Protein AF-A0A497EM65-F1 (afdb_monomer_lite)

Secondary structure (DSSP, 8-state):
--EEEEE-TTS-S--THHHH---TT---TTTTSEEEEE-TT-EEEEEEEEEGGG-HHHHHHHHHHHHHHHTT-EEEEEEEEEEE-TTSHHHHHHHHHHHHHHHHHHHHHHHHHHHHHHHHHHHHHHHHHHHHHHHHHHTT-HHHHHHHHHHHTGGG-SSSSTTTTSHHHHHHTTSSSSHHHHHHH-SSTTHHHHSHHHHTS-HHHHHHHHHHHHHHHHHHHHHHHHHHHHHHHHHHHHHHHHHHHHHHHHHHHHHHHHHHHS--TTSSHHHHHHGGG-SS-BTTBEEEEEEEEEEEEEE---GGGGSSS-GGG-PPP-SS-HHIIIIIIS-TTTSHHHH-TT--HHHHHHHHHHHHHHTS--S---TTSPSPPSEEEEEEEEEEEEEEE-TTS-EEEEEEEEEEEEEEEHHHHHHHHHHHHHHHHHHHHHHH-

Structure (mmCIF, N/CA/C/O backbone):
data_AF-A0A497EM65-F1
#
_entry.id   AF-A0A497EM65-F1
#
loop_
_atom_site.group_PDB
_atom_site.id
_atom_site.type_symbol
_atom_site.label_atom_id
_atom_site.label_alt_id
_atom_site.label_comp_id
_atom_site.label_asym_id
_atom_site.label_entity_id
_atom_site.label_seq_id
_atom_site.pdbx_PDB_ins_code
_atom_site.Cartn_x
_atom_site.Cartn_y
_atom_site.Cartn_z
_atom_site.occupancy
_atom_site.B_iso_or_equiv
_atom_site.auth_seq_id
_atom_site.auth_comp_id
_atom_site.auth_asym_id
_atom_site.auth_atom_id
_atom_site.pdbx_PDB_model_num
ATOM 1 N N . MET A 1 1 ? -12.803 -20.404 -30.594 1.00 43.88 1 MET A N 1
ATOM 2 C CA . MET A 1 1 ? -11.681 -19.490 -30.897 1.00 43.88 1 MET A CA 1
ATOM 3 C C . MET A 1 1 ? -10.387 -20.270 -30.792 1.00 43.88 1 MET A C 1
ATOM 5 O O . MET A 1 1 ? -10.285 -21.099 -29.896 1.00 43.88 1 MET A O 1
ATOM 9 N N . GLY A 1 2 ? -9.468 -20.080 -31.738 1.00 43.16 2 GLY A N 1
ATOM 10 C CA . GLY A 1 2 ? -8.121 -20.656 -31.701 1.00 43.16 2 GLY A CA 1
ATOM 11 C C . GLY A 1 2 ? -7.078 -19.589 -31.357 1.00 43.16 2 GLY A C 1
ATOM 12 O O . GLY A 1 2 ? -7.401 -18.401 -31.301 1.00 43.16 2 GLY A O 1
ATOM 13 N N . TYR A 1 3 ? -5.832 -20.010 -31.135 1.00 47.91 3 TYR A N 1
ATOM 14 C CA . TYR A 1 3 ? -4.685 -19.110 -30.989 1.00 47.91 3 TYR A CA 1
ATOM 15 C C . TYR A 1 3 ? -3.730 -19.285 -32.170 1.00 47.91 3 TYR A C 1
ATOM 17 O O . TYR A 1 3 ? -3.599 -20.388 -32.706 1.00 47.91 3 TYR A O 1
ATOM 25 N N . ILE A 1 4 ? -3.078 -18.199 -32.585 1.00 54.66 4 ILE A N 1
ATOM 26 C CA . ILE A 1 4 ? -2.029 -18.231 -33.609 1.00 54.66 4 ILE A CA 1
ATOM 27 C C . ILE A 1 4 ? -0.811 -17.500 -33.061 1.00 54.66 4 ILE A C 1
ATOM 29 O O . ILE A 1 4 ? -0.845 -16.294 -32.823 1.00 54.66 4 ILE A O 1
ATOM 33 N N . LEU A 1 5 ? 0.268 -18.262 -32.905 1.00 53.50 5 LEU A N 1
ATOM 34 C CA . LEU A 1 5 ? 1.630 -17.764 -32.770 1.00 53.50 5 LEU A CA 1
ATOM 35 C C . LEU A 1 5 ? 2.294 -17.968 -34.128 1.00 53.50 5 LEU A C 1
ATOM 37 O O . LEU A 1 5 ? 2.424 -19.110 -34.576 1.00 53.50 5 LEU A O 1
ATOM 41 N N . LYS A 1 6 ? 2.656 -16.883 -34.814 1.00 55.91 6 LYS A N 1
ATOM 42 C CA . LYS A 1 6 ? 3.294 -16.977 -36.131 1.00 55.91 6 LYS A CA 1
ATOM 43 C C . LYS A 1 6 ? 4.476 -16.019 -36.235 1.00 55.91 6 LYS A C 1
ATOM 45 O O . LYS A 1 6 ? 4.311 -14.808 -36.096 1.00 55.91 6 LYS A O 1
ATOM 50 N N . ASP A 1 7 ? 5.649 -16.590 -36.504 1.00 52.25 7 ASP A N 1
ATOM 51 C CA . ASP A 1 7 ? 6.841 -15.855 -36.928 1.00 52.25 7 ASP A CA 1
ATOM 52 C C . ASP A 1 7 ? 6.743 -15.588 -38.438 1.00 52.25 7 ASP A C 1
ATOM 54 O O . ASP A 1 7 ? 6.525 -16.506 -39.235 1.00 52.25 7 ASP A O 1
ATOM 58 N N . MET A 1 8 ? 6.840 -14.317 -38.824 1.00 53.81 8 MET A N 1
ATOM 59 C CA . MET A 1 8 ? 6.628 -13.860 -40.197 1.00 53.81 8 MET A CA 1
ATOM 60 C C . MET A 1 8 ? 7.906 -13.861 -41.047 1.00 53.81 8 MET A C 1
ATOM 62 O O . MET A 1 8 ? 7.832 -13.549 -42.237 1.00 53.81 8 MET A O 1
ATOM 66 N N . LYS A 1 9 ? 9.066 -14.252 -40.491 1.00 49.41 9 LYS A N 1
ATOM 67 C CA . LYS A 1 9 ? 10.368 -14.241 -41.196 1.00 49.41 9 LYS A CA 1
ATOM 68 C C . LYS A 1 9 ? 10.377 -14.972 -42.548 1.00 49.41 9 LYS A C 1
ATOM 70 O O . LYS A 1 9 ? 11.145 -14.600 -43.428 1.00 49.41 9 LYS A O 1
ATOM 75 N N . GLY A 1 10 ? 9.526 -15.984 -42.738 1.00 46.56 10 GLY A N 1
ATOM 76 C CA . GLY A 1 10 ? 9.448 -16.773 -43.977 1.00 46.56 10 GLY A CA 1
ATOM 77 C C . GLY A 1 10 ? 8.502 -16.239 -45.062 1.00 46.56 10 GLY A C 1
ATOM 78 O O . GLY A 1 10 ? 8.526 -16.746 -46.181 1.00 46.56 10 GLY A O 1
ATOM 79 N N . ASP A 1 11 ? 7.665 -15.237 -44.768 1.00 49.44 11 ASP A N 1
ATOM 80 C CA . ASP A 1 11 ? 6.589 -14.808 -45.678 1.00 49.44 11 ASP A CA 1
ATOM 81 C C . ASP A 1 11 ? 6.965 -13.636 -46.613 1.00 49.44 11 ASP A C 1
ATOM 83 O O . ASP A 1 11 ? 6.183 -13.286 -47.506 1.00 49.44 11 ASP A O 1
ATOM 87 N N . GLY A 1 12 ? 8.170 -13.069 -46.465 1.00 49.72 12 GLY A N 1
ATOM 88 C CA . GLY A 1 12 ? 8.635 -11.874 -47.185 1.00 49.72 12 GLY A CA 1
ATOM 89 C C . GLY A 1 12 ? 7.849 -10.602 -46.820 1.00 49.72 12 GLY A C 1
ATOM 90 O O . GLY A 1 12 ? 6.994 -10.624 -45.940 1.00 49.72 12 GLY A O 1
ATOM 91 N N . TYR A 1 13 ? 8.080 -9.488 -47.529 1.00 41.25 13 TYR A N 1
ATOM 92 C CA . TYR A 1 13 ? 7.319 -8.223 -47.400 1.00 41.25 13 TYR A CA 1
ATOM 93 C C . TYR A 1 13 ? 5.867 -8.321 -47.923 1.00 41.25 13 TYR A C 1
ATOM 95 O O . TYR A 1 13 ? 5.336 -7.385 -48.523 1.00 41.25 13 TYR A O 1
ATOM 103 N N . LYS A 1 14 ? 5.193 -9.466 -47.769 1.00 46.38 14 LYS A N 1
ATOM 104 C CA . LYS A 1 14 ? 3.770 -9.567 -48.110 1.00 46.38 14 LYS A CA 1
ATOM 105 C C . LYS A 1 14 ? 2.980 -8.712 -47.118 1.00 46.38 14 LYS A C 1
ATOM 107 O O . LYS A 1 14 ? 3.096 -8.886 -45.910 1.00 46.38 14 LYS A O 1
ATOM 112 N N . THR A 1 15 ? 2.187 -7.782 -47.645 1.00 47.91 15 THR A N 1
ATOM 113 C CA . THR A 1 15 ? 1.407 -6.816 -46.869 1.00 47.91 15 THR A CA 1
ATOM 114 C C . THR A 1 15 ? 0.501 -7.504 -45.843 1.00 47.91 15 THR A C 1
ATOM 116 O O . THR A 1 15 ? -0.208 -8.471 -46.138 1.00 47.91 15 THR A O 1
ATOM 119 N N . TRP A 1 16 ? 0.520 -6.970 -44.617 1.00 47.78 16 TRP A N 1
ATOM 120 C CA . TRP A 1 16 ? -0.243 -7.403 -43.435 1.00 47.78 16 TRP A CA 1
ATOM 121 C C . TRP A 1 16 ? -1.747 -7.592 -43.692 1.00 47.78 16 TRP A C 1
ATOM 123 O O . TRP A 1 16 ? -2.418 -8.359 -42.998 1.00 47.78 16 TRP A O 1
ATOM 133 N N . SER A 1 17 ? -2.264 -6.926 -44.728 1.00 48.78 17 SER A N 1
ATOM 134 C CA . SER A 1 17 ? -3.653 -6.946 -45.182 1.00 48.78 17 SER A CA 1
ATOM 135 C C . SER A 1 17 ? -4.195 -8.347 -45.476 1.00 48.78 17 SER A C 1
ATOM 137 O O . SER A 1 17 ? -5.366 -8.598 -45.202 1.00 48.78 17 SER A O 1
ATOM 139 N N . LYS A 1 18 ? -3.367 -9.300 -45.934 1.00 49.41 18 LYS A N 1
ATOM 140 C CA . LYS A 1 18 ? -3.819 -10.683 -46.210 1.00 49.41 18 LYS A CA 1
ATOM 141 C C . LYS A 1 18 ? -4.159 -11.502 -44.962 1.00 49.41 18 LYS A C 1
ATOM 143 O O . LYS A 1 18 ? -4.899 -12.478 -45.063 1.00 49.41 18 LYS A O 1
ATOM 148 N N . TYR A 1 19 ? -3.595 -11.148 -43.809 1.00 49.09 19 TYR A N 1
ATOM 149 C CA . TYR A 1 19 ? -3.823 -11.869 -42.552 1.00 49.09 19 TYR A CA 1
ATOM 150 C C . TYR A 1 19 ? -4.972 -11.279 -41.748 1.00 49.09 19 TYR A C 1
ATOM 152 O O . TYR A 1 19 ? -5.626 -11.999 -41.001 1.00 49.09 19 TYR A O 1
ATOM 160 N N . LEU A 1 20 ? -5.223 -9.985 -41.916 1.00 51.25 20 LEU A N 1
ATOM 161 C CA . LEU A 1 20 ? -6.230 -9.259 -41.153 1.00 51.25 20 LEU A CA 1
ATOM 162 C C . LEU A 1 20 ? -7.540 -9.070 -41.931 1.00 51.25 20 LEU A C 1
ATOM 164 O O . LEU A 1 20 ? -8.525 -8.733 -41.291 1.00 51.25 20 LEU A O 1
ATOM 168 N N . ASP A 1 21 ? -7.540 -9.327 -43.253 1.00 45.91 21 ASP A N 1
ATOM 169 C CA . ASP A 1 21 ? -8.647 -9.183 -44.220 1.00 45.91 21 ASP A CA 1
ATOM 170 C C . ASP A 1 21 ? -9.812 -8.335 -43.695 1.00 45.91 21 ASP A C 1
ATOM 172 O O . ASP A 1 21 ? -10.877 -8.830 -43.332 1.00 45.91 21 ASP A O 1
ATOM 176 N N . CYS A 1 22 ? -9.560 -7.032 -43.596 1.00 45.44 22 CYS A N 1
ATOM 177 C CA . CYS A 1 22 ? -10.527 -6.041 -43.140 1.00 45.44 22 CYS A CA 1
ATOM 178 C C . CYS A 1 22 ? -11.366 -5.515 -44.315 1.00 45.44 22 CYS A C 1
ATOM 180 O O . CYS A 1 22 ? -11.685 -4.327 -44.355 1.00 45.44 22 CYS A O 1
ATOM 182 N N . SER A 1 23 ? -11.651 -6.354 -45.316 1.00 41.84 23 SER A N 1
ATOM 183 C CA . SER A 1 23 ? -12.509 -5.966 -46.434 1.00 41.84 23 SER A CA 1
ATOM 184 C C . SER A 1 23 ? -13.923 -5.613 -45.939 1.00 41.84 23 SER A C 1
ATOM 186 O O . SER A 1 23 ? -14.402 -6.167 -44.946 1.00 41.84 23 SER A O 1
ATOM 188 N N . PRO A 1 24 ? -14.620 -4.678 -46.598 1.00 37.41 24 PRO A N 1
ATOM 189 C CA . PRO A 1 24 ? -15.971 -4.274 -46.214 1.00 37.41 24 PRO A CA 1
ATOM 190 C C . PRO A 1 24 ? -16.960 -5.426 -46.142 1.00 37.41 24 PRO A C 1
ATOM 192 O O . PRO A 1 24 ? -17.230 -6.103 -47.130 1.00 37.41 24 PRO A O 1
ATOM 195 N N . GLY A 1 25 ? -17.522 -5.637 -44.950 1.00 41.47 25 GLY A N 1
ATOM 196 C CA . GLY A 1 25 ? -18.439 -6.749 -44.682 1.00 41.47 25 GLY A CA 1
ATOM 197 C C . GLY A 1 25 ? -17.754 -8.117 -44.576 1.00 41.47 25 GLY A C 1
ATOM 198 O O . GLY A 1 25 ? -18.416 -9.096 -44.228 1.00 41.47 25 GLY A O 1
ATOM 199 N N . GLY A 1 26 ? -16.442 -8.184 -44.815 1.00 41.28 26 GLY A N 1
ATOM 200 C CA . GLY A 1 26 ? -15.609 -9.353 -44.589 1.00 41.28 26 GLY A CA 1
ATOM 201 C C . GLY A 1 26 ? -15.353 -9.545 -43.099 1.00 41.28 26 GLY A C 1
ATOM 202 O O . GLY A 1 26 ? -14.910 -8.643 -42.389 1.00 41.28 26 GLY A O 1
ATOM 203 N N . VAL A 1 27 ? -15.637 -10.744 -42.596 1.00 46.06 27 VAL A N 1
ATOM 204 C CA . VAL A 1 27 ? -15.119 -11.152 -41.292 1.00 46.06 27 VAL A CA 1
ATOM 205 C C . VAL A 1 27 ? -13.648 -11.464 -41.513 1.00 46.06 27 VAL A C 1
ATOM 207 O O . VAL A 1 27 ? -13.333 -12.477 -42.140 1.00 46.06 27 VAL A O 1
ATOM 210 N N . GLY A 1 28 ? -12.759 -10.603 -41.010 1.00 50.94 28 GLY A N 1
ATOM 211 C CA . GLY A 1 28 ? -11.328 -10.889 -41.009 1.00 50.94 28 GLY A CA 1
ATOM 212 C C . GLY A 1 28 ? -11.100 -12.306 -40.500 1.00 50.94 28 GLY A C 1
ATOM 213 O O . GLY A 1 28 ? -11.670 -12.701 -39.478 1.00 50.94 28 GLY A O 1
ATOM 214 N N . LYS A 1 29 ? -10.313 -13.093 -41.241 1.00 52.50 29 LYS A N 1
ATOM 215 C CA . LYS A 1 29 ? -10.164 -14.550 -41.059 1.00 52.50 29 LYS A CA 1
ATOM 216 C C . LYS A 1 29 ? -9.905 -14.970 -39.604 1.00 52.50 29 LYS A C 1
ATOM 218 O O . LYS A 1 29 ? -10.261 -16.076 -39.203 1.00 52.50 29 LYS A O 1
ATOM 223 N N . PHE A 1 30 ? -9.301 -14.080 -38.820 1.00 56.00 30 PHE A N 1
ATOM 224 C CA . PHE A 1 30 ? -8.923 -14.297 -37.427 1.00 56.00 30 PHE A CA 1
ATOM 225 C C . PHE A 1 30 ? -9.615 -13.345 -36.438 1.00 56.00 30 PHE A C 1
ATOM 227 O O . PHE A 1 30 ? -9.117 -13.115 -35.336 1.00 56.00 30 PHE A O 1
ATOM 234 N N . SER A 1 31 ? -10.767 -12.780 -36.799 1.00 53.50 31 SER A N 1
ATOM 235 C CA . SER A 1 31 ? -11.586 -11.996 -35.871 1.00 53.50 31 SER A CA 1
ATOM 236 C C . SER A 1 31 ? -12.014 -12.866 -34.678 1.00 53.50 31 SER A C 1
ATOM 238 O O . SER A 1 31 ? -12.520 -13.976 -34.855 1.00 53.50 31 SER A O 1
ATOM 240 N N . GLY A 1 32 ? -11.746 -12.396 -33.455 1.00 54.16 32 GLY A N 1
ATOM 241 C CA . GLY A 1 32 ? -11.962 -13.148 -32.212 1.00 54.16 32 GLY A CA 1
ATOM 242 C C . GLY A 1 32 ? -10.870 -14.170 -31.860 1.00 54.16 32 GLY A C 1
ATOM 243 O O . GLY A 1 32 ? -10.992 -14.874 -30.865 1.00 54.16 32 GLY A O 1
ATOM 244 N N . TRP A 1 33 ? -9.797 -14.292 -32.641 1.00 64.38 33 TRP A N 1
ATOM 245 C CA . TRP A 1 33 ? -8.675 -15.167 -32.286 1.00 64.38 33 TRP A CA 1
ATOM 246 C C . TRP A 1 33 ? -7.682 -14.443 -31.377 1.00 64.38 33 TRP A C 1
ATOM 248 O O . TRP A 1 33 ? -7.521 -13.227 -31.462 1.00 64.38 33 TRP A O 1
ATOM 258 N N . ALA A 1 34 ? -6.982 -15.202 -30.531 1.00 65.19 34 ALA A N 1
ATOM 259 C CA . ALA A 1 34 ? -5.792 -14.698 -29.853 1.00 65.19 34 ALA A CA 1
ATOM 260 C C . ALA A 1 34 ? -4.625 -14.696 -30.851 1.00 65.19 34 ALA A C 1
ATOM 262 O O . ALA A 1 34 ? -4.151 -15.762 -31.259 1.00 65.19 34 ALA A O 1
ATOM 263 N N . LEU A 1 35 ? -4.204 -13.504 -31.272 1.00 73.19 35 LEU A N 1
ATOM 264 C CA . LEU A 1 35 ? -3.124 -13.297 -32.229 1.00 73.19 35 LEU A CA 1
ATOM 265 C C . LEU A 1 35 ? -1.945 -12.623 -31.543 1.00 73.19 35 LEU A C 1
ATOM 267 O O . LEU A 1 35 ? -2.099 -11.567 -30.929 1.00 73.19 35 LEU A O 1
ATOM 271 N N . LEU A 1 36 ? -0.771 -13.219 -31.721 1.00 73.88 36 LEU A N 1
ATOM 272 C CA . LEU A 1 36 ? 0.509 -12.589 -31.441 1.00 73.88 36 LEU A CA 1
ATOM 273 C C . LEU A 1 36 ? 1.401 -12.786 -32.666 1.00 73.88 36 LEU A C 1
ATOM 275 O O . LEU A 1 36 ? 1.780 -13.913 -33.001 1.00 73.88 36 LEU A O 1
ATOM 279 N N . LEU A 1 37 ? 1.673 -11.688 -33.365 1.00 73.19 37 LEU A N 1
ATOM 280 C CA . LEU A 1 37 ? 2.454 -11.676 -34.595 1.00 73.19 37 LEU A CA 1
ATOM 281 C C . LEU A 1 37 ? 3.783 -10.961 -34.367 1.00 73.19 37 LEU A C 1
ATOM 283 O O . LEU A 1 37 ? 3.830 -9.891 -33.756 1.00 73.19 37 LEU A O 1
ATOM 287 N N . TYR A 1 38 ? 4.834 -11.569 -34.910 1.00 71.94 38 TYR A N 1
ATOM 288 C CA . TYR A 1 38 ? 6.214 -11.109 -34.836 1.00 71.94 38 TYR A CA 1
ATOM 289 C C . TYR A 1 38 ? 6.618 -10.530 -36.196 1.00 71.94 38 TYR A C 1
ATOM 291 O O . TYR A 1 38 ? 6.716 -11.293 -37.162 1.00 71.94 38 TYR A O 1
ATOM 299 N N . PRO A 1 39 ? 6.802 -9.206 -36.314 1.00 67.25 39 PRO A N 1
ATOM 300 C CA . PRO A 1 39 ? 7.294 -8.604 -37.541 1.00 67.25 39 PRO A CA 1
ATOM 301 C C . PRO A 1 39 ? 8.684 -9.086 -37.988 1.00 67.25 39 PRO A C 1
ATOM 303 O O . PRO A 1 39 ? 9.456 -9.603 -37.185 1.00 67.25 39 PRO A O 1
ATOM 306 N N . PRO A 1 40 ? 9.062 -8.890 -39.263 1.00 57.44 40 PRO A N 1
ATOM 307 C CA . PRO A 1 40 ? 10.476 -8.896 -39.629 1.00 57.44 40 PRO A CA 1
ATOM 308 C C . PRO A 1 40 ? 11.214 -7.869 -38.752 1.00 57.44 40 PRO A C 1
ATOM 310 O O . PRO A 1 40 ? 10.688 -6.782 -38.530 1.00 57.44 40 PRO A O 1
ATOM 313 N N . ASP A 1 41 ? 12.387 -8.229 -38.230 1.00 62.50 41 ASP A N 1
ATOM 314 C CA . ASP A 1 41 ? 13.193 -7.397 -37.318 1.00 62.50 41 ASP A CA 1
ATOM 315 C C . ASP A 1 41 ? 12.525 -7.068 -35.970 1.00 62.50 41 ASP A C 1
ATOM 317 O O . ASP A 1 41 ? 12.688 -5.975 -35.427 1.00 62.50 41 ASP A O 1
ATOM 321 N N . THR A 1 42 ? 11.804 -8.041 -35.391 1.00 66.81 42 THR A N 1
ATOM 322 C CA . THR A 1 42 ? 11.113 -7.887 -34.096 1.00 66.81 42 THR A CA 1
ATOM 323 C C . THR A 1 42 ? 11.954 -7.278 -33.003 1.00 66.81 42 THR A C 1
ATOM 325 O O . THR A 1 42 ? 11.402 -6.520 -32.223 1.00 66.81 42 THR A O 1
ATOM 328 N N . ARG A 1 43 ? 13.242 -7.629 -32.946 1.00 76.25 43 ARG A N 1
ATOM 329 C CA . ARG A 1 43 ? 14.192 -7.094 -31.980 1.00 76.25 43 ARG A CA 1
ATOM 330 C C . ARG A 1 43 ? 15.198 -6.226 -32.706 1.00 76.25 43 ARG A C 1
ATOM 332 O O . ARG A 1 43 ? 16.070 -6.742 -33.405 1.00 76.25 43 ARG A O 1
ATOM 339 N N . THR A 1 44 ? 15.089 -4.922 -32.510 1.00 82.44 44 THR A N 1
ATOM 340 C CA . THR A 1 44 ? 16.076 -3.953 -32.987 1.00 82.44 44 THR A CA 1
ATOM 341 C C . THR A 1 44 ? 16.842 -3.405 -31.790 1.00 82.44 44 THR A C 1
ATOM 343 O O . THR A 1 44 ? 16.240 -3.068 -30.775 1.00 82.44 44 THR A O 1
ATOM 346 N N . ALA A 1 45 ? 18.166 -3.324 -31.899 1.00 83.38 45 ALA A N 1
ATOM 347 C CA . ALA A 1 45 ? 19.015 -2.679 -30.904 1.00 83.38 45 ALA A CA 1
ATOM 348 C C . ALA A 1 45 ? 19.583 -1.385 -31.493 1.00 83.38 45 ALA A C 1
ATOM 350 O O . ALA A 1 45 ? 20.201 -1.402 -32.560 1.00 83.38 45 ALA A O 1
ATOM 351 N N . LEU A 1 46 ? 19.354 -0.265 -30.810 1.00 83.25 46 LEU A N 1
ATOM 352 C CA . LEU A 1 46 ? 19.976 1.016 -31.124 1.00 83.25 46 LEU A CA 1
ATOM 353 C C . LEU A 1 46 ? 21.084 1.269 -30.110 1.00 83.25 46 LEU A C 1
ATOM 355 O O . LEU A 1 46 ? 20.798 1.503 -28.936 1.00 83.25 46 LEU A O 1
ATOM 359 N N . ASN A 1 47 ? 22.329 1.248 -30.577 1.00 81.25 47 ASN A N 1
ATOM 360 C CA . ASN A 1 47 ? 23.498 1.430 -29.726 1.00 81.25 47 ASN A CA 1
ATOM 361 C C . ASN A 1 47 ? 24.124 2.788 -30.021 1.00 81.25 47 ASN A C 1
ATOM 363 O O . ASN A 1 47 ? 24.439 3.100 -31.172 1.00 81.25 47 ASN A O 1
ATOM 367 N N . SER A 1 48 ? 24.299 3.593 -28.982 1.00 79.50 48 SER A N 1
ATOM 368 C CA . SER A 1 48 ? 24.937 4.898 -29.070 1.00 79.50 48 SER A CA 1
ATOM 369 C C . SER A 1 48 ? 25.900 5.064 -27.909 1.00 79.50 48 SER A C 1
ATOM 371 O O . SER A 1 48 ? 25.496 5.037 -26.749 1.00 79.50 48 SER A O 1
ATOM 373 N N . THR A 1 49 ? 27.167 5.297 -28.228 1.00 77.31 49 THR A N 1
ATOM 374 C CA . THR A 1 49 ? 28.204 5.582 -27.237 1.00 77.31 49 THR A CA 1
ATOM 375 C C . THR A 1 49 ? 28.538 7.068 -27.278 1.00 77.31 49 THR A C 1
ATOM 377 O O . THR A 1 49 ? 28.764 7.640 -28.347 1.00 77.31 49 THR A O 1
ATOM 380 N N . ALA A 1 50 ? 28.563 7.712 -26.116 1.00 76.62 50 ALA A N 1
ATOM 381 C CA . ALA A 1 50 ? 28.827 9.138 -25.989 1.00 76.62 50 ALA A CA 1
ATOM 382 C C . ALA A 1 50 ? 29.606 9.465 -24.715 1.00 76.62 50 ALA A C 1
ATOM 384 O O . ALA A 1 50 ? 29.712 8.666 -23.790 1.00 76.62 50 ALA A O 1
ATOM 385 N N . LEU A 1 51 ? 30.153 10.675 -24.647 1.00 69.56 51 LEU A N 1
ATOM 386 C CA . LEU A 1 51 ? 30.710 11.200 -23.402 1.00 69.56 51 LEU A CA 1
ATOM 387 C C . LEU A 1 51 ? 29.567 11.541 -22.437 1.00 69.56 51 LEU A C 1
ATOM 389 O O . LEU A 1 51 ? 28.590 12.170 -22.851 1.00 69.56 51 LEU A O 1
ATOM 393 N N . LEU A 1 52 ? 29.719 11.210 -21.149 1.00 62.75 52 LEU A N 1
ATOM 394 C CA . LEU A 1 52 ? 28.697 11.460 -20.116 1.00 62.75 52 LEU A CA 1
ATOM 395 C C . LEU A 1 52 ? 28.254 12.931 -20.074 1.00 62.75 52 LEU A C 1
ATOM 397 O O . LEU A 1 52 ? 27.077 13.228 -19.899 1.00 62.75 52 LEU A O 1
ATOM 401 N N . GLN A 1 53 ? 29.179 13.863 -20.316 1.00 61.16 53 GLN A N 1
ATOM 402 C CA . GLN A 1 53 ? 28.917 15.309 -20.328 1.00 61.16 53 GLN A CA 1
ATOM 403 C C . GLN A 1 53 ? 27.849 15.738 -21.351 1.00 61.16 53 GLN A C 1
ATOM 405 O O . GLN A 1 53 ? 27.283 16.825 -21.235 1.00 61.16 53 GLN A O 1
ATOM 410 N N . MET A 1 54 ? 27.551 14.900 -22.348 1.00 62.34 54 MET A N 1
ATOM 411 C CA . MET A 1 54 ? 26.512 15.165 -23.344 1.00 62.34 54 MET A CA 1
ATOM 412 C C . MET A 1 54 ? 25.098 14.815 -22.843 1.00 62.34 54 MET A C 1
ATOM 414 O O . MET A 1 54 ? 24.125 15.158 -23.524 1.00 62.34 54 MET A O 1
ATOM 418 N N . ASN A 1 55 ? 24.964 14.171 -21.669 1.00 72.44 55 ASN A N 1
ATOM 419 C CA . ASN A 1 55 ? 23.702 13.703 -21.075 1.00 72.44 55 ASN A CA 1
ATOM 420 C C . ASN A 1 55 ? 22.799 13.000 -22.103 1.00 72.44 55 ASN A C 1
ATOM 422 O O . ASN A 1 55 ? 21.587 13.241 -22.177 1.00 72.44 55 ASN A O 1
ATOM 426 N N . MET A 1 56 ? 23.403 12.170 -22.956 1.00 80.56 56 MET A N 1
ATOM 427 C CA . MET A 1 56 ? 22.723 11.601 -24.116 1.00 80.56 56 MET A CA 1
ATOM 428 C C . MET A 1 56 ? 21.629 10.625 -23.687 1.00 80.56 56 MET A C 1
ATOM 430 O O . MET A 1 56 ? 20.562 10.607 -24.297 1.00 80.56 56 MET A O 1
ATOM 434 N N . TRP A 1 57 ? 21.846 9.905 -22.584 1.00 80.81 57 TRP A N 1
ATOM 435 C CA . TRP A 1 57 ? 20.865 8.992 -22.004 1.00 80.81 57 TRP A CA 1
ATOM 436 C C . TRP A 1 57 ? 19.527 9.665 -21.717 1.00 80.81 57 TRP A C 1
ATOM 438 O O . TRP A 1 57 ? 18.493 9.246 -22.231 1.00 80.81 57 TRP A O 1
ATOM 448 N N . GLN A 1 58 ? 19.545 10.741 -20.927 1.00 82.81 58 GLN A N 1
ATOM 449 C CA . GLN A 1 58 ? 18.322 11.449 -20.549 1.00 82.81 58 GLN A CA 1
ATOM 450 C C . GLN A 1 58 ? 17.620 12.001 -21.787 1.00 82.81 58 GLN A C 1
ATOM 452 O O . GLN A 1 58 ? 16.400 11.909 -21.897 1.00 82.81 58 GLN A O 1
ATOM 457 N N . ARG A 1 59 ? 18.391 12.537 -22.740 1.00 83.94 59 ARG A N 1
ATOM 458 C CA . ARG A 1 59 ? 17.846 13.065 -23.991 1.00 83.94 59 ARG A CA 1
ATOM 459 C C . ARG A 1 59 ? 17.159 11.977 -24.802 1.00 83.94 59 ARG A C 1
ATOM 461 O O . ARG A 1 59 ? 16.029 12.206 -25.205 1.00 83.94 59 ARG A O 1
ATOM 468 N N . LEU A 1 60 ? 17.803 10.829 -25.019 1.00 85.25 60 LEU A N 1
ATOM 469 C CA . LEU A 1 60 ? 17.240 9.711 -25.784 1.00 85.25 60 LEU A CA 1
ATOM 470 C C . LEU A 1 60 ? 16.035 9.086 -25.079 1.00 85.25 60 LEU A C 1
ATOM 472 O O . LEU A 1 60 ? 15.016 8.841 -25.718 1.00 85.25 60 LEU A O 1
ATOM 476 N N . TYR A 1 61 ? 16.119 8.877 -23.766 1.00 87.31 61 TYR A N 1
ATOM 477 C CA . TYR A 1 61 ? 15.021 8.319 -22.982 1.00 87.31 61 TYR A CA 1
ATOM 478 C C . TYR A 1 61 ? 13.789 9.232 -23.024 1.00 87.31 61 TYR A C 1
ATOM 480 O O . TYR A 1 61 ? 12.727 8.822 -23.494 1.00 87.31 61 TYR A O 1
ATOM 488 N N . TYR A 1 62 ? 13.927 10.497 -22.612 1.00 88.25 62 TYR A N 1
ATOM 489 C CA . TYR A 1 62 ? 12.794 11.422 -22.588 1.00 88.25 62 TYR A CA 1
ATOM 490 C C . TYR A 1 62 ? 12.289 11.766 -23.989 1.00 88.25 62 TYR A C 1
ATOM 492 O O . TYR A 1 62 ? 11.077 11.840 -24.177 1.00 88.25 62 TYR A O 1
ATOM 500 N N . SER A 1 63 ? 13.167 11.930 -24.986 1.00 87.94 63 SER A N 1
ATOM 501 C CA . SER A 1 63 ? 12.723 12.196 -26.360 1.00 87.94 63 SER A CA 1
ATOM 502 C C . SER A 1 63 ? 11.918 11.032 -26.930 1.00 87.94 63 SER A C 1
ATOM 504 O O . SER A 1 63 ? 10.887 11.276 -27.553 1.00 87.94 63 SER A O 1
ATOM 506 N N . THR A 1 64 ? 12.321 9.787 -26.657 1.00 88.62 64 THR A N 1
ATOM 507 C CA . THR A 1 64 ? 11.581 8.593 -27.082 1.00 88.62 64 THR A CA 1
ATOM 508 C C . THR A 1 64 ? 10.212 8.542 -26.412 1.00 88.62 64 THR A C 1
ATOM 510 O O . THR A 1 64 ? 9.204 8.362 -27.094 1.00 88.62 64 THR A O 1
ATOM 513 N N . LEU A 1 65 ? 10.140 8.775 -25.097 1.00 88.12 65 LEU A N 1
ATOM 514 C CA . LEU A 1 65 ? 8.865 8.799 -24.371 1.00 88.12 65 LEU A CA 1
ATOM 515 C C . LEU A 1 65 ? 7.929 9.913 -24.856 1.00 88.12 65 LEU A C 1
ATOM 517 O O . LEU A 1 65 ? 6.738 9.674 -25.059 1.00 88.12 65 LEU A O 1
ATOM 521 N N . PHE A 1 66 ? 8.453 11.122 -25.064 1.00 89.38 66 PHE A N 1
ATOM 522 C CA . PHE A 1 66 ? 7.667 12.244 -25.578 1.00 89.38 66 PHE A CA 1
ATOM 523 C C . PHE A 1 66 ? 7.205 11.998 -27.008 1.00 89.38 66 PHE A C 1
ATOM 525 O O . PHE A 1 66 ? 6.058 12.293 -27.334 1.00 89.38 66 PHE A O 1
ATOM 532 N N . TRP A 1 67 ? 8.060 11.417 -27.849 1.00 90.44 67 TRP A N 1
ATOM 533 C CA . TRP A 1 67 ? 7.687 11.040 -29.203 1.00 90.44 67 TRP A CA 1
ATOM 534 C C . TRP A 1 67 ? 6.567 9.994 -29.201 1.00 90.44 67 TRP A C 1
ATOM 536 O O . TRP A 1 67 ? 5.557 10.207 -29.865 1.00 90.44 67 TRP A O 1
ATOM 546 N N . LEU A 1 68 ? 6.680 8.929 -28.401 1.00 89.25 68 LEU A N 1
ATOM 547 C CA . LEU A 1 68 ? 5.637 7.903 -28.272 1.00 89.25 68 LEU A CA 1
ATOM 548 C C . LEU A 1 68 ? 4.303 8.501 -27.818 1.00 89.25 68 LEU A C 1
ATOM 550 O O . LEU A 1 68 ? 3.271 8.234 -28.432 1.00 89.25 68 LEU A O 1
ATOM 554 N N . ASN A 1 69 ? 4.327 9.354 -26.795 1.00 85.94 69 ASN A N 1
ATOM 555 C CA . ASN A 1 69 ? 3.119 10.001 -26.290 1.00 85.94 69 ASN A CA 1
ATOM 556 C C . ASN A 1 69 ? 2.498 10.956 -27.330 1.00 85.94 69 ASN A C 1
ATOM 558 O O . ASN A 1 69 ? 1.286 10.951 -27.528 1.00 85.94 69 ASN A O 1
ATOM 562 N N . ASN A 1 70 ? 3.322 11.715 -28.064 1.00 86.12 70 ASN A N 1
ATOM 563 C CA . ASN A 1 70 ? 2.863 12.547 -29.184 1.00 86.12 70 ASN A CA 1
ATOM 564 C C . ASN A 1 70 ? 2.267 11.714 -30.325 1.00 86.12 70 ASN A C 1
ATOM 566 O O . ASN A 1 70 ? 1.380 12.181 -31.033 1.00 86.12 70 ASN A O 1
ATOM 570 N N . GLN A 1 71 ? 2.740 10.480 -30.502 1.00 83.56 71 GLN A N 1
ATOM 571 C CA . GLN A 1 71 ? 2.162 9.509 -31.424 1.00 83.56 71 GLN A CA 1
ATOM 572 C C . GLN A 1 71 ? 0.966 8.758 -30.820 1.00 83.56 71 GLN A C 1
ATOM 574 O O . GLN A 1 71 ? 0.519 7.790 -31.427 1.00 83.56 71 GLN A O 1
ATOM 579 N N . GLU A 1 72 ? 0.416 9.188 -29.679 1.00 84.81 72 GLU A N 1
ATOM 580 C CA . GLU A 1 72 ? -0.742 8.592 -28.988 1.00 84.81 72 GLU A CA 1
ATOM 581 C C . GLU A 1 72 ? -0.514 7.161 -28.471 1.00 84.81 72 GLU A C 1
ATOM 583 O O . GLU A 1 72 ? -1.467 6.403 -28.264 1.00 84.81 72 GLU A O 1
ATOM 588 N N . TYR A 1 73 ? 0.741 6.760 -28.266 1.00 87.19 73 TYR A N 1
ATOM 589 C CA . TYR A 1 73 ? 1.028 5.546 -27.511 1.00 87.19 73 TYR A CA 1
ATOM 590 C C . TYR A 1 73 ? 0.789 5.806 -26.027 1.00 87.19 73 TYR A C 1
ATOM 592 O O . TYR A 1 73 ? 1.279 6.784 -25.459 1.00 87.19 73 TYR A O 1
ATOM 600 N N . LYS A 1 74 ? 0.089 4.884 -25.370 1.00 88.12 74 LYS A N 1
ATOM 601 C CA . LYS A 1 74 ? 0.095 4.802 -23.910 1.00 88.12 74 LYS A CA 1
ATOM 602 C C . LYS A 1 74 ? 1.408 4.153 -23.500 1.00 88.12 74 LYS A C 1
ATOM 604 O O . LYS A 1 74 ? 1.738 3.089 -24.013 1.00 88.12 74 LYS A O 1
ATOM 609 N N . VAL A 1 75 ? 2.152 4.792 -22.600 1.00 88.50 75 VAL A N 1
ATOM 610 C CA . VAL A 1 75 ? 3.449 4.294 -22.125 1.00 88.50 75 VAL A CA 1
ATOM 611 C C . VAL A 1 75 ? 3.408 4.089 -20.616 1.00 88.50 75 VAL A C 1
ATOM 613 O O . VAL A 1 75 ? 2.988 4.982 -19.876 1.00 88.50 75 VAL A O 1
ATOM 616 N N . ARG A 1 76 ? 3.854 2.921 -20.147 1.00 87.25 76 ARG A N 1
ATOM 617 C CA . ARG A 1 76 ? 4.012 2.601 -18.722 1.00 87.25 76 ARG A CA 1
ATOM 618 C C . ARG A 1 76 ? 5.404 2.044 -18.464 1.00 87.25 76 ARG A C 1
ATOM 620 O O . ARG A 1 76 ? 5.882 1.189 -19.202 1.00 87.25 76 ARG A O 1
ATOM 627 N N . LYS A 1 77 ? 6.050 2.528 -17.403 1.00 85.88 77 LYS A N 1
ATOM 628 C CA . LYS A 1 77 ? 7.297 1.948 -16.898 1.00 85.88 77 LYS A CA 1
ATOM 629 C C . LYS A 1 77 ? 6.953 0.702 -16.087 1.00 85.88 77 LYS A C 1
ATOM 631 O O . LYS A 1 77 ? 6.104 0.791 -15.207 1.00 85.88 77 LYS A O 1
ATOM 636 N N . VAL A 1 78 ? 7.602 -0.413 -16.397 1.00 81.88 78 VAL A N 1
ATOM 637 C CA . VAL A 1 78 ? 7.319 -1.726 -15.802 1.00 81.88 78 VAL A CA 1
ATOM 638 C C . VAL A 1 78 ? 8.367 -2.096 -14.765 1.00 81.88 78 VAL A C 1
ATOM 640 O O . VAL A 1 78 ? 8.019 -2.498 -13.664 1.00 81.88 78 VAL A O 1
ATOM 643 N N . ASP A 1 79 ? 9.647 -1.911 -15.089 1.00 76.81 79 ASP A N 1
ATOM 644 C CA . ASP A 1 79 ? 10.744 -2.196 -14.162 1.00 76.81 79 ASP A CA 1
ATOM 645 C C . ASP A 1 79 ? 11.862 -1.163 -14.316 1.00 76.81 79 ASP A C 1
ATOM 647 O O . ASP A 1 79 ? 12.055 -0.571 -15.384 1.00 76.81 79 ASP A O 1
ATOM 651 N N . GLU A 1 80 ? 12.598 -0.948 -13.233 1.00 78.81 80 GLU A N 1
ATOM 652 C CA . GLU A 1 80 ? 13.799 -0.121 -13.204 1.00 78.81 80 GLU A CA 1
ATOM 653 C C . GLU A 1 80 ? 14.828 -0.772 -12.287 1.00 78.81 80 GLU A C 1
ATOM 655 O O . GLU A 1 80 ? 14.554 -1.093 -11.129 1.00 78.81 80 GLU A O 1
ATOM 660 N N . MET A 1 81 ? 16.029 -0.937 -12.823 1.00 73.69 81 MET A N 1
ATOM 661 C CA . MET A 1 81 ? 17.172 -1.509 -12.139 1.00 73.69 81 MET A CA 1
ATOM 662 C C . MET A 1 81 ? 18.343 -0.541 -12.253 1.00 73.69 81 MET A C 1
ATOM 664 O O . MET A 1 81 ? 18.677 -0.080 -13.343 1.00 73.69 81 MET A O 1
ATOM 668 N N . ILE A 1 82 ? 18.989 -0.261 -11.125 1.00 73.88 82 ILE A N 1
ATOM 669 C CA . ILE A 1 82 ? 20.219 0.528 -11.070 1.00 73.88 82 ILE A CA 1
ATOM 670 C C . ILE A 1 82 ? 21.260 -0.290 -10.323 1.00 73.88 82 ILE A C 1
ATOM 672 O O . ILE A 1 82 ? 21.077 -0.579 -9.148 1.00 73.88 82 ILE A O 1
ATOM 676 N N . GLU A 1 83 ? 22.361 -0.612 -10.986 1.00 71.62 83 GLU A N 1
ATOM 677 C CA . GLU A 1 83 ? 23.527 -1.261 -10.403 1.00 71.62 83 GLU A CA 1
ATOM 678 C C . GLU A 1 83 ? 24.726 -0.312 -10.435 1.00 71.62 83 GLU A C 1
ATOM 680 O O . GLU A 1 83 ? 24.932 0.445 -11.381 1.00 71.62 83 GLU A O 1
ATOM 685 N N . ILE A 1 84 ? 25.533 -0.332 -9.377 1.00 69.06 84 ILE A N 1
ATOM 686 C CA . ILE A 1 84 ? 26.722 0.512 -9.268 1.00 69.06 84 ILE A CA 1
ATOM 687 C C . ILE A 1 84 ? 27.866 -0.333 -8.731 1.00 69.06 84 ILE A C 1
ATOM 689 O O . ILE A 1 84 ? 27.731 -0.995 -7.700 1.00 69.06 84 ILE A O 1
ATOM 693 N N . SER A 1 85 ? 29.002 -0.269 -9.418 1.00 68.44 85 SER A N 1
ATOM 694 C CA . SER A 1 85 ? 30.249 -0.882 -8.986 1.00 68.44 85 SER A CA 1
ATOM 695 C C . SER A 1 85 ? 30.782 -0.186 -7.723 1.00 68.44 85 SER A C 1
ATOM 697 O O . SER A 1 85 ? 30.884 1.048 -7.707 1.00 68.44 85 SER A O 1
ATOM 699 N N . PRO A 1 86 ? 31.209 -0.940 -6.690 1.00 61.66 86 PRO A N 1
ATOM 700 C CA . PRO A 1 86 ? 31.860 -0.386 -5.498 1.00 61.66 86 PRO A CA 1
ATOM 701 C C . PRO A 1 86 ? 33.116 0.444 -5.806 1.00 61.66 86 PRO A C 1
ATOM 703 O O . PRO A 1 86 ? 33.511 1.299 -5.014 1.00 61.66 86 PRO A O 1
ATOM 706 N N . THR A 1 87 ? 33.738 0.222 -6.968 1.00 64.81 87 THR A N 1
ATOM 707 C CA . THR A 1 87 ? 34.938 0.935 -7.422 1.00 64.81 87 THR A CA 1
ATOM 708 C C . THR A 1 87 ? 34.650 2.414 -7.713 1.00 64.81 87 THR A C 1
ATOM 710 O O . THR A 1 87 ? 35.536 3.256 -7.551 1.00 64.81 87 THR A O 1
ATOM 713 N N . HIS A 1 88 ? 33.404 2.782 -8.053 1.00 66.81 88 HIS A N 1
ATOM 714 C CA . HIS A 1 88 ? 32.989 4.185 -8.151 1.00 66.81 88 HIS A CA 1
ATOM 715 C C . HIS A 1 88 ? 32.566 4.738 -6.777 1.00 66.81 88 HIS A C 1
ATOM 717 O O . HIS A 1 88 ? 31.398 5.068 -6.553 1.00 66.81 88 HIS A O 1
ATOM 723 N N . ARG A 1 89 ? 33.527 4.906 -5.862 1.00 66.94 89 ARG A N 1
ATOM 724 C CA . ARG A 1 89 ? 33.273 5.231 -4.447 1.00 66.94 89 ARG A CA 1
ATOM 725 C C . ARG A 1 89 ? 32.270 6.371 -4.209 1.00 66.94 89 ARG A C 1
ATOM 727 O O . ARG A 1 89 ? 31.313 6.164 -3.484 1.00 66.94 89 ARG A O 1
ATOM 734 N N . ALA A 1 90 ? 32.420 7.528 -4.862 1.00 69.25 90 ALA A N 1
ATOM 735 C CA . ALA A 1 90 ? 31.550 8.689 -4.614 1.00 69.25 90 ALA A CA 1
ATOM 736 C C . ALA A 1 90 ? 30.070 8.451 -4.994 1.00 69.25 90 ALA A C 1
ATOM 738 O O . ALA A 1 90 ? 29.165 8.760 -4.227 1.00 69.25 90 ALA A O 1
ATOM 739 N N . TYR A 1 91 ? 29.814 7.883 -6.175 1.00 66.44 91 TYR A N 1
ATOM 740 C CA . TYR A 1 91 ? 28.461 7.550 -6.640 1.00 66.44 91 TYR A CA 1
ATOM 741 C C . TYR A 1 91 ? 27.875 6.345 -5.893 1.00 66.44 91 TYR A C 1
ATOM 743 O O . TYR A 1 91 ? 26.694 6.345 -5.557 1.00 66.44 91 TYR A O 1
ATOM 751 N N . TYR A 1 92 ? 28.710 5.353 -5.570 1.00 69.38 92 TYR A N 1
ATOM 752 C CA . TYR A 1 92 ? 28.319 4.207 -4.757 1.00 69.38 92 TYR A CA 1
ATOM 753 C C . TYR A 1 92 ? 27.911 4.637 -3.342 1.00 69.38 92 TYR A C 1
ATOM 755 O O . TYR A 1 92 ? 26.826 4.284 -2.895 1.00 69.38 92 TYR A O 1
ATOM 763 N N . GLU A 1 93 ? 28.720 5.455 -2.662 1.00 75.00 93 GLU A N 1
ATOM 764 C CA . GLU A 1 93 ? 28.403 6.010 -1.338 1.00 75.00 93 GLU A CA 1
ATOM 765 C C . GLU A 1 93 ? 27.144 6.887 -1.376 1.00 75.00 93 GLU A C 1
ATOM 767 O O . GLU A 1 93 ? 26.326 6.804 -0.465 1.00 75.00 93 GLU A O 1
ATOM 772 N N . LEU A 1 94 ? 26.933 7.674 -2.440 1.00 77.06 94 LEU A N 1
ATOM 773 C CA . LEU A 1 94 ? 25.716 8.475 -2.605 1.00 77.06 94 LEU A CA 1
ATOM 774 C C . LEU A 1 94 ? 24.463 7.593 -2.709 1.00 77.06 94 LEU A C 1
ATOM 776 O O . LEU A 1 94 ? 23.491 7.815 -1.990 1.00 77.06 94 LEU A O 1
ATOM 780 N N . VAL A 1 95 ? 24.467 6.600 -3.600 1.00 72.06 95 VAL A N 1
ATOM 781 C CA . VAL A 1 95 ? 23.282 5.767 -3.856 1.00 72.06 95 VAL A CA 1
ATOM 782 C C . VAL A 1 95 ? 23.041 4.764 -2.731 1.00 72.06 95 VAL A C 1
ATOM 784 O O . VAL A 1 95 ? 21.892 4.563 -2.338 1.00 72.06 95 VAL A O 1
ATOM 787 N N . MET A 1 96 ? 24.097 4.194 -2.145 1.00 77.44 96 MET A N 1
ATOM 788 C CA . MET A 1 96 ? 23.965 3.363 -0.945 1.00 77.44 96 MET A CA 1
ATOM 789 C C . MET A 1 96 ? 23.529 4.192 0.257 1.00 77.44 96 MET A C 1
ATOM 791 O O . MET A 1 96 ? 22.610 3.785 0.955 1.00 77.44 96 MET A O 1
ATOM 795 N N . GLY A 1 97 ? 24.067 5.399 0.436 1.00 80.88 97 GLY A N 1
ATOM 796 C CA . GLY A 1 97 ? 23.606 6.322 1.471 1.00 80.88 97 GLY A CA 1
ATOM 797 C C . GLY A 1 97 ? 22.128 6.688 1.312 1.00 80.88 97 GLY A C 1
ATOM 798 O O . GLY A 1 97 ? 21.387 6.695 2.292 1.00 80.88 97 GLY A O 1
ATOM 799 N N . GLN A 1 98 ? 21.657 6.923 0.081 1.00 81.62 98 GLN A N 1
ATOM 800 C CA . GLN A 1 98 ? 20.231 7.130 -0.198 1.00 81.62 98 GLN A CA 1
ATOM 801 C C . GLN A 1 98 ? 19.392 5.891 0.126 1.00 81.62 98 GLN A C 1
ATOM 803 O O . GLN A 1 98 ? 18.321 6.015 0.721 1.00 81.62 98 GLN A O 1
ATOM 808 N N . LYS A 1 99 ? 19.868 4.699 -0.244 1.00 81.94 99 LYS A N 1
ATOM 809 C CA . LYS A 1 99 ? 19.187 3.433 0.035 1.00 81.94 99 LYS A CA 1
ATOM 810 C C . LYS A 1 99 ? 19.104 3.145 1.535 1.00 81.94 99 LYS A C 1
ATOM 812 O O . LYS A 1 99 ? 18.030 2.796 2.017 1.00 81.94 99 LYS A O 1
ATOM 817 N N . ASP A 1 100 ? 20.192 3.341 2.269 1.00 84.56 100 ASP A N 1
ATOM 818 C CA . ASP A 1 100 ? 20.254 3.151 3.718 1.00 84.56 100 ASP A CA 1
ATOM 819 C C . ASP A 1 100 ? 19.395 4.189 4.449 1.00 84.56 100 ASP A C 1
ATOM 821 O O . ASP A 1 100 ? 18.662 3.842 5.376 1.00 84.56 100 ASP A O 1
ATOM 825 N N . ALA A 1 101 ? 19.395 5.445 3.990 1.00 86.81 101 ALA A N 1
ATOM 826 C CA . ALA A 1 101 ? 18.503 6.480 4.509 1.00 86.81 101 ALA A CA 1
ATOM 827 C C . ALA A 1 101 ? 17.025 6.135 4.266 1.00 86.81 101 ALA A C 1
ATOM 829 O O . ALA A 1 101 ? 16.204 6.289 5.171 1.00 86.81 101 ALA A O 1
ATOM 830 N N . LEU A 1 102 ? 16.680 5.626 3.077 1.00 85.38 102 LEU A N 1
ATOM 831 C CA . LEU A 1 102 ? 15.332 5.133 2.780 1.00 85.38 102 LEU A CA 1
ATOM 832 C C . LEU A 1 102 ? 14.966 3.944 3.673 1.00 85.38 102 LEU A C 1
ATOM 834 O O . LEU A 1 102 ? 13.873 3.935 4.232 1.00 85.38 102 LEU A O 1
ATOM 838 N N . ALA A 1 103 ? 15.871 2.981 3.865 1.00 84.44 103 ALA A N 1
ATOM 839 C CA . ALA A 1 103 ? 15.648 1.839 4.750 1.00 84.44 103 ALA A CA 1
ATOM 840 C C . ALA A 1 103 ? 15.408 2.277 6.200 1.00 84.44 103 ALA A C 1
ATOM 842 O O . ALA A 1 103 ? 14.488 1.782 6.848 1.00 84.44 103 ALA A O 1
ATOM 843 N N . ALA A 1 104 ? 16.204 3.224 6.704 1.00 88.50 104 ALA A N 1
ATOM 844 C CA . ALA A 1 104 ? 16.038 3.777 8.042 1.00 88.50 104 ALA A CA 1
ATOM 845 C C . ALA A 1 104 ? 14.693 4.502 8.186 1.00 88.50 104 ALA A C 1
ATOM 847 O O . ALA A 1 104 ? 13.969 4.257 9.145 1.00 88.50 104 ALA A O 1
ATOM 848 N N . GLN A 1 105 ? 14.316 5.334 7.209 1.00 88.25 105 GLN A N 1
ATOM 849 C CA . GLN A 1 105 ? 13.012 6.003 7.204 1.00 88.25 105 GLN A CA 1
ATOM 850 C C . GLN A 1 105 ? 11.850 5.008 7.168 1.00 88.25 105 GLN A C 1
ATOM 852 O O . GLN A 1 105 ? 10.888 5.187 7.908 1.00 88.25 105 GLN A O 1
ATOM 857 N N . ILE A 1 106 ? 11.940 3.969 6.330 1.00 87.19 106 ILE A N 1
ATOM 858 C CA . ILE A 1 106 ? 10.930 2.907 6.240 1.00 87.19 106 ILE A CA 1
ATOM 859 C C . ILE A 1 106 ? 10.781 2.221 7.599 1.00 87.19 106 ILE A C 1
ATOM 861 O O . ILE A 1 106 ? 9.665 2.137 8.098 1.00 87.19 106 ILE A O 1
ATOM 865 N N . ARG A 1 107 ? 11.887 1.805 8.231 1.00 88.00 107 ARG A N 1
ATOM 866 C CA . ARG A 1 107 ? 11.860 1.171 9.562 1.00 88.00 107 ARG A CA 1
ATOM 867 C C . ARG A 1 107 ? 11.197 2.065 10.605 1.00 88.00 107 ARG A C 1
ATOM 869 O O . ARG A 1 107 ? 10.273 1.617 11.268 1.00 88.00 107 ARG A O 1
ATOM 876 N N . THR A 1 108 ? 11.596 3.334 10.691 1.00 91.25 108 THR A N 1
ATOM 877 C CA . THR A 1 108 ? 11.007 4.280 11.651 1.00 91.25 108 THR A CA 1
ATOM 878 C C . THR A 1 108 ? 9.504 4.455 11.434 1.00 91.25 108 THR A C 1
ATOM 880 O O . THR A 1 108 ? 8.744 4.445 12.398 1.00 91.25 108 THR A O 1
ATOM 883 N N . THR A 1 109 ? 9.055 4.591 10.181 1.00 88.31 109 THR A N 1
ATOM 884 C CA . THR A 1 109 ? 7.622 4.714 9.871 1.00 88.31 109 THR A CA 1
ATOM 885 C C . THR A 1 109 ? 6.860 3.425 10.193 1.00 88.31 109 THR A C 1
ATOM 887 O O . THR A 1 109 ? 5.755 3.501 10.722 1.00 88.31 109 THR A O 1
ATOM 890 N N . VAL A 1 110 ? 7.436 2.249 9.926 1.00 88.75 110 VAL A N 1
ATOM 891 C CA . VAL A 1 110 ? 6.826 0.956 10.283 1.00 88.75 110 VAL A CA 1
ATOM 892 C C . VAL A 1 110 ? 6.696 0.813 11.800 1.00 88.75 110 VAL A C 1
ATOM 894 O O . VAL A 1 110 ? 5.613 0.491 12.284 1.00 88.75 110 VAL A O 1
ATOM 897 N N . ASP A 1 111 ? 7.749 1.122 12.558 1.00 89.12 111 ASP A N 1
ATOM 898 C CA . ASP A 1 111 ? 7.715 1.084 14.025 1.00 89.12 111 ASP A CA 1
ATOM 899 C C . ASP A 1 111 ? 6.649 2.035 14.590 1.00 89.12 111 ASP A C 1
ATOM 901 O O . ASP A 1 111 ? 5.959 1.716 15.561 1.00 89.12 111 ASP A O 1
ATOM 905 N N . GLU A 1 112 ? 6.482 3.204 13.972 1.00 91.62 112 GLU A N 1
ATOM 906 C CA . GLU A 1 112 ? 5.436 4.153 14.337 1.00 91.62 112 GLU A CA 1
ATOM 907 C C . GLU A 1 112 ? 4.034 3.608 14.019 1.00 91.62 112 GLU A C 1
ATOM 909 O O . GLU A 1 112 ? 3.161 3.679 14.884 1.00 91.62 112 GLU A O 1
ATOM 914 N N . ILE A 1 113 ? 3.824 2.982 12.853 1.00 89.38 113 ILE A N 1
ATOM 915 C CA . ILE A 1 113 ? 2.556 2.310 12.508 1.00 89.38 113 ILE A CA 1
ATOM 916 C C . ILE A 1 113 ? 2.219 1.231 13.544 1.00 89.38 113 ILE A C 1
ATOM 918 O O . ILE A 1 113 ? 1.083 1.179 14.015 1.00 89.38 113 ILE A O 1
ATOM 922 N N . VAL A 1 114 ? 3.189 0.399 13.938 1.00 89.88 114 VAL A N 1
ATOM 923 C CA . VAL A 1 114 ? 2.983 -0.658 14.946 1.00 89.88 114 VAL A CA 1
ATOM 924 C C . VAL A 1 114 ? 2.519 -0.063 16.278 1.00 89.88 114 VAL A C 1
ATOM 926 O O . VAL A 1 114 ? 1.566 -0.565 16.877 1.00 89.88 114 VAL A O 1
ATOM 929 N N . ARG A 1 115 ? 3.128 1.043 16.722 1.00 91.81 115 ARG A N 1
ATOM 930 C CA . ARG A 1 115 ? 2.692 1.755 17.937 1.00 91.81 115 ARG A CA 1
ATOM 931 C C . ARG A 1 115 ? 1.276 2.315 17.796 1.00 91.81 115 ARG A C 1
ATOM 933 O O . ARG A 1 115 ? 0.469 2.137 18.702 1.00 91.81 115 ARG A O 1
ATOM 940 N N . GLN A 1 116 ? 0.947 2.933 16.659 1.00 92.56 116 GLN A N 1
ATOM 941 C CA . GLN A 1 116 ? -0.403 3.458 16.414 1.00 92.56 116 GLN A CA 1
ATOM 942 C C . GLN A 1 116 ? -1.467 2.350 16.384 1.00 92.56 116 GLN A C 1
ATOM 944 O O . GLN A 1 116 ? -2.587 2.572 16.841 1.00 92.56 116 GLN A O 1
ATOM 949 N N . ILE A 1 117 ? -1.133 1.158 15.875 1.00 91.44 117 ILE A N 1
ATOM 950 C CA . ILE A 1 117 ? -2.030 -0.007 15.895 1.00 91.44 117 ILE A CA 1
ATOM 951 C C . ILE A 1 117 ? -2.277 -0.471 17.334 1.00 91.44 117 ILE A C 1
ATOM 953 O O . ILE A 1 117 ? -3.431 -0.683 17.701 1.00 91.44 117 ILE A O 1
ATOM 957 N N . ALA A 1 118 ? -1.233 -0.569 18.161 1.00 92.56 118 ALA A N 1
ATOM 958 C CA . ALA A 1 118 ? -1.388 -0.923 19.572 1.00 92.56 118 ALA A CA 1
ATOM 959 C C . ALA A 1 118 ? -2.280 0.090 20.321 1.00 92.56 118 ALA A C 1
ATOM 961 O O . ALA A 1 118 ? -3.203 -0.303 21.037 1.00 92.56 118 ALA A O 1
ATOM 962 N N . ASP A 1 119 ? -2.079 1.392 20.092 1.00 93.00 119 ASP A N 1
ATOM 963 C CA . ASP A 1 119 ? -2.941 2.446 20.647 1.00 93.00 119 ASP A CA 1
ATOM 964 C C . ASP A 1 119 ? -4.399 2.305 20.175 1.00 93.00 119 ASP A C 1
ATOM 966 O O . ASP A 1 119 ? -5.340 2.490 20.952 1.00 93.00 119 ASP A O 1
ATOM 970 N N . LEU A 1 120 ? -4.609 1.970 18.898 1.00 94.25 120 LEU A N 1
ATOM 971 C CA . LEU A 1 120 ? -5.941 1.750 18.335 1.00 94.25 120 LEU A CA 1
ATOM 972 C C . LEU A 1 120 ? -6.642 0.556 18.996 1.00 94.25 120 LEU A C 1
ATOM 974 O O . LEU A 1 120 ? -7.843 0.626 19.263 1.00 94.25 120 LEU A O 1
ATOM 978 N N . GLU A 1 121 ? -5.921 -0.532 19.264 1.00 93.19 121 GLU A N 1
ATOM 979 C CA . GLU A 1 121 ? -6.466 -1.702 19.958 1.00 93.19 121 GLU A CA 1
ATOM 980 C C . GLU A 1 121 ? -6.900 -1.370 21.389 1.00 93.19 121 GLU A C 1
ATOM 982 O O . GLU A 1 121 ? -7.989 -1.785 21.800 1.00 93.19 121 GLU A O 1
ATOM 987 N N . LEU A 1 122 ? -6.114 -0.564 22.110 1.00 94.81 122 LEU A N 1
ATOM 988 C CA . LEU A 1 122 ? -6.483 -0.058 23.436 1.00 94.81 122 LEU A CA 1
ATOM 989 C C . LEU A 1 122 ? -7.760 0.791 23.372 1.00 94.81 122 LEU A C 1
ATOM 991 O O . LEU A 1 122 ? -8.708 0.538 24.116 1.00 94.81 122 LEU A O 1
ATOM 995 N N . LEU A 1 123 ? -7.853 1.723 22.418 1.00 94.38 123 LEU A N 1
ATOM 996 C CA . LEU A 1 123 ? -9.065 2.530 22.227 1.00 94.38 123 LEU A CA 1
ATOM 997 C C . LEU A 1 123 ? -10.288 1.672 21.875 1.00 94.38 123 LEU A C 1
ATOM 999 O O . LEU A 1 123 ? -11.386 1.925 22.372 1.00 94.38 123 LEU A O 1
ATOM 1003 N N . LYS A 1 124 ? -10.118 0.637 21.043 1.00 93.38 124 LYS A N 1
ATOM 1004 C CA . LYS A 1 124 ? -11.191 -0.312 20.697 1.00 93.38 124 LYS A CA 1
ATOM 1005 C C . LYS A 1 124 ? -11.610 -1.164 21.892 1.00 93.38 124 LYS A C 1
ATOM 1007 O O . LYS A 1 124 ? -12.790 -1.496 22.021 1.00 93.38 124 LYS A O 1
ATOM 1012 N N . HIS A 1 125 ? -10.674 -1.545 22.756 1.00 94.56 125 HIS A N 1
ATOM 1013 C CA . HIS A 1 125 ? -10.979 -2.222 24.012 1.00 94.56 125 HIS A CA 1
ATOM 1014 C C . HIS A 1 125 ? -11.818 -1.328 24.931 1.00 94.56 125 HIS A C 1
ATOM 1016 O O . HIS A 1 125 ? -12.902 -1.739 25.350 1.00 94.56 125 HIS A O 1
ATOM 1022 N N . ASP A 1 126 ? -11.382 -0.091 25.159 1.00 94.06 126 ASP A N 1
ATOM 1023 C CA . ASP A 1 126 ? -12.110 0.861 25.999 1.00 94.06 126 ASP A CA 1
ATOM 1024 C C . ASP A 1 126 ? -13.494 1.163 25.424 1.00 94.06 126 ASP A C 1
ATOM 1026 O O . ASP A 1 126 ? -14.490 1.130 26.145 1.00 94.06 126 ASP A O 1
ATOM 1030 N N . TYR A 1 127 ? -13.590 1.361 24.107 1.00 94.75 127 TYR A N 1
ATOM 1031 C CA . TYR A 1 127 ? -14.865 1.559 23.424 1.00 94.75 127 TYR A CA 1
ATOM 1032 C C . TYR A 1 127 ? -15.834 0.397 23.664 1.00 94.75 127 TYR A C 1
ATOM 1034 O O . TYR A 1 127 ? -16.996 0.637 23.992 1.00 94.75 127 TYR A O 1
ATOM 1042 N N . ARG A 1 128 ? -15.371 -0.859 23.560 1.00 95.06 128 ARG A N 1
ATOM 1043 C CA . ARG A 1 128 ? -16.202 -2.033 23.880 1.00 95.06 128 ARG A CA 1
ATOM 1044 C C . ARG A 1 128 ? -16.693 -1.982 25.322 1.00 95.06 128 ARG A C 1
ATOM 1046 O O . ARG A 1 128 ? -17.883 -2.172 25.552 1.00 95.06 128 ARG A O 1
ATOM 1053 N N . ARG A 1 129 ? -15.812 -1.650 26.267 1.00 93.50 129 ARG A N 1
ATOM 1054 C CA . ARG A 1 129 ? -16.167 -1.577 27.686 1.00 93.50 129 ARG A CA 1
ATOM 1055 C C . ARG A 1 129 ? -17.209 -0.496 27.977 1.00 93.50 129 ARG A C 1
ATOM 1057 O O . ARG A 1 129 ? -18.193 -0.767 28.657 1.00 93.50 129 ARG A O 1
ATOM 1064 N N . TYR A 1 130 ? -17.031 0.714 27.451 1.00 93.50 130 TYR A N 1
ATOM 1065 C CA . TYR A 1 130 ? -18.010 1.791 27.635 1.00 93.50 130 TYR A CA 1
ATOM 1066 C C . TYR A 1 130 ? -19.330 1.507 26.913 1.00 93.50 130 TYR A C 1
ATOM 1068 O O . TYR A 1 130 ? -20.390 1.875 27.416 1.00 93.50 130 TYR A O 1
ATOM 1076 N N . LYS A 1 131 ? -19.288 0.805 25.778 1.00 92.94 131 LYS A N 1
ATOM 1077 C CA . LYS A 1 131 ? -20.492 0.364 25.070 1.00 92.94 131 LYS A CA 1
ATOM 1078 C C . LYS A 1 131 ? -21.273 -0.691 25.855 1.00 92.94 131 LYS A C 1
ATOM 1080 O O . LYS A 1 131 ? -22.486 -0.577 25.944 1.00 92.94 131 LYS A O 1
ATOM 1085 N N . GLU A 1 132 ? -20.602 -1.654 26.490 1.00 91.88 132 GLU A N 1
ATOM 1086 C CA . GLU A 1 132 ? -21.247 -2.597 27.423 1.00 91.88 132 GLU A CA 1
ATOM 1087 C C . GLU A 1 132 ? -21.953 -1.867 28.575 1.00 91.88 132 GLU A C 1
ATOM 1089 O O . GLU A 1 132 ? -23.068 -2.220 28.954 1.00 91.88 132 GLU A O 1
ATOM 1094 N N . ILE A 1 133 ? -21.315 -0.830 29.123 1.00 91.69 133 ILE A N 1
ATOM 1095 C CA . ILE A 1 133 ? -21.902 -0.016 30.192 1.00 91.69 133 ILE A CA 1
ATOM 1096 C C . ILE A 1 133 ? -23.128 0.747 29.679 1.00 91.69 133 ILE A C 1
ATOM 1098 O O . ILE A 1 133 ? -24.151 0.790 30.361 1.00 91.69 133 ILE A O 1
ATOM 1102 N N . LEU A 1 134 ? -23.051 1.320 28.476 1.00 92.12 134 LEU A N 1
ATOM 1103 C CA . LEU A 1 134 ? -24.181 1.999 27.845 1.00 92.12 134 LEU A CA 1
ATOM 1104 C C . LEU A 1 134 ? -25.359 1.041 27.603 1.00 92.12 134 LEU A C 1
ATOM 1106 O O . LEU A 1 134 ? -26.500 1.377 27.917 1.00 92.12 134 LEU A O 1
ATOM 1110 N N . ASP A 1 135 ? -25.079 -0.185 27.162 1.00 91.44 135 ASP A N 1
ATOM 1111 C CA . ASP A 1 135 ? -26.063 -1.260 27.015 1.00 91.44 135 ASP A CA 1
ATOM 1112 C C . ASP A 1 135 ? -26.792 -1.567 28.339 1.00 91.44 135 ASP A C 1
ATOM 1114 O O . ASP A 1 135 ? -27.993 -1.857 28.324 1.00 91.44 135 ASP A O 1
ATOM 1118 N N . TYR A 1 136 ? -26.113 -1.481 29.495 1.00 91.94 136 TYR A N 1
ATOM 1119 C CA . TYR A 1 136 ? -26.763 -1.643 30.805 1.00 91.94 136 TYR A CA 1
ATOM 1120 C C . TYR A 1 136 ? -27.792 -0.545 31.084 1.00 91.94 136 TYR A C 1
ATOM 1122 O O . TYR A 1 136 ? -28.836 -0.828 31.679 1.00 91.94 136 TYR A O 1
ATOM 1130 N N . PHE A 1 137 ? -27.527 0.685 30.636 1.00 90.19 137 PHE A N 1
ATOM 1131 C CA . PHE A 1 137 ? -28.479 1.791 30.733 1.00 90.19 137 PHE A CA 1
ATOM 1132 C C . PHE A 1 137 ? -29.660 1.617 29.777 1.00 90.19 137 PHE A C 1
ATOM 1134 O O . PHE A 1 137 ? -30.803 1.786 30.198 1.00 90.19 137 PHE A O 1
ATOM 1141 N N . GLU A 1 138 ? -29.416 1.243 28.520 1.00 88.94 138 GLU A N 1
ATOM 1142 C CA . GLU A 1 138 ? -30.477 1.073 27.515 1.00 88.94 138 GLU A CA 1
ATOM 1143 C C . GLU A 1 138 ? -31.417 -0.093 27.846 1.00 88.94 138 GLU A C 1
ATOM 1145 O O . GLU A 1 138 ? -32.636 0.023 27.712 1.00 88.94 138 GLU A O 1
ATOM 1150 N N . LYS A 1 139 ? -30.861 -1.208 28.334 1.00 91.56 139 LYS A N 1
ATOM 1151 C CA . LYS A 1 139 ? -31.623 -2.411 28.713 1.00 91.56 139 LYS A CA 1
ATOM 1152 C C . LYS A 1 139 ? -32.179 -2.348 30.139 1.00 91.56 139 LYS A C 1
ATOM 1154 O O . LYS A 1 139 ? -32.764 -3.329 30.595 1.00 91.56 139 LYS A O 1
ATOM 1159 N N . ASN A 1 140 ? -32.001 -1.228 30.848 1.00 86.00 140 ASN A N 1
ATOM 1160 C CA . ASN A 1 140 ? -32.398 -1.047 32.250 1.00 86.00 140 ASN A CA 1
ATOM 1161 C C . ASN A 1 140 ? -31.923 -2.190 33.172 1.00 86.00 140 ASN A C 1
ATOM 1163 O O . ASN A 1 140 ? -32.663 -2.663 34.039 1.00 86.00 140 ASN A O 1
ATOM 1167 N N . MET A 1 141 ? -30.675 -2.637 33.007 1.00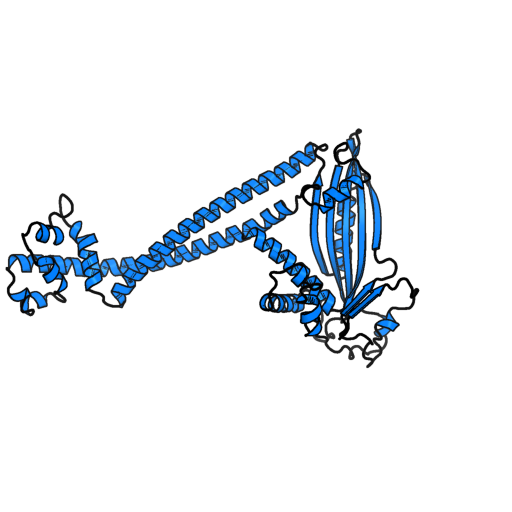 88.00 141 MET A N 1
ATOM 1168 C CA . MET A 1 141 ? -30.060 -3.666 33.854 1.00 88.00 141 MET A CA 1
ATOM 1169 C C . MET A 1 141 ? -29.626 -3.074 35.206 1.00 88.00 141 MET A C 1
ATOM 1171 O O . MET A 1 141 ? -28.439 -2.949 35.506 1.00 88.00 141 MET A O 1
ATOM 1175 N N . GLU A 1 142 ? -30.613 -2.721 36.034 1.00 87.50 142 GLU A N 1
ATOM 1176 C CA . GLU A 1 142 ? -30.455 -2.126 37.374 1.00 87.50 142 GLU A CA 1
ATOM 1177 C C . GLU A 1 142 ? -29.466 -2.894 38.258 1.00 87.50 142 GLU A C 1
ATOM 1179 O O . GLU A 1 142 ? -28.630 -2.287 38.920 1.00 87.50 142 GLU A O 1
ATOM 1184 N N . HIS A 1 143 ? -29.510 -4.229 38.229 1.00 88.44 143 HIS A N 1
ATOM 1185 C CA . HIS A 1 143 ? -28.618 -5.068 39.027 1.00 88.44 143 HIS A CA 1
ATOM 1186 C C . HIS A 1 143 ? -27.135 -4.811 38.704 1.00 88.44 143 HIS A C 1
ATOM 1188 O O . HIS A 1 143 ? -26.331 -4.600 39.607 1.00 88.44 143 HIS A O 1
ATOM 1194 N N . ASN A 1 144 ? -26.771 -4.725 37.422 1.00 89.62 144 ASN A N 1
ATOM 1195 C CA . ASN A 1 144 ? -25.383 -4.498 37.013 1.00 89.62 144 ASN A CA 1
ATOM 1196 C C . ASN A 1 144 ? -24.919 -3.077 37.364 1.00 89.62 144 ASN A C 1
ATOM 1198 O O . ASN A 1 144 ? -23.797 -2.887 37.829 1.00 89.62 144 ASN A O 1
ATOM 1202 N N . LEU A 1 145 ? -25.794 -2.080 37.188 1.00 90.31 145 LEU A N 1
ATOM 1203 C CA . LEU A 1 145 ? -25.496 -0.686 37.529 1.00 90.31 145 LEU A CA 1
ATOM 1204 C C . LEU A 1 145 ? -25.302 -0.500 39.038 1.00 90.31 145 LEU A C 1
ATOM 1206 O O . LEU A 1 145 ? -24.387 0.206 39.456 1.00 90.31 145 LEU A O 1
ATOM 1210 N N . LYS A 1 146 ? -26.137 -1.149 39.856 1.00 89.81 146 LYS A N 1
ATOM 1211 C CA . LYS A 1 146 ? -25.994 -1.144 41.316 1.00 89.81 146 LYS A CA 1
ATOM 1212 C C . LYS A 1 146 ? -24.718 -1.841 41.765 1.00 89.81 146 LYS A C 1
ATOM 1214 O O . LYS A 1 146 ? -24.014 -1.287 42.598 1.00 89.81 146 LYS A O 1
ATOM 1219 N N . ALA A 1 147 ? -24.389 -3.001 41.196 1.00 88.81 147 ALA A N 1
ATOM 1220 C CA . ALA A 1 147 ? -23.132 -3.687 41.498 1.00 88.81 147 ALA A CA 1
ATOM 1221 C C . ALA A 1 147 ? -21.925 -2.781 41.204 1.00 88.81 147 ALA A C 1
ATOM 1223 O O . ALA A 1 147 ? -21.049 -2.607 42.047 1.00 88.81 147 ALA A O 1
ATOM 1224 N N . MET A 1 148 ? -21.936 -2.105 40.052 1.00 88.12 148 MET A N 1
ATOM 1225 C CA . MET A 1 148 ? -20.865 -1.186 39.678 1.00 88.12 148 MET A CA 1
ATOM 1226 C C . MET A 1 148 ? -20.784 0.043 40.598 1.00 88.12 148 MET A C 1
ATOM 1228 O O . MET A 1 148 ? -19.683 0.476 40.928 1.00 88.12 148 MET A O 1
ATOM 1232 N N . PHE A 1 149 ? -21.920 0.580 41.054 1.00 89.75 149 PHE A N 1
ATOM 1233 C CA . PHE A 1 149 ? -21.951 1.658 42.048 1.00 89.75 149 PHE A CA 1
ATOM 1234 C C . PHE A 1 149 ? -21.329 1.229 43.381 1.00 89.75 149 PHE A C 1
ATOM 1236 O O . PHE A 1 149 ? -20.523 1.969 43.943 1.00 89.75 149 PHE A O 1
ATOM 1243 N N . ILE A 1 150 ? -21.665 0.031 43.869 1.00 85.81 150 ILE A N 1
ATOM 1244 C CA . ILE A 1 150 ? -21.122 -0.505 45.125 1.00 85.81 150 ILE A CA 1
ATOM 1245 C C . ILE A 1 150 ? -19.598 -0.626 45.042 1.00 85.81 150 ILE A C 1
ATOM 1247 O O . ILE A 1 150 ? -18.881 -0.148 45.924 1.00 85.81 150 ILE A O 1
ATOM 1251 N N . ASP A 1 151 ? -19.110 -1.225 43.959 1.00 84.81 151 ASP A N 1
ATOM 1252 C CA . ASP A 1 151 ? -17.688 -1.522 43.803 1.00 84.81 151 ASP A CA 1
ATOM 1253 C C . ASP A 1 151 ? -16.847 -0.270 43.519 1.00 84.81 151 ASP A C 1
ATOM 1255 O O . ASP A 1 151 ? -15.741 -0.142 44.040 1.00 84.81 151 ASP A O 1
ATOM 1259 N N . GLN A 1 152 ? -17.347 0.657 42.694 1.00 83.38 152 GLN A N 1
ATOM 1260 C CA . GLN A 1 152 ? -16.541 1.765 42.157 1.00 83.38 152 GLN A CA 1
ATOM 1261 C C . GLN A 1 152 ? -16.793 3.114 42.831 1.00 83.38 152 GLN A C 1
ATOM 1263 O O . GLN A 1 152 ? -15.935 3.991 42.764 1.00 83.38 152 GLN A O 1
ATOM 1268 N N . VAL A 1 153 ? -17.952 3.317 43.459 1.00 83.44 153 VAL A N 1
ATOM 1269 C CA . VAL A 1 153 ? -18.339 4.625 44.015 1.00 83.44 153 VAL A CA 1
ATOM 1270 C C . VAL A 1 153 ? -18.485 4.531 45.521 1.00 83.44 153 VAL A C 1
ATOM 1272 O O . VAL A 1 153 ? -17.819 5.255 46.259 1.00 83.44 153 VAL A O 1
ATOM 1275 N N . ASP A 1 154 ? -19.308 3.597 45.989 1.00 82.38 154 ASP A N 1
ATOM 1276 C CA . ASP A 1 154 ? -19.619 3.455 47.405 1.00 82.38 154 ASP A CA 1
ATOM 1277 C C . ASP A 1 154 ? -18.376 3.087 48.227 1.00 82.38 154 ASP A C 1
ATOM 1279 O O . ASP A 1 154 ? -18.136 3.677 49.284 1.00 82.38 154 ASP A O 1
ATOM 1283 N N . PHE A 1 155 ? -17.529 2.196 47.698 1.00 77.75 155 PHE A N 1
ATOM 1284 C CA . PHE A 1 155 ? -16.245 1.833 48.304 1.00 77.75 155 PHE A CA 1
ATOM 1285 C C . PHE A 1 155 ? -15.321 3.038 48.551 1.00 77.75 155 PHE A C 1
ATOM 1287 O O . PHE A 1 155 ? -14.596 3.071 49.546 1.00 77.75 155 PHE A O 1
ATOM 1294 N N . TYR A 1 156 ? -15.373 4.053 47.689 1.00 76.69 156 TYR A N 1
ATOM 1295 C CA . TYR A 1 156 ? -14.521 5.243 47.782 1.00 76.69 156 TYR A CA 1
ATOM 1296 C C . TYR A 1 156 ? -15.224 6.451 48.423 1.00 76.69 156 TYR A C 1
ATOM 1298 O O . TYR A 1 156 ? -14.600 7.494 48.614 1.00 76.69 156 TYR A O 1
ATOM 1306 N N . SER A 1 157 ? -16.498 6.319 48.806 1.00 65.88 157 SER A N 1
ATOM 1307 C CA . SER A 1 157 ? -17.279 7.390 49.430 1.00 65.88 157 SER A CA 1
ATOM 1308 C C . SER A 1 157 ? -17.094 7.421 50.961 1.00 65.88 157 SER A C 1
ATOM 1310 O O . SER A 1 157 ? -17.733 6.678 51.706 1.00 65.88 157 SER A O 1
ATOM 1312 N N . GLY A 1 158 ? -16.193 8.278 51.461 1.00 56.91 158 GLY A N 1
ATOM 1313 C CA . GLY A 1 158 ? -16.046 8.556 52.899 1.00 56.91 158 GLY A CA 1
ATOM 1314 C C . GLY A 1 158 ? -14.799 9.372 53.267 1.00 56.91 158 GLY A C 1
ATOM 1315 O O . GLY A 1 158 ? -13.741 9.188 52.675 1.00 56.91 158 GLY A O 1
ATOM 1316 N N . GLU A 1 159 ? -14.903 10.258 54.266 1.00 46.81 159 GLU A N 1
ATOM 1317 C CA . GLU A 1 159 ? -13.737 10.946 54.844 1.00 46.81 159 GLU A CA 1
ATOM 1318 C C . GLU A 1 159 ? -12.892 9.956 55.671 1.00 46.81 159 GLU A C 1
ATOM 1320 O O . GLU A 1 159 ? -13.324 9.456 56.712 1.00 46.81 159 GLU A O 1
ATOM 1325 N N . GLY A 1 160 ? -11.682 9.644 55.192 1.00 59.81 160 GLY A N 1
ATOM 1326 C CA . GLY A 1 160 ? -10.739 8.721 55.834 1.00 59.81 160 GLY A CA 1
ATOM 1327 C C . GLY A 1 160 ? -10.217 7.628 54.894 1.00 59.81 160 GLY A C 1
ATOM 1328 O O . GLY A 1 160 ? -10.160 7.806 53.682 1.00 59.81 160 GLY A O 1
ATOM 1329 N N . ALA A 1 161 ? -9.787 6.491 55.457 1.00 55.19 161 ALA A N 1
ATOM 1330 C CA . ALA A 1 161 ? -9.319 5.348 54.667 1.00 55.19 161 ALA A CA 1
ATOM 1331 C C . ALA A 1 161 ? -10.457 4.776 53.785 1.00 55.19 161 ALA A C 1
ATOM 1333 O O . ALA A 1 161 ? -11.574 4.629 54.300 1.00 55.19 161 ALA A O 1
ATOM 1334 N N . PRO A 1 162 ? -10.180 4.405 52.515 1.00 58.00 162 PRO A N 1
ATOM 1335 C CA . PRO A 1 162 ? -11.176 3.850 51.596 1.00 58.00 162 PRO A CA 1
ATOM 1336 C C . PRO A 1 162 ? -11.957 2.689 52.226 1.00 58.00 162 PRO A C 1
ATOM 1338 O O . PRO A 1 162 ? -11.386 1.860 52.940 1.00 58.00 162 PRO A O 1
ATOM 1341 N N . GLY A 1 163 ? -13.263 2.634 51.975 1.00 61.75 163 GLY A N 1
ATOM 1342 C CA . GLY A 1 163 ? -14.142 1.540 52.382 1.00 61.75 163 GLY A CA 1
ATOM 1343 C C . GLY A 1 163 ? -14.804 1.679 53.753 1.00 61.75 163 GLY A C 1
ATOM 1344 O O . GLY A 1 163 ? -15.771 0.983 54.002 1.00 61.75 163 GLY A O 1
ATOM 1345 N N . ARG A 1 164 ? -14.394 2.572 54.664 1.00 64.44 164 ARG A N 1
ATOM 1346 C CA . ARG A 1 164 ? -14.951 2.576 56.045 1.00 64.44 164 ARG A CA 1
ATOM 1347 C C . ARG A 1 164 ? -16.457 2.859 56.164 1.00 64.44 164 ARG A C 1
ATOM 1349 O O . ARG A 1 164 ? -17.057 2.478 57.166 1.00 64.44 164 ARG A O 1
ATOM 1356 N N . LEU A 1 165 ? -17.049 3.534 55.182 1.00 69.94 165 LEU A N 1
ATOM 1357 C CA . LEU A 1 165 ? -18.475 3.889 55.143 1.00 69.94 165 LEU A CA 1
ATOM 1358 C C . LEU A 1 165 ? -19.218 3.220 53.973 1.00 69.94 165 LEU A C 1
ATOM 1360 O O . LEU A 1 165 ? -20.351 3.603 53.662 1.00 69.94 165 LEU A O 1
ATOM 1364 N N . SER A 1 166 ? -18.592 2.232 53.327 1.00 80.81 166 SER A N 1
ATOM 1365 C CA . SER A 1 166 ? -19.211 1.482 52.238 1.00 80.81 166 SER A CA 1
ATOM 1366 C C . SER A 1 166 ? -20.125 0.381 52.772 1.00 80.81 166 SER A C 1
ATOM 1368 O O . SER A 1 166 ? -19.900 -0.199 53.839 1.00 80.81 166 SER A O 1
ATOM 1370 N N . MET A 1 167 ? -21.146 0.042 51.995 1.00 82.31 167 MET A N 1
ATOM 1371 C CA . MET A 1 167 ? -22.052 -1.074 52.250 1.00 82.31 167 MET A CA 1
ATOM 1372 C C . MET A 1 167 ? -21.291 -2.408 52.289 1.00 82.31 167 MET A C 1
ATOM 1374 O O . MET A 1 167 ? -21.605 -3.268 53.109 1.00 82.31 167 MET A O 1
ATOM 1378 N N . SER A 1 168 ? -20.226 -2.550 51.489 1.00 82.12 168 SER A N 1
ATOM 1379 C CA . SER A 1 168 ? -19.324 -3.712 51.527 1.00 82.12 168 SER A CA 1
ATOM 1380 C C . SER A 1 168 ? -18.594 -3.861 52.863 1.00 82.12 168 SER A C 1
ATOM 1382 O O . SER A 1 168 ? -18.525 -4.962 53.409 1.00 82.12 168 SER A O 1
ATOM 1384 N N . PHE A 1 169 ? -18.116 -2.768 53.453 1.00 82.88 169 PHE A N 1
ATOM 1385 C CA . PHE A 1 169 ? -17.489 -2.799 54.772 1.00 82.88 169 PHE A CA 1
ATOM 1386 C C . PHE A 1 169 ? -18.502 -3.022 55.896 1.00 82.88 169 PHE A C 1
ATOM 1388 O O . PHE A 1 169 ? -18.231 -3.803 56.811 1.00 82.88 169 PHE A O 1
ATOM 1395 N N . MET A 1 170 ? -19.675 -2.382 55.824 1.00 82.81 170 MET A N 1
ATOM 1396 C CA . MET A 1 170 ? -20.760 -2.570 56.798 1.00 82.81 170 MET A CA 1
ATOM 1397 C C . MET A 1 170 ? -21.230 -4.028 56.854 1.00 82.81 170 MET A C 1
ATOM 1399 O O . MET A 1 170 ? -21.470 -4.550 57.947 1.00 82.81 170 MET A O 1
ATOM 1403 N N . GLN A 1 171 ? -21.281 -4.697 55.699 1.00 83.50 171 GLN A N 1
ATOM 1404 C CA . GLN A 1 171 ? -21.577 -6.122 55.604 1.00 83.50 171 GLN A CA 1
ATOM 1405 C C . GLN A 1 171 ? -20.442 -6.987 56.176 1.00 83.50 171 GLN A C 1
ATOM 1407 O O . GLN A 1 171 ? -20.693 -7.843 57.020 1.00 83.50 171 GLN A O 1
ATOM 1412 N N . GLN A 1 172 ? -19.185 -6.748 55.778 1.00 84.81 172 GLN A N 1
ATOM 1413 C CA . GLN A 1 172 ? -18.025 -7.531 56.247 1.00 84.81 172 GLN A CA 1
ATOM 1414 C C . GLN A 1 172 ? -17.791 -7.427 57.758 1.00 84.81 172 GLN A C 1
ATOM 1416 O O . GLN A 1 172 ? -17.361 -8.387 58.396 1.00 84.81 172 GLN A O 1
ATOM 1421 N N . ARG A 1 173 ? -18.064 -6.258 58.344 1.00 83.50 173 ARG A N 1
ATOM 1422 C CA . ARG A 1 173 ? -17.974 -6.023 59.793 1.00 83.50 173 ARG A CA 1
ATOM 1423 C C . ARG A 1 173 ? -19.219 -6.470 60.554 1.00 83.50 173 ARG A C 1
ATOM 1425 O O . ARG A 1 173 ? -19.268 -6.276 61.765 1.00 83.50 173 ARG A O 1
ATOM 1432 N N . ASN A 1 174 ? -20.188 -7.073 59.863 1.00 81.12 174 ASN A N 1
ATOM 1433 C CA . ASN A 1 174 ? -21.440 -7.567 60.425 1.00 81.12 174 ASN A CA 1
ATOM 1434 C C . ASN A 1 174 ? -22.244 -6.478 61.169 1.00 81.12 174 ASN A C 1
ATOM 1436 O O . ASN A 1 174 ? -22.947 -6.775 62.131 1.00 81.12 174 ASN A O 1
ATOM 1440 N N . ILE A 1 175 ? -22.107 -5.215 60.740 1.00 81.00 175 ILE A N 1
ATOM 1441 C CA . ILE A 1 175 ? -22.860 -4.069 61.277 1.00 81.00 175 ILE A CA 1
ATOM 1442 C C . ILE A 1 175 ? -24.272 -4.092 60.685 1.00 81.00 175 ILE A C 1
ATOM 1444 O O . ILE A 1 175 ? -25.250 -4.026 61.423 1.00 81.00 175 ILE A O 1
ATOM 1448 N N . PHE A 1 176 ? -24.354 -4.253 59.360 1.00 83.19 176 PHE A N 1
ATOM 1449 C CA . PHE A 1 176 ? -25.593 -4.464 58.609 1.00 83.19 176 PHE A CA 1
ATOM 1450 C C . PHE A 1 176 ? -25.398 -5.653 57.652 1.00 83.19 176 PHE A C 1
ATOM 1452 O O . PHE A 1 176 ? -24.816 -5.486 56.578 1.00 83.19 176 PHE A O 1
ATOM 1459 N N . PRO A 1 177 ? -25.809 -6.876 58.035 1.00 80.50 177 PRO A N 1
ATOM 1460 C CA . PRO A 1 177 ? -25.473 -8.092 57.286 1.00 80.50 177 PRO A CA 1
ATOM 1461 C C . PRO A 1 177 ? -26.147 -8.187 55.906 1.00 80.50 177 PRO A C 1
ATOM 1463 O O . PRO A 1 177 ? -25.585 -8.775 54.976 1.00 80.50 177 PRO A O 1
ATOM 1466 N N . THR A 1 178 ? -27.343 -7.612 55.759 1.00 85.00 178 THR A N 1
ATOM 1467 C CA . THR A 1 178 ? -28.176 -7.732 54.551 1.00 85.00 178 THR A CA 1
ATOM 1468 C C . THR A 1 178 ? -28.206 -6.473 53.687 1.00 85.00 178 THR A C 1
ATOM 1470 O O . THR A 1 178 ? -28.758 -6.530 52.592 1.00 85.00 178 THR A O 1
ATOM 1473 N N . ILE A 1 179 ? -27.515 -5.396 54.084 1.00 84.00 179 ILE A N 1
ATOM 1474 C CA . ILE A 1 179 ? -27.575 -4.070 53.441 1.00 84.00 179 ILE A CA 1
ATOM 1475 C C . ILE A 1 179 ? -27.393 -4.088 51.917 1.00 84.00 179 ILE A C 1
ATOM 1477 O O . ILE A 1 179 ? -28.096 -3.379 51.204 1.00 84.00 179 ILE A O 1
ATOM 1481 N N . ILE A 1 180 ? -26.492 -4.927 51.391 1.00 83.38 180 ILE A N 1
ATOM 1482 C CA . ILE A 1 180 ? -26.272 -5.054 49.943 1.00 83.38 180 ILE A CA 1
ATOM 1483 C C . ILE A 1 180 ? -27.463 -5.730 49.254 1.00 83.38 180 ILE A C 1
ATOM 1485 O O . ILE A 1 180 ? -27.914 -5.257 48.214 1.00 83.38 180 ILE A O 1
ATOM 1489 N N . GLN A 1 181 ? -27.983 -6.824 49.822 1.00 85.31 181 GLN A N 1
ATOM 1490 C CA . GLN A 1 181 ? -29.163 -7.508 49.276 1.00 85.31 181 GLN A CA 1
ATOM 1491 C C . GLN A 1 181 ? -30.384 -6.589 49.321 1.00 85.31 181 GLN A C 1
ATOM 1493 O O . GLN A 1 181 ? -31.093 -6.456 48.327 1.00 85.31 181 GLN A O 1
ATOM 1498 N N . ASP A 1 182 ? -30.561 -5.891 50.439 1.00 85.12 182 ASP A N 1
ATOM 1499 C CA . ASP A 1 182 ? -31.675 -4.975 50.645 1.00 85.12 182 ASP A CA 1
ATOM 1500 C C . ASP A 1 182 ? -31.590 -3.784 49.667 1.00 85.12 182 ASP A C 1
ATOM 1502 O O . ASP A 1 182 ? -32.595 -3.387 49.079 1.00 85.12 182 ASP A O 1
ATOM 1506 N N . PHE A 1 183 ? -30.383 -3.286 49.373 1.00 87.38 183 PHE A N 1
ATOM 1507 C CA . PHE A 1 183 ? -30.152 -2.276 48.335 1.00 87.38 183 PHE A CA 1
ATOM 1508 C C . PHE A 1 183 ? -30.447 -2.784 46.911 1.00 87.38 183 PHE A C 1
ATOM 1510 O O . PHE A 1 183 ? -31.002 -2.051 46.083 1.00 87.38 183 PHE A O 1
ATOM 1517 N N . PHE A 1 184 ? -30.112 -4.039 46.595 1.00 87.19 184 PHE A N 1
ATOM 1518 C CA . PHE A 1 184 ? -30.468 -4.643 45.307 1.00 87.19 184 PHE A CA 1
ATOM 1519 C C . PHE A 1 184 ? -31.985 -4.754 45.119 1.00 87.19 184 PHE A C 1
ATOM 1521 O O . PHE A 1 184 ? -32.462 -4.460 44.018 1.00 87.19 184 PHE A O 1
ATOM 1528 N N . ASP A 1 185 ? -32.723 -5.076 46.182 1.00 84.88 185 ASP A N 1
ATOM 1529 C CA . ASP A 1 185 ? -34.181 -5.246 46.167 1.00 84.88 185 ASP A CA 1
ATOM 1530 C C . ASP A 1 185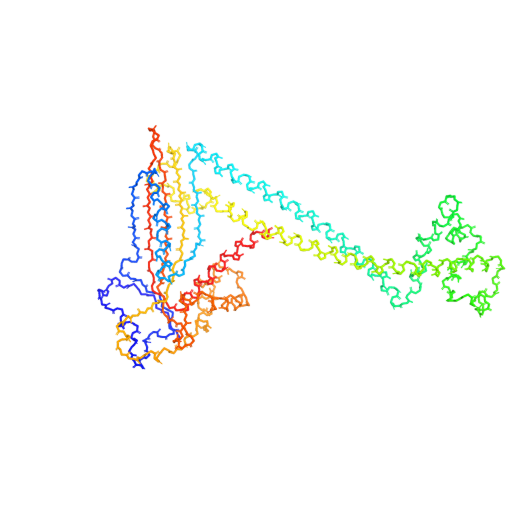 ? -34.962 -3.919 46.041 1.00 84.88 185 ASP A C 1
ATOM 1532 O O . ASP A 1 185 ? -36.113 -3.920 45.598 1.00 84.88 185 ASP A O 1
ATOM 1536 N N . MET A 1 186 ? -34.353 -2.775 46.379 1.00 82.81 186 MET A N 1
ATOM 1537 C CA . MET A 1 186 ? -34.981 -1.446 46.270 1.00 82.81 186 MET A CA 1
ATOM 1538 C C . MET A 1 186 ? -35.103 -0.959 44.819 1.00 82.81 186 MET A C 1
ATOM 1540 O O . MET A 1 186 ? -34.094 -0.691 44.177 1.00 82.81 186 MET A O 1
ATOM 1544 N N . LYS A 1 187 ? -36.303 -0.732 44.285 1.00 81.81 187 LYS A N 1
ATOM 1545 C CA . LYS A 1 187 ? -36.504 -0.071 42.973 1.00 81.81 187 LYS A CA 1
ATOM 1546 C C . LYS A 1 187 ? -36.863 1.406 43.115 1.00 81.81 187 LYS A C 1
ATOM 1548 O O . LYS A 1 187 ? -36.610 2.194 42.208 1.00 81.81 187 LYS A O 1
ATOM 1553 N N . SER A 1 188 ? -37.447 1.779 44.246 1.00 83.12 188 SER A N 1
ATOM 1554 C CA . SER A 1 188 ? -37.851 3.139 44.590 1.00 83.12 188 SER A CA 1
ATOM 1555 C C . SER A 1 188 ? -37.720 3.379 46.095 1.00 83.12 188 SER A C 1
ATOM 1557 O O . SER A 1 188 ? -37.660 2.438 46.887 1.00 83.12 188 SER A O 1
ATOM 1559 N N . LEU A 1 189 ? -37.729 4.646 46.516 1.00 80.69 189 LEU A N 1
ATOM 1560 C CA . LEU A 1 189 ? -37.737 5.001 47.941 1.00 80.69 189 LEU A CA 1
ATOM 1561 C C . LEU A 1 189 ? -38.987 4.489 48.677 1.00 80.69 189 LEU A C 1
ATOM 1563 O O . LEU A 1 189 ? -38.937 4.270 49.885 1.00 80.69 189 LEU A O 1
ATOM 1567 N N . GLU A 1 190 ? -40.089 4.262 47.958 1.00 76.62 190 GLU A N 1
ATOM 1568 C CA . GLU A 1 190 ? -41.342 3.746 48.518 1.00 76.62 190 GLU A CA 1
ATOM 1569 C C . GLU A 1 190 ? -41.246 2.262 48.911 1.00 76.62 190 GLU A C 1
ATOM 1571 O O . GLU A 1 190 ? -42.018 1.783 49.747 1.00 76.62 190 GLU A O 1
ATOM 1576 N N . ASP A 1 191 ? -40.271 1.529 48.364 1.00 77.31 191 ASP A N 1
ATOM 1577 C CA . ASP A 1 191 ? -40.078 0.110 48.673 1.00 77.31 191 ASP A CA 1
ATOM 1578 C C . ASP A 1 191 ? -39.625 -0.113 50.122 1.00 77.31 191 ASP A C 1
ATOM 1580 O O . ASP A 1 191 ? -39.882 -1.179 50.676 1.00 77.31 191 ASP A O 1
ATOM 1584 N N . LEU A 1 192 ? -39.057 0.904 50.783 1.00 75.88 192 LEU A N 1
ATOM 1585 C CA . LEU A 1 192 ? -38.714 0.872 52.215 1.00 75.88 192 LEU A CA 1
ATOM 1586 C C . LEU A 1 192 ? -39.944 0.751 53.137 1.00 75.88 192 LEU A C 1
ATOM 1588 O O . LEU A 1 192 ? -39.816 0.384 54.311 1.00 75.88 192 LEU A O 1
ATOM 1592 N N . GLU A 1 193 ? -41.133 1.071 52.621 1.00 74.50 193 GLU A N 1
ATOM 1593 C CA . GLU A 1 193 ? -42.404 1.007 53.352 1.00 74.50 193 GLU A CA 1
ATOM 1594 C C . GLU A 1 193 ? -43.357 -0.056 52.791 1.00 74.50 193 GLU A C 1
ATOM 1596 O O . GLU A 1 193 ? -44.161 -0.618 53.544 1.00 74.50 193 GLU A O 1
ATOM 1601 N N . LYS A 1 194 ? -43.257 -0.354 51.488 1.00 74.88 194 LYS A N 1
ATOM 1602 C CA . LYS A 1 194 ? -44.158 -1.268 50.768 1.00 74.88 194 LYS A CA 1
ATOM 1603 C C . LYS A 1 194 ? -43.636 -2.702 50.649 1.00 74.88 194 LYS A C 1
ATOM 1605 O O . LYS A 1 194 ? -44.450 -3.622 50.595 1.00 74.88 194 LYS A O 1
ATOM 1610 N N . ASN A 1 195 ? -42.320 -2.920 50.610 1.00 76.81 195 ASN A N 1
ATOM 1611 C CA . ASN A 1 195 ? -41.758 -4.264 50.473 1.00 76.81 195 ASN A CA 1
ATOM 1612 C C . ASN A 1 195 ? -41.812 -4.998 51.833 1.00 76.81 195 ASN A C 1
ATOM 1614 O O . ASN A 1 195 ? -41.292 -4.460 52.814 1.00 76.81 195 ASN A O 1
ATOM 1618 N N . PRO A 1 196 ? -42.398 -6.212 51.918 1.00 74.12 196 PRO A N 1
ATOM 1619 C CA . PRO A 1 196 ? -42.513 -6.968 53.169 1.00 74.12 196 PRO A CA 1
ATOM 1620 C C . PRO A 1 196 ? -41.182 -7.136 53.908 1.00 74.12 196 PRO A C 1
ATOM 1622 O O . PRO A 1 196 ? -41.143 -6.991 55.124 1.00 74.12 196 PRO A O 1
ATOM 1625 N N . ARG A 1 197 ? -40.086 -7.366 53.169 1.00 76.06 197 ARG A N 1
ATOM 1626 C CA . ARG A 1 197 ? -38.745 -7.572 53.735 1.00 76.06 197 ARG A CA 1
ATOM 1627 C C . ARG A 1 197 ? -38.111 -6.265 54.217 1.00 76.06 197 ARG A C 1
ATOM 1629 O O . ARG A 1 197 ? -37.570 -6.205 55.313 1.00 76.06 197 ARG A O 1
ATOM 1636 N N . LEU A 1 198 ? -38.212 -5.201 53.421 1.00 75.31 198 LEU A N 1
ATOM 1637 C CA . LEU A 1 198 ? -37.586 -3.911 53.740 1.00 75.31 198 LEU A CA 1
ATOM 1638 C C . LEU A 1 198 ? -38.352 -3.145 54.826 1.00 75.31 198 LEU A C 1
ATOM 1640 O O . LEU A 1 198 ? -37.768 -2.341 55.552 1.00 75.31 198 LEU A O 1
ATOM 1644 N N . LYS A 1 199 ? -39.656 -3.402 54.978 1.00 77.44 199 LYS A N 1
ATOM 1645 C CA . LYS A 1 199 ? -40.501 -2.763 55.992 1.00 77.44 199 LYS A CA 1
ATOM 1646 C C . LYS A 1 199 ? -40.086 -3.125 57.420 1.00 77.44 199 LYS A C 1
ATOM 1648 O O . LYS A 1 199 ? -40.232 -2.280 58.305 1.00 77.44 199 LYS A O 1
ATOM 1653 N N . GLU A 1 200 ? -39.555 -4.321 57.638 1.00 79.00 200 GLU A N 1
ATOM 1654 C CA . GLU A 1 200 ? -39.156 -4.821 58.961 1.00 79.00 200 GLU A CA 1
ATOM 1655 C C . GLU A 1 200 ? -37.753 -4.359 59.395 1.00 79.00 200 GLU A C 1
ATOM 1657 O O . GLU A 1 200 ? -37.380 -4.544 60.553 1.00 79.00 200 GLU A O 1
ATOM 1662 N N . LEU A 1 201 ? -36.993 -3.703 58.507 1.00 81.31 201 LEU A N 1
ATOM 1663 C CA . LEU A 1 201 ? -35.634 -3.250 58.805 1.00 81.31 201 LEU A CA 1
ATOM 1664 C C . LEU A 1 201 ? -35.585 -2.177 59.916 1.00 81.31 201 LEU A C 1
ATOM 1666 O O . LEU A 1 201 ? -36.477 -1.319 60.002 1.00 81.31 201 LEU A O 1
ATOM 1670 N N . PRO A 1 202 ? -34.516 -2.153 60.738 1.00 85.25 202 PRO A N 1
ATOM 1671 C CA . PRO A 1 202 ? -34.273 -1.106 61.725 1.00 85.25 202 PRO A CA 1
ATOM 1672 C C . PRO A 1 202 ? -34.278 0.302 61.117 1.00 85.25 202 PRO A C 1
ATOM 1674 O O . PRO A 1 202 ? -33.798 0.529 60.007 1.00 85.25 202 PRO A O 1
ATOM 1677 N N . ARG A 1 203 ? -34.753 1.293 61.883 1.00 82.75 203 ARG A N 1
ATOM 1678 C CA . ARG A 1 203 ? -34.864 2.692 61.423 1.00 82.75 203 ARG A CA 1
ATOM 1679 C C . ARG A 1 203 ? -33.532 3.265 60.917 1.00 82.75 203 ARG A C 1
ATOM 1681 O O . ARG A 1 203 ? -33.514 3.934 59.894 1.00 82.75 203 ARG A O 1
ATOM 1688 N N . VAL A 1 204 ? -32.433 2.948 61.603 1.00 82.94 204 VAL A N 1
ATOM 1689 C CA . VAL A 1 204 ? -31.081 3.403 61.234 1.00 82.94 204 VAL A CA 1
ATOM 1690 C C . VAL A 1 204 ? -30.637 2.807 59.895 1.00 82.94 204 VAL A C 1
ATOM 1692 O O . VAL A 1 204 ? -30.091 3.519 59.062 1.00 82.94 204 VAL A O 1
ATOM 1695 N N . GLU A 1 205 ? -30.919 1.524 59.656 1.00 81.94 205 GLU A N 1
ATOM 1696 C CA . GLU A 1 205 ? -30.584 0.846 58.399 1.00 81.94 205 GLU A CA 1
ATOM 1697 C C . GLU A 1 205 ? -31.390 1.418 57.224 1.00 81.94 205 GLU A C 1
ATOM 1699 O O . GLU A 1 205 ? -30.832 1.691 56.162 1.00 81.94 205 GLU A O 1
ATOM 1704 N N . LYS A 1 206 ? -32.676 1.728 57.443 1.00 83.31 206 LYS A N 1
ATOM 1705 C CA . LYS A 1 206 ? -33.518 2.413 56.448 1.00 83.31 206 LYS A CA 1
ATOM 1706 C C . LYS A 1 206 ? -33.000 3.800 56.080 1.00 83.31 206 LYS A C 1
ATOM 1708 O O . LYS A 1 206 ? -33.036 4.168 54.907 1.00 83.31 206 LYS A O 1
ATOM 1713 N N . ASP A 1 207 ? -32.535 4.574 57.058 1.00 83.81 207 ASP A N 1
ATOM 1714 C CA . ASP A 1 207 ? -31.999 5.913 56.804 1.00 83.81 207 ASP A CA 1
ATOM 1715 C C . ASP A 1 207 ? -30.679 5.845 56.012 1.00 83.81 207 ASP A C 1
ATOM 1717 O O . ASP A 1 207 ? -30.492 6.625 55.076 1.00 83.81 207 ASP A O 1
ATOM 1721 N N . VAL A 1 208 ? -29.812 4.863 56.294 1.00 84.81 208 VAL A N 1
ATOM 1722 C CA . VAL A 1 208 ? -28.594 4.610 55.499 1.00 84.81 208 VAL A CA 1
ATOM 1723 C C . VAL A 1 208 ? -28.947 4.194 54.068 1.00 84.81 208 VAL A C 1
ATOM 1725 O O . VAL A 1 208 ? -28.420 4.778 53.120 1.00 84.81 208 VAL A O 1
ATOM 1728 N N . LEU A 1 209 ? -29.871 3.245 53.892 1.00 86.31 209 LEU A N 1
ATOM 1729 C CA . LEU A 1 209 ? -30.333 2.809 52.570 1.00 86.31 209 LEU A CA 1
ATOM 1730 C C . LEU A 1 209 ? -30.944 3.962 51.764 1.00 86.31 209 LEU A C 1
ATOM 1732 O O . LEU A 1 209 ? -30.671 4.079 50.571 1.00 86.31 209 LEU A O 1
ATOM 1736 N N . ARG A 1 210 ? -31.704 4.860 52.405 1.00 86.94 210 ARG A N 1
ATOM 1737 C CA . ARG A 1 210 ? -32.250 6.065 51.759 1.00 86.94 210 ARG A CA 1
ATOM 1738 C C . ARG A 1 210 ? -31.139 6.974 51.230 1.00 86.94 210 ARG A C 1
ATOM 1740 O O . ARG A 1 210 ? -31.203 7.399 50.079 1.00 86.94 210 ARG A O 1
ATOM 1747 N N . VAL A 1 211 ? -30.116 7.252 52.042 1.00 87.19 211 VAL A N 1
ATOM 1748 C CA . VAL A 1 211 ? -28.972 8.087 51.632 1.00 87.19 211 VAL A CA 1
ATOM 1749 C C . VAL A 1 211 ? -28.208 7.438 50.475 1.00 87.19 211 VAL A C 1
ATOM 1751 O O . VAL A 1 211 ? -27.923 8.104 49.481 1.00 87.19 211 VAL A O 1
ATOM 1754 N N . LYS A 1 212 ? -27.921 6.134 50.563 1.00 87.38 212 LYS A N 1
ATOM 1755 C CA . LYS A 1 212 ? -27.197 5.396 49.515 1.00 87.38 212 LYS A CA 1
ATOM 1756 C C . LYS A 1 212 ? -27.999 5.293 48.217 1.00 87.38 212 LYS A C 1
ATOM 1758 O O . LYS A 1 212 ? -27.424 5.420 47.141 1.00 87.38 212 LYS A O 1
ATOM 1763 N N . PHE A 1 213 ? -29.318 5.124 48.298 1.00 88.75 213 PHE A N 1
ATOM 1764 C CA . PHE A 1 213 ? -30.185 5.088 47.121 1.00 88.75 213 PHE A CA 1
ATOM 1765 C C . PHE A 1 213 ? -30.271 6.447 46.420 1.00 88.75 213 PHE A C 1
ATOM 1767 O O . PHE A 1 213 ? -30.189 6.494 45.196 1.00 88.75 213 PHE A O 1
ATOM 1774 N N . ASN A 1 214 ? -30.351 7.552 47.167 1.00 89.12 214 ASN A N 1
ATOM 1775 C CA . ASN A 1 214 ? -30.286 8.892 46.577 1.00 89.12 214 ASN A CA 1
ATOM 1776 C C . ASN A 1 214 ? -28.939 9.135 45.880 1.00 89.12 214 ASN A C 1
ATOM 1778 O O . ASN A 1 214 ? -28.919 9.544 44.722 1.00 89.12 214 ASN A O 1
ATOM 1782 N N . ALA A 1 215 ? -27.829 8.785 46.540 1.00 88.19 215 ALA A N 1
ATOM 1783 C CA . ALA A 1 215 ? -26.494 8.888 45.951 1.00 88.19 215 ALA A CA 1
ATOM 1784 C C . ALA A 1 215 ? -26.352 8.034 44.676 1.00 88.19 215 ALA A C 1
ATOM 1786 O O . ALA A 1 215 ? -25.733 8.468 43.706 1.00 88.19 215 ALA A O 1
ATOM 1787 N N . TYR A 1 216 ? -26.962 6.844 44.645 1.00 91.69 216 TYR A N 1
ATOM 1788 C CA . TYR A 1 216 ? -27.016 6.003 43.450 1.00 91.69 216 TYR A CA 1
ATOM 1789 C C . TYR A 1 216 ? -27.790 6.660 42.307 1.00 91.69 216 TYR A C 1
ATOM 1791 O O . TYR A 1 216 ? -27.308 6.633 41.178 1.00 91.69 216 TYR A O 1
ATOM 1799 N N . GLN A 1 217 ? -28.956 7.260 42.567 1.00 90.44 217 GLN A N 1
ATOM 1800 C CA . GLN A 1 217 ? -29.742 7.921 41.517 1.00 90.44 217 GLN A CA 1
ATOM 1801 C C . GLN A 1 217 ? -29.006 9.135 40.936 1.00 90.44 217 GLN A C 1
ATOM 1803 O O . GLN A 1 217 ? -28.911 9.264 39.715 1.00 90.44 217 GLN A O 1
ATOM 1808 N N . GLU A 1 218 ? -28.409 9.972 41.789 1.00 89.88 218 GLU A N 1
ATOM 1809 C CA . GLU A 1 218 ? -27.594 11.113 41.351 1.00 89.88 218 GLU A CA 1
ATOM 1810 C C . GLU A 1 218 ? -26.387 10.656 40.520 1.00 89.88 218 GLU A C 1
ATOM 1812 O O . GLU A 1 218 ? -26.140 11.165 39.421 1.00 89.88 218 GLU A O 1
ATOM 1817 N N . TRP A 1 219 ? -25.659 9.644 41.004 1.00 92.62 219 TRP A N 1
ATOM 1818 C CA . TRP A 1 219 ? -24.549 9.048 40.266 1.00 92.62 219 TRP A CA 1
ATOM 1819 C C . TRP A 1 219 ? -25.006 8.472 38.925 1.00 92.62 219 TRP A C 1
ATOM 1821 O O . TRP A 1 219 ? -24.352 8.704 37.912 1.00 92.62 219 TRP A O 1
ATOM 1831 N N . LYS A 1 220 ? -26.134 7.759 38.891 1.00 91.38 220 LYS A N 1
ATOM 1832 C CA . LYS A 1 220 ? -26.666 7.103 37.691 1.00 91.38 220 LYS A CA 1
ATOM 1833 C C . LYS A 1 220 ? -26.943 8.113 36.577 1.00 91.38 220 LYS A C 1
ATOM 1835 O O . LYS A 1 220 ? -26.604 7.845 35.424 1.00 91.38 220 LYS A O 1
ATOM 1840 N N . GLU A 1 221 ? -27.522 9.268 36.901 1.00 89.75 221 GLU A N 1
ATOM 1841 C CA . GLU A 1 221 ? -27.787 10.324 35.918 1.00 89.75 221 GLU A CA 1
ATOM 1842 C C . GLU A 1 221 ? -26.506 10.979 35.393 1.00 89.75 221 GLU A C 1
ATOM 1844 O O . GLU A 1 221 ? -26.346 11.130 34.176 1.00 89.75 221 GLU A O 1
ATOM 1849 N N . MET A 1 222 ? -25.584 11.347 36.289 1.00 91.00 222 MET A N 1
ATOM 1850 C CA . MET A 1 222 ? -24.312 11.968 35.903 1.00 91.00 222 MET A CA 1
ATOM 1851 C C . MET A 1 222 ? -23.450 11.006 35.085 1.00 91.00 222 MET A C 1
ATOM 1853 O O . MET A 1 222 ? -22.961 11.353 34.009 1.00 91.00 222 MET A O 1
ATOM 1857 N N . PHE A 1 223 ? -23.313 9.774 35.567 1.00 92.25 223 PHE A N 1
ATOM 1858 C CA . PHE A 1 223 ? -22.478 8.756 34.951 1.00 92.25 223 PHE A CA 1
ATOM 1859 C C . PHE A 1 223 ? -23.004 8.344 33.575 1.00 92.25 223 PHE A C 1
ATOM 1861 O O . PHE A 1 223 ? -22.212 8.184 32.651 1.00 92.25 223 PHE A O 1
ATOM 1868 N N . ARG A 1 224 ? -24.329 8.260 33.384 1.00 91.88 224 ARG A N 1
ATOM 1869 C CA . ARG A 1 224 ? -24.911 7.998 32.060 1.00 91.88 224 ARG A CA 1
ATOM 1870 C C . ARG A 1 224 ? -24.477 9.037 31.022 1.00 91.88 224 ARG A C 1
ATOM 1872 O O . ARG A 1 224 ? -24.052 8.662 29.932 1.00 91.88 224 ARG A O 1
ATOM 1879 N N . ARG A 1 225 ? -24.571 10.330 31.355 1.00 92.88 225 ARG A N 1
ATOM 1880 C CA . ARG A 1 225 ? -24.181 11.423 30.442 1.00 92.88 225 ARG A CA 1
ATOM 1881 C C . ARG A 1 225 ? -22.696 11.362 30.092 1.00 92.88 225 ARG A C 1
ATOM 1883 O O . ARG A 1 225 ? -22.324 11.584 28.939 1.00 92.88 225 ARG A O 1
ATOM 1890 N N . GLU A 1 226 ? -21.867 11.033 31.076 1.00 92.19 226 GLU A N 1
ATOM 1891 C CA . GLU A 1 226 ? -20.426 10.893 30.884 1.00 92.19 226 GLU A CA 1
ATOM 1892 C C . GLU A 1 226 ? -20.097 9.705 29.973 1.00 92.19 226 GLU A C 1
ATOM 1894 O O . GLU A 1 226 ? -19.353 9.857 29.008 1.00 92.19 226 GLU A O 1
ATOM 1899 N N . VAL A 1 227 ? -20.718 8.541 30.199 1.00 93.12 227 VAL A N 1
ATOM 1900 C CA . VAL A 1 227 ? -20.537 7.351 29.350 1.00 93.12 227 VAL A CA 1
ATOM 1901 C C . VAL A 1 227 ? -20.971 7.630 27.910 1.00 93.12 227 VAL A C 1
ATOM 1903 O O . VAL A 1 227 ? -20.228 7.316 26.981 1.00 93.12 227 VAL A O 1
ATOM 1906 N N . GLU A 1 228 ? -22.128 8.263 27.697 1.00 93.00 228 GLU A N 1
ATOM 1907 C CA . GLU A 1 228 ? -22.603 8.633 26.355 1.00 93.00 228 GLU A CA 1
ATOM 1908 C C . GLU A 1 228 ? -21.629 9.580 25.635 1.00 93.00 228 GLU A C 1
ATOM 1910 O O . GLU A 1 228 ? -21.361 9.417 24.439 1.00 93.00 228 GLU A O 1
ATOM 1915 N N . THR A 1 229 ? -21.075 10.556 26.357 1.00 94.12 229 THR A N 1
ATOM 1916 C CA . THR A 1 229 ? -20.069 11.486 25.821 1.00 94.12 229 THR A CA 1
ATOM 1917 C C . THR A 1 229 ? -18.783 10.742 25.478 1.00 94.12 229 THR A C 1
ATOM 1919 O O . THR A 1 229 ? -18.273 10.856 24.361 1.00 94.12 229 THR A O 1
ATOM 1922 N N . ARG A 1 230 ? -18.314 9.887 26.389 1.00 93.31 230 ARG A N 1
ATOM 1923 C CA . ARG A 1 230 ? -17.081 9.119 26.236 1.00 93.31 230 ARG A CA 1
ATOM 1924 C C . ARG A 1 230 ? -17.132 8.141 25.069 1.00 93.31 230 ARG A C 1
ATOM 1926 O O . ARG A 1 230 ? -16.159 8.028 24.330 1.00 93.31 230 ARG A O 1
ATOM 1933 N N . VAL A 1 231 ? -18.263 7.467 24.859 1.00 94.69 231 VAL A N 1
ATOM 1934 C CA . VAL A 1 231 ? -18.462 6.571 23.706 1.00 94.69 231 VAL A CA 1
ATOM 1935 C C . VAL A 1 231 ? -18.329 7.343 22.391 1.00 94.69 231 VAL A C 1
ATOM 1937 O O . VAL A 1 231 ? -17.626 6.884 21.489 1.00 94.69 231 VAL A O 1
ATOM 1940 N N . LYS A 1 232 ? -18.940 8.532 22.289 1.00 94.06 232 LYS A N 1
ATOM 1941 C CA . LYS A 1 232 ? -18.845 9.388 21.091 1.00 94.06 232 LYS A CA 1
ATOM 1942 C C . LYS A 1 232 ? -17.417 9.880 20.848 1.00 94.06 232 LYS A C 1
ATOM 1944 O O . LYS A 1 232 ? -16.954 9.893 19.707 1.00 94.06 232 LYS A O 1
ATOM 1949 N N . GLU A 1 233 ? -16.709 10.267 21.906 1.00 94.31 233 GLU A N 1
ATOM 1950 C CA . GLU A 1 233 ? -15.299 10.659 21.821 1.00 94.31 233 GLU A CA 1
ATOM 1951 C C . GLU A 1 233 ? -14.414 9.507 21.348 1.00 94.31 233 GLU A C 1
ATOM 1953 O O . GLU A 1 233 ? -13.630 9.682 20.414 1.00 94.31 233 GLU A O 1
ATOM 1958 N N . LEU A 1 234 ? -14.562 8.324 21.951 1.00 94.56 234 LEU A N 1
ATOM 1959 C CA . LEU A 1 234 ? -13.796 7.134 21.586 1.00 94.56 234 LEU A CA 1
ATOM 1960 C C . LEU A 1 234 ? -14.052 6.729 20.135 1.00 94.56 234 LEU A C 1
ATOM 1962 O O . LEU A 1 234 ? -13.103 6.438 19.413 1.00 94.56 234 LEU A O 1
ATOM 1966 N N . GLU A 1 235 ? -15.300 6.783 19.667 1.00 94.62 235 GLU A N 1
ATOM 1967 C CA . GLU A 1 235 ? -15.619 6.510 18.264 1.00 94.62 235 GLU A CA 1
ATOM 1968 C C . GLU A 1 235 ? -14.911 7.493 17.316 1.00 94.62 235 GLU A C 1
ATOM 1970 O O . GLU A 1 235 ? -14.328 7.089 16.304 1.00 94.62 235 GLU A O 1
ATOM 1975 N N . ARG A 1 236 ? -14.905 8.789 17.656 1.00 94.69 236 ARG A N 1
ATOM 1976 C CA . ARG A 1 236 ? -14.192 9.813 16.879 1.00 94.69 236 ARG A CA 1
ATOM 1977 C C . ARG A 1 236 ? -12.681 9.576 16.881 1.00 94.69 236 ARG A C 1
ATOM 1979 O O . ARG A 1 236 ? -12.045 9.713 15.832 1.00 94.69 236 ARG A O 1
ATOM 1986 N N . LEU A 1 237 ? -12.105 9.232 18.031 1.00 94.12 237 LEU A N 1
ATOM 1987 C CA . LEU A 1 237 ? -10.677 8.944 18.166 1.00 94.12 237 LEU A CA 1
ATOM 1988 C C . LEU A 1 237 ? -10.277 7.707 17.361 1.00 94.12 237 LEU A C 1
ATOM 1990 O O . LEU A 1 237 ? -9.283 7.769 16.642 1.00 94.12 237 LEU A O 1
ATOM 1994 N N . ILE A 1 238 ? -11.074 6.636 17.408 1.00 95.25 238 ILE A N 1
ATOM 1995 C CA . ILE A 1 238 ? -10.865 5.417 16.613 1.00 95.25 238 ILE A CA 1
ATOM 1996 C C . ILE A 1 238 ? -10.840 5.760 15.122 1.00 95.25 238 ILE A C 1
ATOM 1998 O O . ILE A 1 238 ? -9.855 5.454 14.455 1.00 95.25 238 ILE A O 1
ATOM 2002 N N . LYS A 1 239 ? -11.857 6.473 14.618 1.00 94.50 239 LYS A N 1
ATOM 2003 C CA . LYS A 1 239 ? -11.917 6.890 13.203 1.00 94.50 239 LYS A CA 1
ATOM 2004 C C . LYS A 1 239 ? -10.709 7.736 12.797 1.00 94.50 239 LYS A C 1
ATOM 2006 O O . LYS A 1 239 ? -10.139 7.539 11.729 1.00 94.50 239 LYS A O 1
ATOM 2011 N N . THR A 1 240 ? -10.299 8.664 13.660 1.00 94.88 240 THR A N 1
ATOM 2012 C CA . THR A 1 240 ? -9.133 9.525 13.408 1.00 94.88 240 THR A CA 1
ATOM 2013 C C . THR A 1 240 ? -7.841 8.710 13.361 1.00 94.88 240 THR A C 1
ATOM 2015 O O . THR A 1 240 ? -7.022 8.901 12.468 1.00 94.88 240 THR A O 1
ATOM 2018 N N . LYS A 1 241 ? -7.655 7.775 14.297 1.00 92.06 241 LYS A N 1
ATOM 2019 C CA . LYS A 1 241 ? -6.474 6.904 14.346 1.00 92.06 241 LYS A CA 1
ATOM 2020 C C . LYS A 1 241 ? -6.412 5.949 13.154 1.00 92.06 241 LYS A C 1
ATOM 2022 O O . LYS A 1 241 ? -5.335 5.767 12.596 1.00 92.06 241 LYS A O 1
ATOM 2027 N N . GLU A 1 242 ? -7.543 5.387 12.730 1.00 93.12 242 GLU A N 1
ATOM 2028 C CA . GLU A 1 242 ? -7.621 4.556 11.521 1.00 93.12 242 GLU A CA 1
ATOM 2029 C C . GLU A 1 242 ? -7.211 5.340 10.269 1.00 93.12 242 GLU A C 1
ATOM 2031 O O . GLU A 1 242 ? -6.422 4.834 9.471 1.00 93.12 242 GLU A O 1
ATOM 2036 N N . ALA A 1 243 ? -7.668 6.590 10.136 1.00 92.81 243 ALA A N 1
ATOM 2037 C CA . ALA A 1 243 ? -7.256 7.468 9.043 1.00 92.81 243 ALA A CA 1
ATOM 2038 C C . ALA A 1 243 ? -5.743 7.747 9.068 1.00 92.81 243 ALA A C 1
ATOM 2040 O O . ALA A 1 243 ? -5.080 7.574 8.051 1.00 92.81 243 ALA A O 1
ATOM 2041 N N . VAL A 1 244 ? -5.177 8.074 10.236 1.00 92.44 244 VAL A N 1
ATOM 2042 C CA . VAL A 1 244 ? -3.729 8.316 10.387 1.00 92.44 244 VAL A CA 1
ATOM 2043 C C . VAL A 1 244 ? -2.908 7.085 9.997 1.00 92.44 244 VAL A C 1
ATOM 2045 O O . VAL A 1 244 ? -1.927 7.209 9.268 1.00 92.44 244 VAL A O 1
ATOM 2048 N N . ILE A 1 245 ? -3.308 5.888 10.438 1.00 90.75 245 ILE A N 1
ATOM 2049 C CA . ILE A 1 245 ? -2.623 4.641 10.063 1.00 90.75 245 ILE A CA 1
ATOM 2050 C C . ILE A 1 245 ? -2.678 4.435 8.546 1.00 90.75 245 ILE A C 1
ATOM 2052 O O . ILE A 1 245 ? -1.680 4.032 7.946 1.00 90.75 245 ILE A O 1
ATOM 2056 N N . ASN A 1 246 ? -3.821 4.717 7.919 1.00 89.38 246 ASN A N 1
ATOM 2057 C CA . ASN A 1 246 ? -3.969 4.582 6.476 1.00 89.38 246 ASN A CA 1
ATOM 2058 C C . ASN A 1 246 ? -3.090 5.585 5.712 1.00 89.38 246 ASN A C 1
ATOM 2060 O O . ASN A 1 246 ? -2.374 5.193 4.794 1.00 89.38 246 ASN A O 1
ATOM 2064 N N . ASP A 1 247 ? -3.060 6.845 6.146 1.00 89.00 247 ASP A N 1
ATOM 2065 C CA . ASP A 1 247 ? -2.212 7.885 5.557 1.00 89.00 247 ASP A CA 1
ATOM 2066 C C . ASP A 1 247 ? -0.722 7.524 5.661 1.00 89.00 247 ASP A C 1
ATOM 2068 O O . ASP A 1 247 ? 0.042 7.697 4.708 1.00 89.00 247 ASP A O 1
ATOM 2072 N N . MET A 1 248 ? -0.298 6.963 6.799 1.00 87.25 248 MET A N 1
ATOM 2073 C CA . MET A 1 248 ? 1.072 6.481 6.983 1.00 87.25 248 MET A CA 1
ATOM 2074 C C . MET A 1 248 ? 1.407 5.307 6.056 1.00 87.25 248 MET A C 1
ATOM 2076 O O . MET A 1 248 ? 2.507 5.273 5.500 1.00 87.25 248 MET A O 1
ATOM 2080 N N . ARG A 1 249 ? 0.473 4.365 5.861 1.00 84.00 249 ARG A N 1
ATOM 2081 C CA . ARG A 1 249 ? 0.637 3.239 4.923 1.00 84.00 249 ARG A CA 1
ATOM 2082 C C . ARG A 1 249 ? 0.768 3.729 3.483 1.00 84.00 249 ARG A C 1
ATOM 2084 O O . ARG A 1 249 ? 1.726 3.362 2.805 1.00 84.00 249 ARG A O 1
ATOM 2091 N N . GLU A 1 250 ? -0.119 4.616 3.037 1.00 82.50 250 GLU A N 1
ATOM 2092 C CA . GLU A 1 250 ? -0.049 5.209 1.695 1.00 82.50 250 GLU A CA 1
ATOM 2093 C C . GLU A 1 250 ? 1.237 6.031 1.497 1.00 82.50 250 GLU A C 1
ATOM 2095 O O . GLU A 1 250 ? 1.892 5.936 0.457 1.00 82.50 250 GLU A O 1
ATOM 2100 N N . GLY A 1 251 ? 1.677 6.772 2.521 1.00 80.06 251 GLY A N 1
ATOM 2101 C CA . GLY A 1 251 ? 2.946 7.506 2.504 1.00 80.06 251 GLY A CA 1
ATOM 2102 C C . GLY A 1 251 ? 4.196 6.614 2.462 1.00 80.06 251 GLY A C 1
ATOM 2103 O O . GLY A 1 251 ? 5.260 7.058 2.010 1.00 80.06 251 GLY A O 1
ATOM 2104 N N . LEU A 1 252 ? 4.089 5.356 2.903 1.00 83.62 252 LEU A N 1
ATOM 2105 C CA . LEU A 1 252 ? 5.176 4.376 2.880 1.00 83.62 252 LEU A CA 1
ATOM 2106 C C . LEU A 1 252 ? 5.377 3.768 1.483 1.00 83.62 252 LEU A C 1
ATOM 2108 O O . LEU A 1 252 ? 6.528 3.565 1.076 1.00 83.62 252 LEU A O 1
ATOM 2112 N N . LYS A 1 253 ? 4.293 3.555 0.722 1.00 77.62 253 LYS A N 1
ATOM 2113 C CA . LYS A 1 253 ? 4.316 2.956 -0.628 1.00 77.62 253 LYS A CA 1
ATOM 2114 C C . LYS A 1 253 ? 5.396 3.538 -1.556 1.00 77.62 253 LYS A C 1
ATOM 2116 O O . LYS A 1 253 ? 6.238 2.774 -2.039 1.00 77.62 253 LYS A O 1
ATOM 2121 N N . PRO A 1 254 ? 5.483 4.867 -1.780 1.00 76.88 254 PRO A N 1
ATOM 2122 C CA . PRO A 1 254 ? 6.491 5.426 -2.681 1.00 76.88 254 PRO A CA 1
ATOM 2123 C C . PRO A 1 254 ? 7.926 5.283 -2.152 1.00 76.88 254 PRO A C 1
ATOM 2125 O O . PRO A 1 254 ? 8.865 5.210 -2.949 1.00 76.88 254 PRO A O 1
ATOM 2128 N N . LYS A 1 255 ? 8.129 5.238 -0.827 1.00 79.75 255 LYS A N 1
ATOM 2129 C CA . LYS A 1 255 ? 9.464 5.056 -0.229 1.00 79.75 255 LYS A CA 1
ATOM 2130 C C . LYS A 1 255 ? 9.958 3.628 -0.430 1.00 79.75 255 LYS A C 1
ATOM 2132 O O . LYS A 1 255 ? 11.101 3.440 -0.846 1.00 79.75 255 LYS A O 1
ATOM 2137 N N . VAL A 1 256 ? 9.091 2.640 -0.203 1.00 77.31 256 VAL A N 1
ATOM 2138 C CA . VAL A 1 256 ? 9.411 1.224 -0.437 1.00 77.31 256 VAL A CA 1
ATOM 2139 C C . VAL A 1 256 ? 9.627 0.955 -1.926 1.00 77.31 256 VAL A C 1
ATOM 2141 O O . VAL A 1 256 ? 10.560 0.234 -2.274 1.00 77.31 256 VAL A O 1
ATOM 2144 N N . ALA A 1 257 ? 8.862 1.605 -2.812 1.00 67.88 257 ALA A N 1
ATOM 2145 C CA . ALA A 1 257 ? 9.083 1.544 -4.262 1.00 67.88 257 ALA A CA 1
ATOM 2146 C C . ALA A 1 257 ? 10.478 1.982 -4.651 1.00 67.88 257 ALA A C 1
ATOM 2148 O O . ALA A 1 257 ? 11.227 1.212 -5.251 1.00 67.88 257 ALA A O 1
ATOM 2149 N N . ARG A 1 258 ? 10.875 3.176 -4.215 1.00 69.69 258 ARG A N 1
ATOM 2150 C CA . ARG A 1 258 ? 12.228 3.678 -4.463 1.00 69.69 258 ARG A CA 1
ATOM 2151 C C . ARG A 1 258 ? 13.294 2.756 -3.878 1.00 69.69 258 ARG A C 1
ATOM 2153 O O . ARG A 1 258 ? 14.281 2.482 -4.550 1.00 69.69 258 ARG A O 1
ATOM 2160 N N . PHE A 1 259 ? 13.089 2.245 -2.665 1.00 76.56 259 PHE A N 1
ATOM 2161 C CA . PHE A 1 259 ? 14.031 1.323 -2.033 1.00 76.56 259 PHE A CA 1
ATOM 2162 C C . PHE A 1 259 ? 14.209 0.026 -2.840 1.00 76.56 259 PHE A C 1
ATOM 2164 O O . PHE A 1 259 ? 15.340 -0.402 -3.072 1.00 76.56 259 PHE A O 1
ATOM 2171 N N . LYS A 1 260 ? 13.111 -0.575 -3.313 1.00 70.44 260 LYS A N 1
ATOM 2172 C CA . LYS A 1 260 ? 13.131 -1.810 -4.111 1.00 70.44 260 LYS A CA 1
ATOM 2173 C C . LYS A 1 260 ? 13.687 -1.618 -5.518 1.00 70.44 260 LYS A C 1
ATOM 2175 O O . LYS A 1 260 ? 14.257 -2.564 -6.048 1.00 70.44 260 LYS A O 1
ATOM 2180 N N . MET A 1 261 ? 13.537 -0.438 -6.117 1.00 66.69 261 MET A N 1
ATOM 2181 C CA . MET A 1 261 ? 14.127 -0.125 -7.427 1.00 66.69 261 MET A CA 1
ATOM 2182 C C . MET A 1 261 ? 15.666 -0.099 -7.378 1.00 66.69 261 MET A C 1
ATOM 2184 O O . MET A 1 261 ? 16.333 -0.448 -8.350 1.00 66.69 261 MET A O 1
ATOM 2188 N N . ILE A 1 262 ? 16.255 0.249 -6.229 1.00 68.06 262 ILE A N 1
ATOM 2189 C CA . ILE A 1 262 ? 17.713 0.253 -6.037 1.00 68.06 262 ILE A CA 1
ATOM 2190 C C . ILE A 1 262 ? 18.191 -1.171 -5.677 1.00 68.06 262 ILE A C 1
ATOM 2192 O O . ILE A 1 262 ? 18.413 -1.516 -4.507 1.00 68.06 262 ILE A O 1
ATOM 2196 N N . LYS A 1 263 ? 18.344 -2.033 -6.690 1.00 62.56 263 LYS A N 1
ATOM 2197 C CA . LYS A 1 263 ? 18.816 -3.428 -6.544 1.00 62.56 263 LYS A CA 1
ATOM 2198 C C . LYS A 1 263 ? 20.333 -3.542 -6.737 1.00 62.56 263 LYS A C 1
ATOM 2200 O O . LYS A 1 263 ? 20.930 -2.791 -7.486 1.00 62.56 263 LYS A O 1
ATOM 2205 N N . HIS A 1 264 ? 20.972 -4.506 -6.076 1.00 58.41 264 HIS A N 1
ATOM 2206 C CA . HIS A 1 264 ? 22.354 -4.883 -6.411 1.00 58.41 264 HIS A CA 1
ATOM 2207 C C . HIS A 1 264 ? 22.335 -5.878 -7.576 1.00 58.41 264 HIS A C 1
ATOM 2209 O O . HIS A 1 264 ? 21.553 -6.825 -7.512 1.00 58.41 264 HIS A O 1
ATOM 2215 N N . GLY A 1 265 ? 23.234 -5.750 -8.558 1.00 50.44 265 GLY A N 1
ATOM 2216 C CA . GLY A 1 265 ? 23.323 -6.656 -9.721 1.00 50.44 265 GLY A CA 1
ATOM 2217 C C . GLY A 1 265 ? 23.814 -8.081 -9.446 1.00 50.44 265 GLY A C 1
ATOM 2218 O O . GLY A 1 265 ? 24.117 -8.842 -10.356 1.00 50.44 265 GLY A O 1
ATOM 2219 N N . PHE A 1 266 ? 23.871 -8.482 -8.176 1.00 51.81 266 PHE A N 1
ATOM 2220 C CA . PHE A 1 266 ? 24.068 -9.873 -7.760 1.00 51.81 266 PHE A CA 1
ATOM 2221 C C . PHE A 1 266 ? 22.953 -10.361 -6.829 1.00 51.81 266 PHE A C 1
ATOM 2223 O O . PHE A 1 266 ? 23.110 -11.376 -6.141 1.00 51.81 266 PHE A O 1
ATOM 2230 N N . SER A 1 267 ? 21.841 -9.626 -6.750 1.00 51.38 267 SER A N 1
ATOM 2231 C CA . SER A 1 267 ? 20.714 -9.980 -5.884 1.00 51.38 267 SER A CA 1
ATOM 2232 C C . SER A 1 267 ? 19.809 -11.040 -6.515 1.00 51.38 267 SER A C 1
ATOM 2234 O O . SER A 1 267 ? 19.304 -11.893 -5.786 1.00 51.38 267 SER A O 1
ATOM 2236 N N . LYS A 1 268 ? 19.666 -11.054 -7.849 1.00 54.25 268 LYS A N 1
ATOM 2237 C CA . LYS A 1 268 ? 18.926 -12.092 -8.585 1.00 54.25 268 LYS A CA 1
ATOM 2238 C C . LYS A 1 268 ? 19.862 -13.146 -9.185 1.00 54.25 268 LYS A C 1
ATOM 2240 O O . LYS A 1 268 ? 20.930 -12.836 -9.710 1.00 54.25 268 LYS A O 1
ATOM 2245 N N . ASP A 1 269 ? 19.424 -14.406 -9.182 1.00 48.19 269 ASP A N 1
ATOM 2246 C CA . ASP A 1 269 ? 20.189 -15.531 -9.747 1.00 48.19 269 ASP A CA 1
ATOM 2247 C C . ASP A 1 269 ? 20.415 -15.426 -11.263 1.00 48.19 269 ASP A C 1
ATOM 2249 O O . ASP A 1 269 ? 21.401 -15.952 -11.781 1.00 48.19 269 ASP A O 1
ATOM 2253 N N . THR A 1 270 ? 19.537 -14.734 -11.988 1.00 50.38 270 THR A N 1
ATOM 2254 C CA . THR A 1 270 ? 19.695 -14.447 -13.421 1.00 50.38 270 THR A CA 1
ATOM 2255 C C . THR A 1 270 ? 20.875 -13.517 -13.692 1.00 50.38 270 THR A C 1
ATOM 2257 O O . THR A 1 270 ? 21.647 -13.770 -14.613 1.00 50.38 270 THR A O 1
ATOM 2260 N N . GLU A 1 271 ? 21.066 -12.497 -12.856 1.00 53.28 271 GLU A N 1
ATOM 2261 C CA . GLU A 1 271 ? 22.133 -11.497 -13.005 1.00 53.28 271 GLU A CA 1
ATOM 2262 C C . GLU A 1 271 ? 23.509 -12.098 -12.679 1.00 53.28 271 GLU A C 1
ATOM 2264 O O . GLU A 1 271 ? 24.487 -11.879 -13.397 1.00 53.28 271 GLU A O 1
ATOM 2269 N N . ARG A 1 272 ? 23.564 -12.984 -11.672 1.00 54.50 272 ARG A N 1
ATOM 2270 C CA . ARG A 1 272 ? 24.767 -13.773 -11.343 1.00 54.50 272 ARG A CA 1
ATOM 2271 C C . ARG A 1 272 ? 25.233 -14.642 -12.511 1.00 54.50 272 ARG A C 1
ATOM 2273 O O . ARG A 1 272 ? 26.433 -14.813 -12.705 1.00 54.50 272 ARG A O 1
ATOM 2280 N N . LYS A 1 273 ? 24.292 -15.190 -13.287 1.00 52.59 273 LYS A N 1
ATOM 2281 C CA . LYS A 1 273 ? 24.588 -16.035 -14.455 1.00 52.59 273 LYS A CA 1
ATOM 2282 C C . LYS A 1 273 ? 25.044 -15.228 -15.671 1.00 52.59 273 LYS A C 1
ATOM 2284 O O . LYS A 1 273 ? 25.814 -15.756 -16.466 1.00 52.59 273 LYS A O 1
ATOM 2289 N N . SER A 1 274 ? 24.611 -13.972 -15.807 1.00 53.88 274 SER A N 1
ATOM 2290 C CA . SER A 1 274 ? 25.033 -13.074 -16.894 1.00 53.88 274 SER A CA 1
ATOM 2291 C C . SER A 1 274 ? 26.312 -12.288 -16.594 1.00 53.88 274 SER A C 1
ATOM 2293 O O . SER A 1 274 ? 26.945 -11.794 -17.524 1.00 53.88 274 SER A O 1
ATOM 2295 N N . ALA A 1 275 ? 26.740 -12.193 -15.331 1.00 55.31 275 ALA A N 1
ATOM 2296 C CA . ALA A 1 275 ? 27.953 -11.470 -14.937 1.00 55.31 275 ALA A CA 1
ATOM 2297 C C . ALA A 1 275 ? 29.232 -11.843 -15.730 1.00 55.31 275 ALA A C 1
ATOM 2299 O O . ALA A 1 275 ? 29.991 -10.936 -16.065 1.00 55.31 275 ALA A O 1
ATOM 2300 N N . PRO A 1 276 ? 29.477 -13.116 -16.116 1.00 55.16 276 PRO A N 1
ATOM 2301 C CA . PRO A 1 276 ? 30.633 -13.484 -16.943 1.00 55.16 276 PRO A CA 1
ATOM 2302 C C . PRO A 1 276 ? 30.539 -13.025 -18.407 1.00 55.16 276 PRO A C 1
ATOM 2304 O O . PRO A 1 276 ? 31.544 -13.036 -19.109 1.00 55.16 276 PRO A O 1
ATOM 2307 N N . THR A 1 277 ? 29.340 -12.672 -18.883 1.00 54.38 277 THR A N 1
ATOM 2308 C CA . THR A 1 277 ? 29.087 -12.244 -20.274 1.00 54.38 277 THR A CA 1
ATOM 2309 C C . THR A 1 277 ? 29.141 -10.728 -20.462 1.00 54.38 277 THR A C 1
ATOM 2311 O O . THR A 1 277 ? 29.037 -10.247 -21.587 1.00 54.38 277 THR A O 1
ATOM 2314 N N . LEU A 1 278 ? 29.316 -9.969 -19.376 1.00 58.25 278 LEU A N 1
ATOM 2315 C CA . LEU A 1 278 ? 29.486 -8.522 -19.442 1.00 58.25 278 LEU A CA 1
ATOM 2316 C C . LEU A 1 278 ? 30.830 -8.186 -20.103 1.00 58.25 278 LEU A C 1
ATOM 2318 O O . LEU A 1 278 ? 31.869 -8.743 -19.757 1.00 58.25 278 LEU A O 1
ATOM 2322 N N . PHE A 1 279 ? 30.808 -7.252 -21.055 1.00 57.09 279 PHE A N 1
ATOM 2323 C CA . PHE A 1 279 ? 32.006 -6.811 -21.781 1.00 57.09 279 PHE A CA 1
ATOM 2324 C C . PHE A 1 279 ? 33.023 -6.079 -20.881 1.00 57.09 279 PHE A C 1
ATOM 2326 O O . PHE A 1 279 ? 34.215 -6.054 -21.178 1.00 57.09 279 PHE A O 1
ATOM 2333 N N . HIS A 1 280 ? 32.568 -5.509 -19.762 1.00 59.53 280 HIS A N 1
ATOM 2334 C CA . HIS A 1 280 ? 33.413 -4.869 -18.754 1.00 59.53 280 HIS A CA 1
ATOM 2335 C C . HIS A 1 280 ? 33.615 -5.798 -17.549 1.00 59.53 280 HIS A C 1
ATOM 2337 O O . HIS A 1 280 ? 32.781 -6.658 -17.278 1.00 59.53 280 HIS A O 1
ATOM 2343 N N . ARG A 1 281 ? 34.710 -5.616 -16.799 1.00 58.25 281 ARG A N 1
ATOM 2344 C CA . ARG A 1 281 ? 35.021 -6.421 -15.604 1.00 58.25 281 ARG A CA 1
ATOM 2345 C C . ARG A 1 281 ? 34.289 -5.860 -14.376 1.00 58.25 281 ARG A C 1
ATOM 2347 O O . ARG A 1 281 ? 34.738 -4.831 -13.854 1.00 58.25 281 ARG A O 1
ATOM 2354 N N . PRO A 1 282 ? 33.228 -6.515 -13.863 1.00 53.34 282 PRO A N 1
ATOM 2355 C CA . PRO A 1 282 ? 32.518 -6.039 -12.681 1.00 53.34 282 PRO A CA 1
ATOM 2356 C C . PRO A 1 282 ? 33.480 -6.103 -11.486 1.00 53.34 282 PRO A C 1
ATOM 2358 O O . PRO A 1 282 ? 33.907 -7.182 -11.082 1.00 53.34 282 PRO A O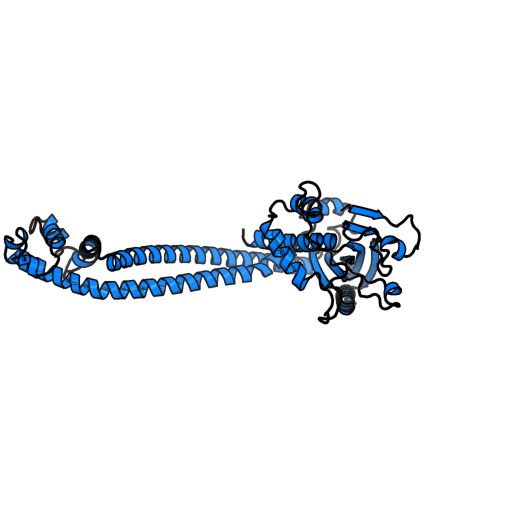 1
ATOM 2361 N N . GLY A 1 283 ? 33.901 -4.943 -10.974 1.00 53.84 283 GLY A N 1
ATOM 2362 C CA . GLY A 1 283 ? 34.814 -4.819 -9.829 1.00 53.84 283 GLY A CA 1
ATOM 2363 C C . GLY A 1 283 ? 36.222 -4.290 -10.136 1.00 53.84 283 GLY A C 1
ATOM 2364 O O . GLY A 1 283 ? 36.867 -3.777 -9.225 1.00 53.84 283 GLY A O 1
ATOM 2365 N N . ALA A 1 284 ? 36.697 -4.327 -11.387 1.00 58.50 284 ALA A N 1
ATOM 2366 C CA . ALA A 1 284 ? 37.975 -3.687 -11.746 1.00 58.50 284 ALA A CA 1
ATOM 2367 C C . ALA A 1 284 ? 37.792 -2.217 -12.157 1.00 58.50 284 ALA A C 1
ATOM 2369 O O . ALA A 1 284 ? 38.666 -1.388 -11.915 1.00 58.50 284 ALA A O 1
ATOM 2370 N N . GLU A 1 285 ? 36.640 -1.895 -12.745 1.00 63.84 285 GLU A N 1
ATOM 2371 C CA . GLU A 1 285 ? 36.322 -0.567 -13.261 1.00 63.84 285 GLU A CA 1
ATOM 2372 C C . GLU A 1 285 ? 35.152 0.058 -12.490 1.00 63.84 285 GLU A C 1
ATOM 2374 O O . GLU A 1 285 ? 34.263 -0.620 -11.958 1.00 63.84 285 GLU A O 1
ATOM 2379 N N . ALA A 1 286 ? 35.177 1.386 -12.398 1.00 66.94 286 ALA A N 1
ATOM 2380 C CA . ALA A 1 286 ? 34.108 2.187 -11.825 1.00 66.94 286 ALA A CA 1
ATOM 2381 C C . ALA A 1 286 ? 32.961 2.277 -12.841 1.00 66.94 286 ALA A C 1
ATOM 2383 O O . ALA A 1 286 ? 32.926 3.182 -13.674 1.00 66.94 286 ALA A O 1
ATOM 2384 N N . THR A 1 287 ? 32.054 1.301 -12.785 1.00 72.25 287 THR A N 1
ATOM 2385 C CA . THR A 1 287 ? 30.908 1.189 -13.690 1.00 72.25 287 THR A CA 1
ATOM 2386 C C . THR A 1 287 ? 29.589 1.478 -12.977 1.00 72.25 287 THR A C 1
ATOM 2388 O O . THR A 1 287 ? 29.432 1.195 -11.787 1.00 72.25 287 THR A O 1
ATOM 2391 N N . SER A 1 288 ? 28.625 2.056 -13.687 1.00 75.00 288 SER A N 1
ATOM 2392 C CA . SER A 1 288 ? 27.218 2.040 -13.287 1.00 75.00 288 SER A CA 1
ATOM 2393 C C . SER A 1 288 ? 26.386 1.468 -14.425 1.00 75.00 288 SER A C 1
ATOM 2395 O O . SER A 1 288 ? 26.687 1.687 -15.595 1.00 75.00 288 SER A O 1
ATOM 2397 N N . PHE A 1 289 ? 25.367 0.699 -14.081 1.00 79.25 289 PHE A N 1
ATOM 2398 C CA . PHE A 1 289 ? 24.422 0.122 -15.012 1.00 79.25 289 PHE A CA 1
ATOM 2399 C C . PHE A 1 289 ? 23.016 0.580 -14.638 1.00 79.25 289 PHE A C 1
ATOM 2401 O O . PHE A 1 289 ? 22.631 0.599 -13.472 1.00 79.25 289 PHE A O 1
ATOM 2408 N N . THR A 1 290 ? 22.237 1.007 -15.617 1.00 80.50 290 THR A N 1
ATOM 2409 C CA . THR A 1 290 ? 20.831 1.362 -15.435 1.00 80.50 290 THR A CA 1
ATOM 2410 C C . THR A 1 290 ? 20.029 0.664 -16.516 1.00 80.50 290 THR A C 1
ATOM 2412 O O . THR A 1 290 ? 20.311 0.867 -17.692 1.00 80.50 290 THR A O 1
ATOM 2415 N N . ARG A 1 291 ? 19.022 -0.122 -16.131 1.00 84.94 291 ARG A N 1
ATOM 2416 C CA . ARG A 1 291 ? 18.050 -0.725 -17.046 1.00 84.94 291 ARG A CA 1
ATOM 2417 C C . ARG A 1 291 ? 16.656 -0.220 -16.708 1.00 84.94 291 ARG A C 1
ATOM 2419 O O . ARG A 1 291 ? 16.207 -0.371 -15.575 1.00 84.94 291 ARG A O 1
ATOM 2426 N N . ILE A 1 292 ? 15.965 0.357 -17.684 1.00 86.25 292 ILE A N 1
ATOM 2427 C CA . ILE A 1 292 ? 14.561 0.762 -17.570 1.00 86.25 292 ILE A CA 1
ATOM 2428 C C . ILE A 1 292 ? 13.764 -0.006 -18.614 1.00 86.25 292 ILE A C 1
ATOM 2430 O O . ILE A 1 292 ? 14.057 0.093 -19.802 1.00 86.25 292 ILE A O 1
ATOM 2434 N N . THR A 1 293 ? 12.731 -0.719 -18.175 1.00 88.31 293 THR A N 1
ATOM 2435 C CA . THR A 1 293 ? 11.799 -1.404 -19.074 1.00 88.31 293 THR A CA 1
ATOM 2436 C C . THR A 1 293 ? 10.497 -0.621 -19.135 1.00 88.31 293 THR A C 1
ATOM 2438 O O . THR A 1 293 ? 9.857 -0.383 -18.106 1.00 88.31 293 THR A O 1
ATOM 2441 N N . ALA A 1 294 ? 10.091 -0.222 -20.335 1.00 90.50 294 ALA A N 1
ATOM 2442 C CA . ALA A 1 294 ? 8.827 0.455 -20.585 1.00 90.50 294 ALA A CA 1
ATOM 2443 C C . ALA A 1 294 ? 8.007 -0.306 -21.626 1.00 90.50 294 ALA A C 1
ATOM 2445 O O . ALA A 1 294 ? 8.534 -0.777 -22.632 1.00 90.50 294 ALA A O 1
ATOM 2446 N N . TRP A 1 295 ? 6.703 -0.402 -21.397 1.00 92.88 295 TRP A N 1
ATOM 2447 C CA . TRP A 1 295 ? 5.754 -0.920 -22.374 1.00 92.88 295 TRP A CA 1
ATOM 2448 C C . TRP A 1 295 ? 5.008 0.240 -23.011 1.00 92.88 295 TRP A C 1
ATOM 2450 O O . TRP A 1 295 ? 4.526 1.132 -22.306 1.00 92.88 295 TRP A O 1
ATOM 2460 N N . ALA A 1 296 ? 4.907 0.226 -24.336 1.00 91.25 296 ALA A N 1
ATOM 2461 C CA . ALA A 1 296 ? 4.179 1.231 -25.095 1.00 91.25 296 ALA A CA 1
ATOM 2462 C C . ALA A 1 296 ? 3.187 0.565 -26.044 1.00 91.25 296 ALA A C 1
ATOM 2464 O O . ALA A 1 296 ? 3.570 -0.315 -26.810 1.00 91.25 296 ALA A O 1
ATOM 2465 N N . TRP A 1 297 ? 1.925 0.989 -26.037 1.00 90.50 297 TRP A N 1
ATOM 2466 C CA . TRP A 1 297 ? 0.916 0.412 -26.925 1.00 90.50 297 TRP A CA 1
ATOM 2467 C C . TRP A 1 297 ? -0.015 1.448 -27.539 1.00 90.50 297 TRP A C 1
ATOM 2469 O O . TRP A 1 297 ? -0.319 2.482 -26.940 1.00 90.50 297 TRP A O 1
ATOM 2479 N N . LYS A 1 298 ? -0.468 1.149 -28.757 1.00 86.81 298 LYS A N 1
ATOM 2480 C CA . LYS A 1 298 ? -1.405 1.969 -29.526 1.00 86.81 298 LYS A CA 1
ATOM 2481 C C . LYS A 1 298 ? -2.327 1.085 -30.352 1.00 86.81 298 LYS A C 1
ATOM 2483 O O . LYS A 1 298 ? -1.908 0.051 -30.870 1.00 86.81 298 LYS A O 1
ATOM 2488 N N . GLU A 1 299 ? -3.570 1.520 -30.516 1.00 79.12 299 GLU A N 1
ATOM 2489 C CA . GLU A 1 299 ? -4.485 0.951 -31.504 1.00 79.12 299 GLU A CA 1
ATOM 2490 C C . GLU A 1 299 ? -3.851 0.937 -32.907 1.00 79.12 299 GLU A C 1
ATOM 2492 O O . GLU A 1 299 ? -3.383 1.960 -33.416 1.00 79.12 299 GLU A O 1
ATOM 2497 N N . PHE A 1 300 ? -3.836 -0.234 -33.542 1.00 73.69 300 PHE A N 1
ATOM 2498 C CA . PHE A 1 300 ? -3.329 -0.385 -34.899 1.00 73.69 300 PHE A CA 1
ATOM 2499 C C . PHE A 1 300 ? -4.471 -0.231 -35.906 1.00 73.69 300 PHE A C 1
ATOM 2501 O O . PHE A 1 300 ? -5.516 -0.874 -35.779 1.00 73.69 300 PHE A O 1
ATOM 2508 N N . PHE A 1 301 ? -4.245 0.596 -36.928 1.00 65.25 301 PHE A N 1
ATOM 2509 C CA . PHE A 1 301 ? -5.157 0.808 -38.049 1.00 65.25 301 PHE A CA 1
ATOM 2510 C C . PHE A 1 301 ? -4.379 0.672 -39.355 1.00 65.25 301 PHE A C 1
ATOM 2512 O O . PHE A 1 301 ? -3.369 1.346 -39.542 1.00 65.25 301 PHE A O 1
ATOM 2519 N N . ALA A 1 302 ? -4.851 -0.173 -40.270 1.00 55.53 302 ALA A N 1
ATOM 2520 C CA . ALA A 1 302 ? -4.288 -0.264 -41.612 1.00 55.53 302 ALA A CA 1
ATOM 2521 C C . ALA A 1 302 ? -4.952 0.810 -42.510 1.00 55.53 302 ALA A C 1
ATOM 2523 O O . ALA A 1 302 ? -6.143 0.685 -42.807 1.00 55.53 302 ALA A O 1
ATOM 2524 N N . PRO A 1 303 ? -4.229 1.868 -42.940 1.00 49.34 303 PRO A N 1
ATOM 2525 C CA . PRO A 1 303 ? -4.822 3.038 -43.607 1.00 49.34 303 PRO A CA 1
ATOM 2526 C C . PRO A 1 303 ? -5.483 2.726 -44.956 1.00 49.34 303 PRO A C 1
ATOM 2528 O O . PRO A 1 303 ? -6.382 3.440 -45.395 1.00 49.34 303 PRO A O 1
ATOM 2531 N N . GLU A 1 304 ? -5.044 1.655 -45.620 1.00 47.66 304 GLU A N 1
ATOM 2532 C CA . GLU A 1 304 ? -5.531 1.226 -46.937 1.00 47.66 304 GLU A CA 1
ATOM 2533 C C . GLU A 1 304 ? -7.031 0.890 -46.936 1.00 47.66 304 GLU A C 1
ATOM 2535 O O . GLU A 1 304 ? -7.695 1.090 -47.950 1.00 47.66 304 GLU A O 1
ATOM 2540 N N . PHE A 1 305 ? -7.586 0.483 -45.790 1.00 47.09 305 PHE A N 1
ATOM 2541 C CA . PHE A 1 305 ? -8.999 0.116 -45.636 1.00 47.09 305 PHE A CA 1
ATOM 2542 C C . PHE A 1 305 ? -9.933 1.303 -45.339 1.00 47.09 305 PHE A C 1
ATOM 2544 O O . PHE A 1 305 ? -11.134 1.112 -45.197 1.00 47.09 305 PHE A O 1
ATOM 2551 N N . TYR A 1 306 ? -9.404 2.529 -45.239 1.00 44.00 306 TYR A N 1
ATOM 2552 C CA . TYR A 1 306 ? -10.182 3.734 -44.905 1.00 44.00 306 TYR A CA 1
ATOM 2553 C C . TYR A 1 306 ? -10.495 4.633 -46.112 1.00 44.00 306 TYR A C 1
ATOM 2555 O O . TYR A 1 306 ? -11.165 5.653 -45.959 1.00 44.00 306 TYR A O 1
ATOM 2563 N N . LYS A 1 307 ? -10.018 4.285 -47.318 1.00 45.19 307 LYS A N 1
ATOM 2564 C CA . LYS A 1 307 ? -10.300 5.054 -48.547 1.00 45.19 307 LYS A CA 1
ATOM 2565 C C . LYS A 1 307 ? -11.717 4.825 -49.094 1.00 45.19 307 LYS A C 1
ATOM 2567 O O . LYS A 1 307 ? -12.211 5.661 -49.844 1.00 45.19 307 LYS A O 1
ATOM 2572 N N . SER A 1 308 ? -12.381 3.744 -48.700 1.00 40.28 308 SER A N 1
ATOM 2573 C CA . SER A 1 308 ? -13.797 3.462 -48.943 1.00 40.28 308 SER A CA 1
ATOM 2574 C C . SER A 1 308 ? -14.545 3.625 -47.618 1.00 40.28 308 SER A C 1
ATOM 2576 O O . SER A 1 308 ? -14.048 3.196 -46.586 1.00 40.28 308 SER A O 1
ATOM 2578 N N . GLY A 1 309 ? -15.696 4.307 -47.600 1.00 41.34 309 GLY A N 1
ATOM 2579 C CA . GLY A 1 309 ? -16.445 4.722 -46.395 1.00 41.34 309 GLY A CA 1
ATOM 2580 C C . GLY A 1 309 ? -17.040 3.586 -45.541 1.00 41.34 309 GLY A C 1
ATOM 2581 O O . GLY A 1 309 ? -18.230 3.582 -45.237 1.00 41.34 309 GLY A O 1
ATOM 2582 N N . GLU A 1 310 ? -16.219 2.629 -45.126 1.00 44.78 310 GLU A N 1
ATOM 2583 C CA . GLU A 1 310 ? -16.591 1.298 -44.637 1.00 44.78 310 GLU A CA 1
ATOM 2584 C C . GLU A 1 310 ? -16.247 1.119 -43.154 1.00 44.78 310 GLU A C 1
ATOM 2586 O O . GLU A 1 310 ? -16.039 0.020 -42.648 1.00 44.78 310 GLU A O 1
ATOM 2591 N N . ILE A 1 311 ? -16.285 2.230 -42.416 1.00 44.00 311 ILE A N 1
ATOM 2592 C CA . ILE A 1 311 ? -16.090 2.319 -40.960 1.00 44.00 311 ILE A CA 1
ATOM 2593 C C . ILE A 1 311 ? -17.080 1.412 -40.180 1.00 44.00 311 ILE A C 1
ATOM 2595 O O . ILE A 1 311 ? -16.888 1.132 -38.999 1.00 44.00 311 ILE A O 1
ATOM 2599 N N . ARG A 1 312 ? -18.136 0.908 -40.833 1.00 38.44 312 ARG A N 1
ATOM 2600 C CA . ARG A 1 312 ? -19.289 0.230 -40.216 1.00 38.44 312 ARG A CA 1
ATOM 2601 C C . ARG A 1 312 ? -19.141 -1.279 -39.959 1.00 38.44 312 ARG A C 1
ATOM 2603 O O . ARG A 1 312 ? -20.072 -1.859 -39.409 1.00 38.44 312 ARG A O 1
ATOM 2610 N N . ALA A 1 313 ? -18.031 -1.928 -40.322 1.00 41.62 313 ALA A N 1
ATOM 2611 C CA . ALA A 1 313 ? -17.927 -3.397 -40.266 1.00 41.62 313 ALA A CA 1
ATOM 2612 C C . ALA A 1 313 ? -17.082 -3.975 -39.110 1.00 41.62 313 ALA A C 1
ATOM 2614 O O . ALA A 1 313 ? -16.844 -5.183 -39.080 1.00 41.62 313 ALA A O 1
ATOM 2615 N N . PHE A 1 314 ? -16.656 -3.178 -38.125 1.00 51.62 314 PHE A N 1
ATOM 2616 C CA . PHE A 1 314 ? -16.038 -3.745 -36.921 1.00 51.62 314 PHE A CA 1
ATOM 2617 C C . PHE A 1 314 ? -17.122 -4.291 -35.988 1.00 51.62 314 PHE A C 1
ATOM 2619 O O . PHE A 1 314 ? -17.800 -3.534 -35.293 1.00 51.62 314 PHE A O 1
ATOM 2626 N N . ARG A 1 315 ? -17.298 -5.619 -35.958 1.00 52.16 315 ARG A N 1
ATOM 2627 C CA . ARG A 1 315 ? -18.077 -6.249 -34.884 1.00 52.16 315 ARG A CA 1
ATOM 2628 C C . ARG A 1 315 ? -17.367 -5.985 -33.552 1.00 52.16 315 ARG A C 1
ATOM 2630 O O . ARG A 1 315 ? -16.156 -6.204 -33.484 1.00 52.16 315 ARG A O 1
ATOM 2637 N N . PRO A 1 316 ? -18.084 -5.558 -32.500 1.00 58.34 316 PRO A N 1
ATOM 2638 C CA . PRO A 1 316 ? -17.491 -5.424 -31.180 1.00 58.34 316 PRO A CA 1
ATOM 2639 C C . PRO A 1 316 ? -17.010 -6.803 -30.717 1.00 58.34 316 PRO A C 1
ATOM 2641 O O . PRO A 1 316 ? -17.801 -7.735 -30.570 1.00 58.34 316 PRO A O 1
ATOM 2644 N N . VAL A 1 317 ? -15.700 -6.942 -30.530 1.00 65.88 317 VAL A N 1
ATOM 2645 C CA . VAL A 1 317 ? -15.095 -8.137 -29.940 1.00 65.88 317 VAL A CA 1
ATOM 2646 C C . VAL A 1 317 ? -15.030 -7.902 -28.437 1.00 65.88 317 VAL A C 1
ATOM 2648 O O . VAL A 1 317 ? -14.532 -6.871 -27.997 1.00 65.88 317 VAL A O 1
ATOM 2651 N N . ASN A 1 318 ? -15.551 -8.832 -27.634 1.00 74.56 318 ASN A N 1
ATOM 2652 C CA . ASN A 1 318 ? -15.330 -8.786 -26.192 1.00 74.56 318 ASN A CA 1
ATOM 2653 C C . ASN A 1 318 ? -13.952 -9.402 -25.898 1.00 74.56 318 ASN A C 1
ATOM 2655 O O . ASN A 1 318 ? -13.804 -10.609 -26.080 1.00 74.56 318 ASN A O 1
ATOM 2659 N N . PRO A 1 319 ? -12.957 -8.627 -25.430 1.00 76.44 319 PRO A N 1
ATOM 2660 C CA . PRO A 1 319 ? -11.625 -9.163 -25.161 1.00 76.44 319 PRO A CA 1
ATOM 2661 C C . PRO A 1 319 ? -11.591 -10.115 -23.958 1.00 76.44 319 PRO A C 1
ATOM 2663 O O . PRO A 1 319 ? -10.667 -10.912 -23.844 1.00 76.44 319 PRO A O 1
ATOM 2666 N N . TYR A 1 320 ? -12.590 -10.051 -23.070 1.00 82.12 320 TYR A N 1
ATOM 2667 C CA . TYR A 1 320 ? -12.751 -10.959 -21.933 1.00 82.12 320 TYR A CA 1
ATOM 2668 C C . TYR A 1 320 ? -13.848 -11.992 -22.221 1.00 82.12 320 TYR A C 1
ATOM 2670 O O . TYR A 1 320 ? -14.954 -11.938 -21.679 1.00 82.12 320 TYR A O 1
ATOM 2678 N N . ASP A 1 321 ? -13.557 -12.904 -23.143 1.00 80.19 321 ASP A N 1
ATOM 2679 C CA . ASP A 1 321 ? -14.418 -14.028 -23.506 1.00 80.19 321 ASP A CA 1
ATOM 2680 C C . ASP A 1 321 ? -14.041 -15.324 -22.760 1.00 80.19 321 ASP A C 1
ATOM 2682 O O . ASP A 1 321 ? -13.055 -15.405 -22.018 1.00 80.19 321 ASP A O 1
ATOM 2686 N N . GLU A 1 322 ? -14.845 -16.376 -22.946 1.00 78.25 322 GLU A N 1
ATOM 2687 C CA . GLU A 1 322 ? -14.616 -17.671 -22.296 1.00 78.25 322 GLU A CA 1
ATOM 2688 C C . GLU A 1 322 ? -13.254 -18.279 -22.668 1.00 78.25 322 GLU A C 1
ATOM 2690 O O . GLU A 1 322 ? -12.601 -18.909 -21.828 1.00 78.25 322 GLU A O 1
ATOM 2695 N N . PHE A 1 323 ? -12.799 -18.058 -23.905 1.00 78.31 323 PHE A N 1
ATOM 2696 C CA . PHE A 1 323 ? -11.523 -18.567 -24.388 1.00 78.31 323 PHE A CA 1
ATOM 2697 C C . PHE A 1 323 ? -10.346 -17.908 -23.664 1.00 78.31 323 PHE A C 1
ATOM 2699 O O . PHE A 1 323 ? -9.485 -18.620 -23.141 1.00 78.31 323 PHE A O 1
ATOM 2706 N N . THR A 1 324 ? -10.325 -16.578 -23.606 1.00 78.56 324 THR A N 1
ATOM 2707 C CA . THR A 1 324 ? -9.295 -15.774 -22.934 1.00 78.56 324 THR A CA 1
ATOM 2708 C C . THR A 1 324 ? -9.227 -16.133 -21.458 1.00 78.56 324 THR A C 1
ATOM 2710 O O . THR A 1 324 ? -8.150 -16.438 -20.940 1.00 78.56 324 THR A O 1
ATOM 2713 N N . ARG A 1 325 ? -10.389 -16.235 -20.801 1.00 81.06 325 ARG A N 1
ATOM 2714 C CA . ARG A 1 325 ? -10.490 -16.646 -19.398 1.00 81.06 325 ARG A CA 1
ATOM 2715 C C . ARG A 1 325 ? -9.862 -18.022 -19.166 1.00 81.06 325 ARG A C 1
ATOM 2717 O O . ARG A 1 325 ? -8.999 -18.165 -18.305 1.00 81.06 325 ARG A O 1
ATOM 2724 N N . LYS A 1 326 ? -10.263 -19.034 -19.938 1.00 75.19 326 LYS A N 1
ATOM 2725 C CA . LYS A 1 326 ? -9.823 -20.421 -19.723 1.00 75.19 326 LYS A CA 1
ATOM 2726 C C . LYS A 1 326 ? -8.362 -20.659 -20.111 1.00 75.19 326 LYS A C 1
ATOM 2728 O O . LYS A 1 326 ? -7.677 -21.407 -19.423 1.00 75.19 326 LYS A O 1
ATOM 2733 N N . ASN A 1 327 ? -7.902 -20.069 -21.214 1.00 74.25 327 ASN A N 1
ATOM 2734 C CA . ASN A 1 327 ? -6.628 -20.447 -21.829 1.00 74.25 327 ASN A CA 1
ATOM 2735 C C . ASN A 1 327 ? -5.491 -19.464 -21.550 1.00 74.25 327 ASN A C 1
ATOM 2737 O O . ASN A 1 327 ? -4.360 -19.917 -21.407 1.00 74.25 327 ASN A O 1
ATOM 2741 N N . LEU A 1 328 ? -5.775 -18.158 -21.479 1.00 76.81 328 LEU A N 1
ATOM 2742 C CA . LEU A 1 328 ? -4.745 -17.125 -21.311 1.00 76.81 328 LEU A CA 1
ATOM 2743 C C . LEU A 1 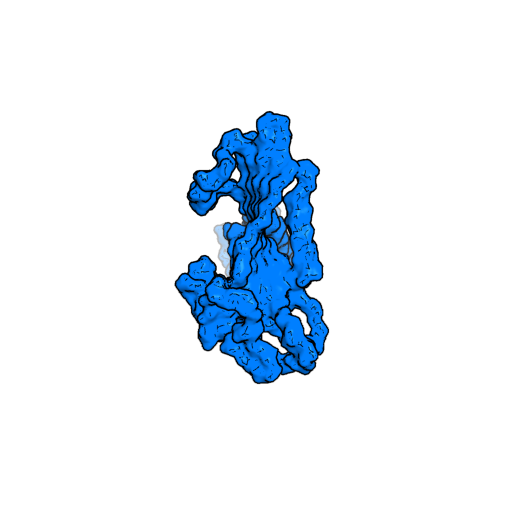328 ? -4.625 -16.639 -19.862 1.00 76.81 328 LEU A C 1
ATOM 2745 O O . LEU A 1 328 ? -3.537 -16.273 -19.438 1.00 76.81 328 LEU A O 1
ATOM 2749 N N . ILE A 1 329 ? -5.716 -16.655 -19.088 1.00 77.75 329 ILE A N 1
ATOM 2750 C CA . ILE A 1 329 ? -5.717 -16.155 -17.704 1.00 77.75 329 ILE A CA 1
ATOM 2751 C C . ILE A 1 329 ? -5.615 -17.313 -16.704 1.00 77.75 329 ILE A C 1
ATOM 2753 O O . ILE A 1 329 ? -4.606 -17.453 -16.020 1.00 77.75 329 ILE A O 1
ATOM 2757 N N . PHE A 1 330 ? -6.629 -18.181 -16.635 1.00 80.19 330 PHE A N 1
ATOM 2758 C CA . PHE A 1 330 ? -6.756 -19.198 -15.578 1.00 80.19 330 PHE A CA 1
ATOM 2759 C C . PHE A 1 330 ? -6.107 -20.549 -15.904 1.00 80.19 330 PHE A C 1
ATOM 2761 O O . PHE A 1 330 ? -6.298 -21.517 -15.169 1.00 80.19 330 PHE A O 1
ATOM 2768 N N . ASN A 1 331 ? -5.340 -20.640 -16.990 1.00 75.00 331 ASN A N 1
ATOM 2769 C CA . ASN A 1 331 ? -4.593 -21.851 -17.306 1.00 75.00 331 ASN A CA 1
ATOM 2770 C C . ASN A 1 331 ? -3.396 -21.990 -16.354 1.00 75.00 331 ASN A C 1
ATOM 2772 O O . ASN A 1 331 ? -2.478 -21.180 -16.392 1.00 75.00 331 ASN A O 1
ATOM 2776 N N . 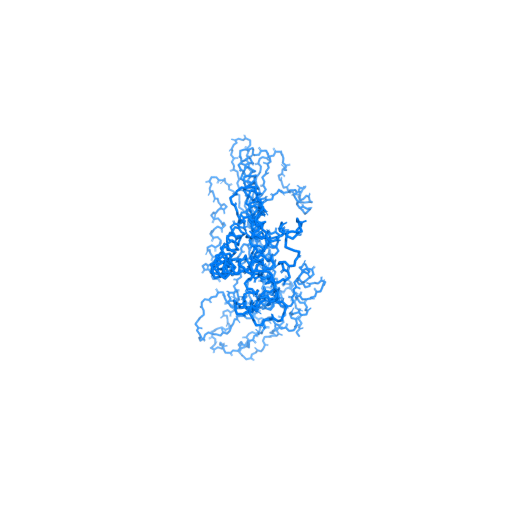GLU A 1 332 ? -3.383 -23.044 -15.540 1.00 78.56 332 GLU A N 1
ATOM 2777 C CA . GLU A 1 332 ? -2.372 -23.265 -14.494 1.00 78.56 332 GLU A CA 1
ATOM 2778 C C . GLU A 1 332 ? -0.952 -23.511 -15.017 1.00 78.56 332 GLU A C 1
ATOM 2780 O O . GLU A 1 332 ? 0.001 -23.429 -14.247 1.00 78.56 332 GLU A O 1
ATOM 2785 N N . LYS A 1 333 ? -0.792 -23.837 -16.306 1.00 70.81 333 LYS A N 1
ATOM 2786 C CA . LYS A 1 333 ? 0.519 -24.149 -16.896 1.00 70.81 333 LYS A CA 1
ATOM 2787 C C . LYS A 1 333 ? 1.108 -23.016 -17.731 1.00 70.81 333 LYS A C 1
ATOM 2789 O O . LYS A 1 333 ? 2.323 -22.906 -17.809 1.00 70.81 333 LYS A O 1
ATOM 2794 N N . ILE A 1 334 ? 0.260 -22.258 -18.427 1.00 69.38 334 ILE A N 1
ATOM 2795 C CA . ILE A 1 334 ? 0.686 -21.328 -19.494 1.00 69.38 334 ILE A CA 1
ATOM 2796 C C . ILE A 1 334 ? -0.007 -19.961 -19.366 1.00 69.38 334 ILE A C 1
ATOM 2798 O O . ILE A 1 334 ? 0.408 -18.997 -19.999 1.00 69.38 334 ILE A O 1
ATOM 2802 N N . GLY A 1 335 ? -1.085 -19.869 -18.586 1.00 71.56 335 GLY A N 1
ATOM 2803 C CA . GLY A 1 335 ? -1.820 -18.623 -18.404 1.00 71.56 335 GLY A CA 1
ATOM 2804 C C . GLY A 1 335 ? -1.224 -17.755 -17.304 1.00 71.56 335 GLY A C 1
ATOM 2805 O O . GLY A 1 335 ? -0.343 -18.189 -16.565 1.00 71.56 335 GLY A O 1
ATOM 2806 N N . LEU A 1 336 ? -1.771 -16.552 -17.147 1.00 78.19 336 LEU A N 1
ATOM 2807 C CA . LEU A 1 336 ? -1.344 -15.584 -16.135 1.00 78.19 336 LEU A CA 1
ATOM 2808 C C . LEU A 1 336 ? -1.303 -16.176 -14.712 1.00 78.19 336 LEU A C 1
ATOM 2810 O O . LEU A 1 336 ? -0.385 -15.899 -13.947 1.00 78.19 336 LEU A O 1
ATOM 2814 N N . LYS A 1 337 ? -2.248 -17.062 -14.373 1.00 81.25 337 LYS A N 1
ATOM 2815 C CA . LYS A 1 337 ? -2.304 -17.748 -13.070 1.00 81.25 337 LYS A CA 1
ATOM 2816 C C . LYS A 1 337 ? -1.098 -18.663 -12.796 1.00 81.25 337 LYS A C 1
ATOM 2818 O O . LYS A 1 337 ? -0.818 -18.964 -11.638 1.00 81.25 337 LYS A O 1
ATOM 2823 N N . ALA A 1 338 ? -0.405 -19.143 -13.831 1.00 74.44 338 ALA A N 1
ATOM 2824 C CA . ALA A 1 338 ? 0.783 -19.981 -13.661 1.00 74.44 338 ALA A CA 1
ATOM 2825 C C . ALA A 1 338 ? 1.929 -19.205 -12.990 1.00 74.44 338 ALA A C 1
ATOM 2827 O O . ALA A 1 338 ? 2.630 -19.751 -12.135 1.00 74.44 338 ALA A O 1
ATOM 2828 N N . GLU A 1 339 ? 2.077 -17.934 -13.362 1.00 75.38 339 GLU A N 1
ATOM 2829 C CA . GLU A 1 339 ? 3.054 -17.002 -12.799 1.00 75.38 339 GLU A CA 1
ATOM 2830 C C . GLU A 1 339 ? 2.519 -16.379 -11.502 1.00 75.38 339 GLU A C 1
ATOM 2832 O O . GLU A 1 339 ? 3.163 -16.469 -10.459 1.00 75.38 339 GLU A O 1
ATOM 2837 N N . TYR A 1 340 ? 1.274 -15.898 -11.527 1.00 84.00 340 TYR A N 1
ATOM 2838 C CA . TYR A 1 340 ? 0.616 -15.228 -10.404 1.00 84.00 340 TYR A CA 1
ATOM 2839 C C . TYR A 1 340 ? -0.464 -16.121 -9.780 1.00 84.00 340 TYR A C 1
ATOM 2841 O O . TYR A 1 340 ? -1.661 -16.013 -10.066 1.00 84.00 340 TYR A O 1
ATOM 2849 N N . LYS A 1 341 ? -0.043 -17.041 -8.907 1.00 85.88 341 LYS A N 1
ATOM 2850 C CA . LYS A 1 341 ? -0.922 -18.090 -8.344 1.00 85.88 341 LYS A CA 1
ATOM 2851 C C . LYS A 1 341 ? -2.086 -17.565 -7.497 1.00 85.88 341 LYS A C 1
ATOM 2853 O O . LYS A 1 341 ? -3.075 -18.278 -7.332 1.00 85.88 341 LYS A O 1
ATOM 2858 N N . TRP A 1 342 ? -1.959 -16.358 -6.952 1.00 87.12 342 TRP A N 1
ATOM 2859 C CA . TRP A 1 342 ? -2.943 -15.721 -6.073 1.00 87.12 342 TRP A CA 1
ATOM 2860 C C . TRP A 1 342 ? -4.129 -15.104 -6.830 1.00 87.12 342 TRP A C 1
ATOM 2862 O O . TRP A 1 342 ? -5.150 -14.811 -6.210 1.00 87.12 342 TRP A O 1
ATOM 2872 N N . ILE A 1 343 ? -4.036 -14.941 -8.156 1.00 88.06 343 ILE A N 1
ATOM 2873 C CA . ILE A 1 343 ? -5.083 -14.292 -8.952 1.00 88.06 343 ILE A CA 1
ATOM 2874 C C . ILE A 1 343 ? -6.409 -15.063 -8.860 1.00 88.06 343 ILE A C 1
ATOM 2876 O O . ILE A 1 343 ? -6.505 -16.251 -9.198 1.00 88.06 343 ILE A O 1
ATOM 2880 N N . THR A 1 344 ? -7.465 -14.351 -8.459 1.00 90.00 344 THR A N 1
ATOM 2881 C CA . THR A 1 344 ? -8.837 -14.864 -8.356 1.00 90.00 344 THR A CA 1
ATOM 2882 C C . THR A 1 344 ? -9.724 -14.354 -9.491 1.00 90.00 344 THR A C 1
ATOM 2884 O O . THR A 1 344 ? -9.402 -13.398 -10.195 1.00 90.00 344 THR A O 1
ATOM 2887 N N . LYS A 1 345 ? -10.882 -14.996 -9.682 1.00 89.69 345 LYS A N 1
ATOM 2888 C CA . LYS A 1 345 ? -11.866 -14.577 -10.690 1.00 89.69 345 LYS A CA 1
ATOM 2889 C C . LYS A 1 345 ? -12.415 -13.173 -10.425 1.00 89.69 345 LYS A C 1
ATOM 2891 O O . LYS A 1 345 ? -12.521 -12.386 -11.358 1.00 89.69 345 LYS A O 1
ATOM 2896 N N . GLU A 1 346 ? -12.714 -12.873 -9.166 1.00 89.50 346 GLU A N 1
ATOM 2897 C CA . GLU A 1 346 ? -13.247 -11.577 -8.733 1.00 89.50 346 GLU A CA 1
ATOM 2898 C C . GLU A 1 346 ? -12.245 -10.446 -8.984 1.00 89.50 346 GLU A C 1
ATOM 2900 O O . GLU A 1 346 ? -12.619 -9.395 -9.502 1.00 89.50 346 GLU A O 1
ATOM 2905 N N . TRP A 1 347 ? -10.959 -10.686 -8.696 1.00 91.31 347 TRP A N 1
ATOM 2906 C CA . TRP A 1 347 ? -9.897 -9.719 -8.973 1.00 91.31 347 TRP A CA 1
ATOM 2907 C C . TRP A 1 347 ? -9.782 -9.426 -10.474 1.00 91.31 347 TRP A C 1
ATOM 2909 O O . TRP A 1 347 ? -9.783 -8.266 -10.878 1.00 91.31 347 TRP A O 1
ATOM 2919 N N . VAL A 1 348 ? -9.772 -10.470 -11.314 1.00 89.31 348 VAL A N 1
ATOM 2920 C CA . VAL A 1 348 ? -9.686 -10.299 -12.774 1.00 89.31 348 VAL A CA 1
ATOM 2921 C C . VAL A 1 348 ? -10.865 -9.494 -13.305 1.00 89.31 348 VAL A C 1
ATOM 2923 O O . VAL A 1 348 ? -10.659 -8.603 -14.119 1.00 89.31 348 VAL A O 1
ATOM 2926 N N . GLU A 1 349 ? -12.089 -9.782 -12.862 1.00 88.44 349 GLU A N 1
ATOM 2927 C CA . GLU A 1 349 ? -13.282 -9.068 -13.333 1.00 88.44 349 GLU A CA 1
ATOM 2928 C C . GLU A 1 349 ? -13.222 -7.576 -12.988 1.00 88.44 349 GLU A C 1
ATOM 2930 O O . GLU A 1 349 ? -13.413 -6.747 -13.878 1.00 88.44 349 GLU A O 1
ATOM 2935 N N . LYS A 1 350 ? -12.825 -7.234 -11.756 1.00 88.56 350 LYS A N 1
ATOM 2936 C CA . LYS A 1 350 ? -12.603 -5.842 -11.344 1.00 88.56 350 LYS A CA 1
ATOM 2937 C C . LYS A 1 350 ? -11.543 -5.149 -12.212 1.00 88.56 350 LYS A C 1
ATOM 2939 O O . LYS A 1 350 ? -11.792 -4.076 -12.756 1.00 88.56 350 LYS A O 1
ATOM 2944 N N . CYS A 1 351 ? -10.378 -5.773 -12.393 1.00 86.44 351 CYS A N 1
ATOM 2945 C CA . CYS A 1 351 ? -9.296 -5.184 -13.184 1.00 86.44 351 CYS A CA 1
ATOM 2946 C C . CYS A 1 351 ? -9.649 -5.056 -14.672 1.00 86.44 351 CYS A C 1
ATOM 2948 O O . CYS A 1 351 ? -9.209 -4.113 -15.326 1.00 86.44 351 CYS A O 1
ATOM 2950 N N . VAL A 1 352 ? -10.438 -5.980 -15.229 1.00 86.25 352 VAL A N 1
ATOM 2951 C CA . VAL A 1 352 ? -10.898 -5.908 -16.624 1.00 86.25 352 VAL A CA 1
ATOM 2952 C C . VAL A 1 352 ? -11.760 -4.666 -16.853 1.00 86.25 352 VAL A C 1
ATOM 2954 O O . VAL A 1 352 ? -11.607 -4.024 -17.895 1.00 86.25 352 VAL A O 1
ATOM 2957 N N . ASP A 1 353 ? -12.633 -4.314 -15.910 1.00 81.81 353 ASP A N 1
ATOM 2958 C CA . ASP A 1 353 ? -13.489 -3.127 -16.020 1.00 81.81 353 ASP A CA 1
ATOM 2959 C C . ASP A 1 353 ? -12.664 -1.827 -15.960 1.00 81.81 353 ASP A C 1
ATOM 2961 O O . ASP A 1 353 ? -12.844 -0.929 -16.796 1.00 81.81 353 ASP A O 1
ATOM 2965 N N . ASP A 1 354 ? -11.665 -1.772 -15.075 1.00 81.25 354 ASP A N 1
ATOM 2966 C CA . ASP A 1 354 ? -10.702 -0.663 -15.004 1.00 81.25 354 ASP A CA 1
ATOM 2967 C C . ASP A 1 354 ? -9.881 -0.540 -16.307 1.00 81.25 354 ASP A C 1
ATOM 2969 O O . ASP A 1 354 ? -9.721 0.542 -16.876 1.00 81.25 354 ASP A O 1
ATOM 2973 N N . ILE A 1 355 ? -9.397 -1.663 -16.850 1.00 82.31 355 ILE A N 1
ATOM 2974 C CA . ILE A 1 355 ? -8.600 -1.693 -18.088 1.00 82.31 355 ILE A CA 1
ATOM 2975 C C . ILE A 1 355 ? -9.432 -1.267 -19.308 1.00 82.31 355 ILE A C 1
ATOM 2977 O O . ILE A 1 355 ? -8.933 -0.538 -20.175 1.00 82.31 355 ILE A O 1
ATOM 2981 N N . LYS A 1 356 ? -10.689 -1.720 -19.399 1.00 75.00 356 LYS A N 1
ATOM 2982 C CA . LYS A 1 356 ? -11.591 -1.396 -20.515 1.00 75.00 356 LYS A CA 1
ATOM 2983 C C . LYS A 1 356 ? -11.920 0.090 -20.588 1.00 75.00 356 LYS A C 1
ATOM 2985 O O . LYS A 1 356 ? -12.072 0.603 -21.696 1.00 75.00 356 LYS A O 1
ATOM 2990 N N . SER A 1 357 ? -12.026 0.756 -19.442 1.00 66.94 357 SER A N 1
ATOM 2991 C CA . SER A 1 357 ? -12.380 2.173 -19.376 1.00 66.94 357 SER A CA 1
ATOM 2992 C C . SER A 1 357 ? -11.201 3.112 -19.672 1.00 66.94 357 SER A C 1
ATOM 2994 O O . SER A 1 357 ? -11.413 4.129 -20.331 1.00 66.94 357 SER A O 1
ATOM 2996 N N . ASP A 1 358 ? -9.970 2.769 -19.263 1.00 67.75 358 ASP A N 1
ATOM 2997 C CA . ASP A 1 358 ? -8.817 3.694 -19.333 1.00 67.75 358 ASP A CA 1
ATOM 2998 C C . ASP A 1 358 ? -7.682 3.262 -20.289 1.00 67.75 358 ASP A C 1
ATOM 3000 O O . ASP A 1 358 ? -7.077 4.088 -20.981 1.00 67.75 358 ASP A O 1
ATOM 3004 N N . LEU A 1 359 ? -7.361 1.964 -20.358 1.00 64.56 359 LEU A N 1
ATOM 3005 C CA . LEU A 1 359 ? -6.102 1.497 -20.964 1.00 64.56 359 LEU A CA 1
ATOM 3006 C C . LEU A 1 359 ? -6.255 0.912 -22.372 1.00 64.56 359 LEU A C 1
ATOM 3008 O O . LEU A 1 359 ? -5.299 0.949 -23.153 1.00 64.56 359 LEU A O 1
ATOM 3012 N N . LEU A 1 360 ? -7.440 0.404 -22.720 1.00 66.38 360 LEU A N 1
ATOM 3013 C CA . LEU A 1 360 ? -7.731 -0.081 -24.077 1.00 66.38 360 LEU A CA 1
ATOM 3014 C C . LEU A 1 360 ? -8.075 1.047 -25.060 1.00 66.38 360 LEU A C 1
ATOM 3016 O O . LEU A 1 360 ? -8.010 0.827 -26.269 1.00 66.38 360 LEU A O 1
ATOM 3020 N N . ILE A 1 361 ? -8.395 2.243 -24.562 1.00 64.50 361 ILE A N 1
ATOM 3021 C CA . ILE A 1 361 ? -8.686 3.428 -25.374 1.00 64.50 361 ILE A CA 1
ATOM 3022 C C . ILE A 1 361 ? -7.433 4.310 -25.400 1.00 64.50 361 ILE A C 1
ATOM 3024 O O . ILE A 1 361 ? -7.132 5.032 -24.448 1.00 64.50 361 ILE A O 1
ATOM 3028 N N . THR A 1 362 ? -6.668 4.255 -26.491 1.00 56.09 362 THR A N 1
ATOM 3029 C CA . THR A 1 362 ? -5.390 4.991 -26.576 1.00 56.09 362 THR A CA 1
ATOM 3030 C C . THR A 1 362 ? -5.537 6.410 -27.135 1.00 56.09 362 THR A C 1
ATOM 3032 O O . THR A 1 362 ? -4.626 7.215 -26.972 1.00 56.09 362 THR A O 1
ATOM 3035 N N . ARG A 1 363 ? -6.691 6.754 -27.731 1.00 59.66 363 ARG A N 1
ATOM 3036 C CA . ARG A 1 363 ? -6.996 8.085 -28.297 1.00 59.66 363 ARG A CA 1
ATOM 3037 C C . ARG A 1 363 ? -8.273 8.691 -27.707 1.00 59.66 363 ARG A C 1
ATOM 3039 O O . ARG A 1 363 ? -9.180 7.953 -27.329 1.00 59.66 363 ARG A O 1
ATOM 3046 N N . LYS A 1 364 ? -8.389 10.025 -27.675 1.00 55.88 364 LYS A N 1
ATOM 3047 C CA . LYS A 1 364 ? -9.671 10.696 -27.379 1.00 55.88 364 LYS A CA 1
ATOM 3048 C C . LYS A 1 364 ? -10.633 10.430 -28.537 1.00 55.88 364 LYS A C 1
ATOM 3050 O O . LYS A 1 364 ? -10.365 10.865 -29.650 1.00 55.88 364 LYS A O 1
ATOM 3055 N N . ARG A 1 365 ? -11.715 9.701 -28.273 1.00 58.38 365 ARG A N 1
ATOM 3056 C CA . ARG A 1 365 ? -12.719 9.328 -29.276 1.00 58.38 365 ARG A CA 1
ATOM 3057 C C . ARG A 1 365 ? -13.929 10.247 -29.173 1.00 58.38 365 ARG A C 1
ATOM 3059 O O . ARG A 1 365 ? -14.380 10.539 -28.067 1.00 58.38 365 ARG A O 1
ATOM 3066 N N . HIS A 1 366 ? -14.463 10.675 -30.310 1.00 52.72 366 HIS A N 1
ATOM 3067 C CA . HIS A 1 366 ? -15.802 11.259 -30.365 1.00 52.72 366 HIS A CA 1
ATOM 3068 C C . HIS A 1 366 ? -16.862 10.156 -30.165 1.00 52.72 366 HIS A C 1
ATOM 3070 O O . HIS A 1 366 ? -16.646 9.024 -30.592 1.00 52.72 366 HIS A O 1
ATOM 3076 N N . GLU A 1 367 ? -18.022 10.459 -29.568 1.00 53.50 367 GLU A N 1
ATOM 3077 C CA . GLU A 1 367 ? -19.099 9.474 -29.303 1.00 53.50 367 GLU A CA 1
ATOM 3078 C C . GLU A 1 367 ? -19.598 8.743 -30.566 1.00 53.50 367 GLU A C 1
ATOM 3080 O O . GLU A 1 367 ? -20.171 7.660 -30.490 1.00 53.50 367 GLU A O 1
ATOM 3085 N N . SER A 1 368 ? -19.355 9.324 -31.743 1.00 52.66 368 SER A N 1
ATOM 3086 C CA . SER A 1 368 ? -19.716 8.766 -33.049 1.00 52.66 368 SER A CA 1
ATOM 3087 C C . SER A 1 368 ? -18.643 7.862 -33.674 1.00 52.66 368 SER A C 1
ATOM 3089 O O . SER A 1 368 ? -18.829 7.396 -34.800 1.00 52.66 368 SER A O 1
ATOM 3091 N N . GLU A 1 369 ? -17.495 7.666 -33.022 1.00 52.09 369 GLU A N 1
ATOM 3092 C CA . GLU A 1 369 ? -16.423 6.806 -33.530 1.00 52.09 369 GLU A CA 1
ATOM 3093 C C . GLU A 1 369 ? -16.709 5.312 -33.287 1.00 52.09 369 GLU A C 1
ATOM 3095 O O . GLU A 1 369 ? -17.319 4.946 -32.281 1.00 52.09 369 GLU A O 1
ATOM 3100 N N . PRO A 1 370 ? -16.258 4.416 -34.189 1.00 53.00 370 PRO A N 1
ATOM 3101 C CA . PRO A 1 370 ? -16.428 2.969 -34.032 1.00 53.00 370 PRO A CA 1
ATOM 3102 C C . PRO A 1 370 ? -15.734 2.444 -32.758 1.00 53.00 370 PRO A C 1
ATOM 3104 O O . PRO A 1 370 ? -14.819 3.101 -32.264 1.00 53.00 370 PRO A O 1
ATOM 3107 N N . PRO A 1 371 ? -16.107 1.253 -32.242 1.00 56.88 371 PRO A N 1
ATOM 3108 C CA . PRO A 1 371 ? -15.534 0.638 -31.032 1.00 56.88 371 PRO A CA 1
ATOM 3109 C C . PRO A 1 371 ? -14.002 0.412 -31.095 1.00 56.88 371 PRO A C 1
ATOM 3111 O O . PRO A 1 371 ? -13.386 0.662 -32.137 1.00 56.88 371 PRO A O 1
ATOM 3114 N N . PRO A 1 372 ? -13.344 0.039 -29.973 1.00 62.62 372 PRO A N 1
ATOM 3115 C CA . PRO A 1 372 ? -11.890 -0.151 -29.893 1.00 62.62 372 PRO A CA 1
ATOM 3116 C C . PRO A 1 372 ? -11.340 -0.998 -31.042 1.00 62.62 372 PRO A C 1
ATOM 3118 O O . PRO A 1 372 ? -12.006 -1.939 -31.477 1.00 62.62 372 PRO A O 1
ATOM 3121 N N . SER A 1 373 ? -10.142 -0.666 -31.543 1.00 68.56 373 SER A N 1
ATOM 3122 C CA . SER A 1 373 ? -9.538 -1.464 -32.618 1.00 68.56 373 SER A CA 1
ATOM 3123 C C . SER A 1 373 ? -9.340 -2.908 -32.137 1.00 68.56 373 SER A C 1
ATOM 3125 O O . SER A 1 373 ? -8.882 -3.110 -31.012 1.00 68.56 373 SER A O 1
ATOM 3127 N N . PRO A 1 374 ? -9.645 -3.933 -32.952 1.00 70.50 374 PRO A N 1
ATOM 3128 C CA . PRO A 1 374 ? -9.405 -5.325 -32.569 1.00 70.50 374 PRO A CA 1
ATOM 3129 C C . PRO A 1 374 ? -7.911 -5.669 -32.431 1.00 70.50 374 PRO A C 1
ATOM 3131 O O . PRO A 1 374 ? -7.583 -6.720 -31.871 1.00 70.50 374 PRO A O 1
ATOM 3134 N N . TYR A 1 375 ? -7.010 -4.806 -32.921 1.00 77.06 375 TYR A N 1
ATOM 3135 C CA . TYR A 1 375 ? -5.567 -5.037 -32.967 1.00 77.06 375 TYR A CA 1
ATOM 3136 C C . TYR A 1 375 ? -4.767 -3.836 -32.455 1.00 77.06 375 TYR A C 1
ATOM 3138 O O . TYR A 1 375 ? -5.144 -2.679 -32.654 1.00 77.06 375 TYR A O 1
ATOM 3146 N N . TYR A 1 376 ? -3.627 -4.124 -31.831 1.00 82.69 376 TYR A N 1
ATOM 3147 C CA . TYR A 1 376 ? -2.756 -3.151 -31.184 1.00 82.69 376 TYR A CA 1
ATOM 3148 C C . TYR A 1 376 ? -1.297 -3.388 -31.557 1.00 82.69 376 TYR A C 1
ATOM 3150 O O . TYR A 1 376 ? -0.823 -4.525 -31.587 1.00 82.69 376 TYR A O 1
ATOM 3158 N N . SER A 1 377 ? -0.592 -2.287 -31.803 1.00 85.81 377 SER A N 1
ATOM 3159 C CA . SER A 1 377 ? 0.865 -2.242 -31.843 1.00 85.81 377 SER A CA 1
ATOM 3160 C C . SER A 1 377 ? 1.375 -2.150 -30.411 1.00 85.81 377 SER A C 1
ATOM 3162 O O . SER A 1 377 ? 0.922 -1.281 -29.662 1.00 85.81 377 SER A O 1
ATOM 3164 N N . PHE A 1 378 ? 2.293 -3.029 -30.032 1.00 88.62 378 PHE A N 1
ATOM 3165 C CA . PHE A 1 378 ? 2.852 -3.100 -28.689 1.00 88.62 378 PHE A CA 1
ATOM 3166 C C . PHE A 1 378 ? 4.374 -3.170 -28.7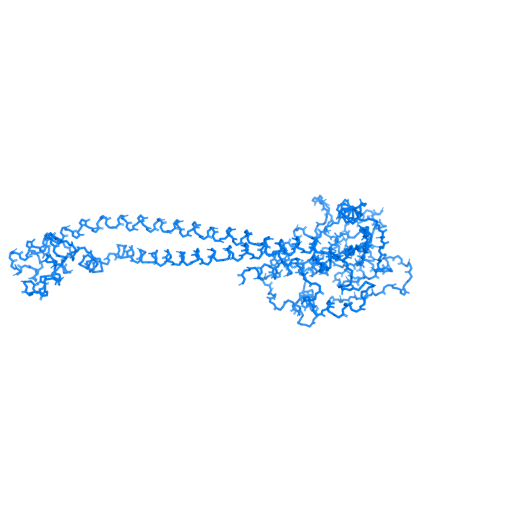64 1.00 88.62 378 PHE A C 1
ATOM 3168 O O . PHE A 1 378 ? 4.926 -3.988 -29.498 1.00 88.62 378 PHE A O 1
ATOM 3175 N N . PHE A 1 379 ? 5.042 -2.329 -27.990 1.00 90.31 379 PHE A N 1
ATOM 3176 C CA . PHE A 1 379 ? 6.488 -2.283 -27.871 1.00 90.31 379 PHE A CA 1
ATOM 3177 C C . PHE A 1 379 ? 6.911 -2.607 -26.446 1.00 90.31 379 PHE A C 1
ATOM 3179 O O . PHE A 1 379 ? 6.370 -2.036 -25.494 1.00 90.31 379 PHE A O 1
ATOM 3186 N N . ILE A 1 380 ? 7.922 -3.459 -26.317 1.00 90.06 380 ILE A N 1
ATOM 3187 C CA . ILE A 1 380 ? 8.741 -3.554 -25.111 1.00 90.06 380 ILE A CA 1
ATOM 3188 C C . ILE A 1 380 ? 10.027 -2.793 -25.412 1.00 90.06 380 ILE A C 1
ATOM 3190 O O . ILE A 1 380 ? 10.736 -3.102 -26.368 1.00 90.06 380 ILE A O 1
ATOM 3194 N N . LEU A 1 381 ? 10.276 -1.752 -24.630 1.00 90.69 381 LEU A N 1
ATOM 3195 C CA . LEU A 1 381 ? 11.435 -0.884 -24.755 1.00 90.69 381 LEU A CA 1
ATOM 3196 C C . LEU A 1 381 ? 12.323 -1.118 -23.543 1.00 90.69 381 LEU A C 1
ATOM 3198 O O . LEU A 1 381 ? 11.942 -0.769 -22.423 1.00 90.69 381 LEU A O 1
ATOM 3202 N N . GLU A 1 382 ? 13.495 -1.697 -23.764 1.00 89.50 382 GLU A N 1
ATOM 3203 C CA . GLU A 1 382 ? 14.515 -1.846 -22.731 1.00 89.50 382 GLU A CA 1
ATOM 3204 C C . GLU A 1 382 ? 15.602 -0.814 -22.991 1.00 89.50 382 GLU A C 1
ATOM 3206 O O . GLU A 1 382 ? 16.357 -0.897 -23.959 1.00 89.50 382 GLU A O 1
ATOM 3211 N N . PHE A 1 383 ? 15.663 0.188 -22.127 1.00 88.12 383 PHE A N 1
ATOM 3212 C CA . PHE A 1 383 ? 16.724 1.173 -22.143 1.00 88.12 383 PHE A CA 1
ATOM 3213 C C . PHE A 1 383 ? 17.814 0.694 -21.196 1.00 88.12 383 PHE A C 1
ATOM 3215 O O . PHE A 1 383 ? 17.581 0.574 -19.994 1.00 88.12 383 PHE A O 1
ATOM 3222 N N . GLU A 1 384 ? 19.003 0.458 -21.722 1.00 86.94 384 GLU A N 1
ATOM 3223 C CA . GLU A 1 384 ? 20.197 0.121 -20.966 1.00 86.94 384 GLU A CA 1
ATOM 3224 C C . GLU A 1 384 ? 21.219 1.243 -21.074 1.00 86.94 384 GLU A C 1
ATOM 3226 O O . GLU A 1 384 ? 21.490 1.766 -22.155 1.00 86.94 384 GLU A O 1
ATOM 3231 N N . ARG A 1 385 ? 21.813 1.595 -19.940 1.00 84.56 385 ARG A N 1
ATOM 3232 C CA . ARG A 1 385 ? 22.936 2.516 -19.861 1.00 84.56 385 ARG A CA 1
ATOM 3233 C C . ARG A 1 385 ? 24.042 1.887 -19.048 1.00 84.56 385 ARG A C 1
ATOM 3235 O O . ARG A 1 385 ? 23.830 1.578 -17.878 1.00 84.56 385 ARG A O 1
ATOM 3242 N N . TYR A 1 386 ? 25.226 1.833 -19.630 1.00 80.88 386 TYR A N 1
ATOM 3243 C CA . TYR A 1 386 ? 26.473 1.611 -18.922 1.00 80.88 386 TYR A CA 1
ATOM 3244 C C . TYR A 1 386 ? 27.234 2.928 -18.834 1.00 80.88 386 TYR A C 1
ATOM 3246 O O . TYR A 1 386 ? 27.579 3.520 -19.851 1.00 80.88 386 TYR A O 1
ATOM 3254 N N . THR A 1 387 ? 27.514 3.402 -17.627 1.00 78.69 387 THR A N 1
ATOM 3255 C CA . THR A 1 387 ? 28.478 4.481 -17.420 1.00 78.69 387 THR A CA 1
ATOM 3256 C C . THR A 1 387 ? 29.805 3.863 -17.020 1.00 78.69 387 THR A C 1
ATOM 3258 O O . THR A 1 387 ? 29.880 3.151 -16.021 1.00 78.69 387 THR A O 1
ATOM 3261 N N . LEU A 1 388 ? 30.851 4.133 -17.793 1.00 77.19 388 LEU A N 1
ATOM 3262 C CA . LEU A 1 388 ? 32.212 3.680 -17.536 1.00 77.19 388 LEU A CA 1
ATOM 3263 C C . LEU A 1 388 ? 33.069 4.888 -17.181 1.00 77.19 388 LEU A C 1
ATOM 3265 O O . LEU A 1 388 ? 33.136 5.855 -17.942 1.00 77.19 388 LEU A O 1
ATOM 3269 N N . ARG A 1 389 ? 33.760 4.829 -16.045 1.00 74.00 389 ARG A N 1
ATOM 3270 C CA . ARG A 1 389 ? 34.746 5.843 -15.677 1.00 74.00 389 ARG A CA 1
ATOM 3271 C C . ARG A 1 389 ? 36.154 5.339 -15.970 1.00 74.00 389 ARG A C 1
ATOM 3273 O O . ARG A 1 389 ? 36.610 4.359 -15.385 1.00 74.00 389 ARG A O 1
ATOM 3280 N N . SER A 1 390 ? 36.847 6.043 -16.859 1.00 70.25 390 SER A N 1
ATOM 3281 C CA . SER A 1 390 ? 38.247 5.790 -17.192 1.00 70.25 390 SER A CA 1
ATOM 3282 C C . SER A 1 390 ? 39.179 6.221 -16.054 1.00 70.25 390 SER A C 1
ATOM 3284 O O . SER A 1 390 ? 38.870 7.133 -15.283 1.00 70.25 390 SER A O 1
ATOM 3286 N N . ALA A 1 391 ? 40.372 5.621 -15.995 1.00 65.75 391 ALA A N 1
ATOM 3287 C CA . ALA A 1 391 ? 41.431 5.981 -15.048 1.00 65.75 391 ALA A CA 1
ATOM 3288 C C . ALA A 1 391 ? 41.871 7.454 -15.163 1.00 65.75 391 ALA A C 1
ATOM 3290 O O . ALA A 1 391 ? 42.345 8.037 -14.191 1.00 65.75 391 ALA A O 1
ATOM 3291 N N . THR A 1 392 ? 41.674 8.079 -16.328 1.00 67.94 392 THR A N 1
ATOM 3292 C CA . THR A 1 392 ? 41.954 9.508 -16.557 1.00 67.94 392 THR A CA 1
ATOM 3293 C C . THR A 1 392 ? 40.880 10.444 -15.992 1.00 67.94 392 THR A C 1
ATOM 3295 O O . THR A 1 392 ? 41.016 11.660 -16.093 1.00 67.94 392 THR A O 1
ATOM 3298 N N . GLY A 1 393 ? 39.804 9.901 -15.411 1.00 68.56 393 GLY A N 1
ATOM 3299 C CA . GLY A 1 393 ? 38.674 10.661 -14.873 1.00 68.56 393 GLY A CA 1
ATOM 3300 C C . GLY A 1 393 ? 37.609 11.037 -15.906 1.00 68.56 393 GLY A C 1
ATOM 3301 O O . GLY A 1 393 ? 36.607 11.634 -15.531 1.00 68.56 393 GLY A O 1
ATOM 3302 N N . SER A 1 394 ? 37.798 10.676 -17.179 1.00 73.38 394 SER A N 1
ATOM 3303 C CA . SER A 1 394 ? 36.764 10.806 -18.214 1.00 73.38 394 SER A CA 1
ATOM 3304 C C . SER A 1 394 ? 35.673 9.746 -18.040 1.00 73.38 394 SER A C 1
ATOM 3306 O O . SER A 1 394 ? 35.958 8.601 -17.688 1.00 73.38 394 SER A O 1
ATOM 3308 N N . GLU A 1 395 ? 34.420 10.132 -18.280 1.00 77.88 395 GLU A N 1
ATOM 3309 C CA . GLU A 1 395 ? 33.249 9.267 -18.124 1.00 77.88 395 GLU A CA 1
ATOM 3310 C C . GLU A 1 395 ? 32.559 9.080 -19.481 1.00 77.88 395 GLU A C 1
ATOM 3312 O O . GLU A 1 395 ? 32.254 10.046 -20.189 1.00 77.88 395 GLU A O 1
ATOM 3317 N N . LEU A 1 396 ? 32.340 7.821 -19.846 1.00 80.25 396 LEU A N 1
ATOM 3318 C CA . LEU A 1 396 ? 31.656 7.394 -21.061 1.00 80.25 396 LEU A CA 1
ATOM 3319 C C . LEU A 1 396 ? 30.288 6.827 -20.689 1.00 80.25 396 LEU A C 1
ATOM 3321 O O . LEU A 1 396 ? 30.169 6.096 -19.710 1.00 80.25 396 LEU A O 1
ATOM 3325 N N . GLU A 1 397 ? 29.272 7.153 -21.477 1.00 79.75 397 GLU A N 1
ATOM 3326 C CA . GLU A 1 397 ? 27.984 6.466 -21.478 1.00 79.75 397 GLU A CA 1
ATOM 3327 C C . GLU A 1 397 ? 27.900 5.593 -22.725 1.00 79.75 397 GLU A C 1
ATOM 3329 O O . GLU A 1 397 ? 28.031 6.082 -23.847 1.00 79.75 397 GLU A O 1
ATOM 3334 N N . ASP A 1 398 ? 27.639 4.310 -22.528 1.00 81.69 398 ASP A N 1
ATOM 3335 C CA . ASP A 1 398 ? 27.189 3.417 -23.579 1.00 81.69 398 ASP A CA 1
ATOM 3336 C C . ASP A 1 398 ? 25.704 3.133 -23.375 1.00 81.69 398 ASP A C 1
ATOM 3338 O O . ASP A 1 398 ? 25.282 2.685 -22.306 1.00 81.69 398 ASP A O 1
ATOM 3342 N N . ILE A 1 399 ? 24.902 3.485 -24.372 1.00 84.69 399 ILE A N 1
ATOM 3343 C CA . ILE A 1 399 ? 23.446 3.445 -24.301 1.00 84.69 399 ILE A CA 1
ATOM 3344 C C . ILE A 1 399 ? 22.965 2.459 -25.345 1.00 84.69 399 ILE A C 1
ATOM 3346 O O . ILE A 1 399 ? 23.224 2.631 -26.535 1.00 84.69 399 ILE A O 1
ATOM 3350 N N . THR A 1 400 ? 22.220 1.459 -24.899 1.00 85.56 400 THR A N 1
ATOM 3351 C CA . THR A 1 400 ? 21.571 0.493 -25.776 1.00 85.56 400 THR A CA 1
ATOM 3352 C C . THR A 1 400 ? 20.070 0.551 -25.553 1.00 85.56 400 THR A C 1
ATOM 3354 O O . THR A 1 400 ? 19.599 0.444 -24.426 1.00 85.56 400 THR A O 1
ATOM 3357 N N . ILE A 1 401 ? 19.304 0.739 -26.623 1.00 87.00 401 ILE A N 1
ATOM 3358 C CA . ILE A 1 401 ? 17.843 0.671 -26.587 1.00 87.00 401 ILE A CA 1
ATOM 3359 C C . ILE A 1 401 ? 17.435 -0.576 -27.356 1.00 87.00 401 ILE A C 1
ATOM 3361 O O . ILE A 1 401 ? 17.562 -0.610 -28.582 1.00 87.00 401 ILE A O 1
ATOM 3365 N N . TYR A 1 402 ? 16.943 -1.591 -26.650 1.00 88.50 402 TYR A N 1
ATOM 3366 C CA . TYR A 1 402 ? 16.289 -2.727 -27.284 1.00 88.50 402 TYR A CA 1
ATOM 3367 C C . TYR A 1 402 ? 14.816 -2.409 -27.488 1.00 88.50 402 TYR A C 1
ATOM 3369 O O . TYR A 1 402 ? 14.121 -1.960 -26.576 1.00 88.50 402 TYR A O 1
ATOM 3377 N N . ILE A 1 403 ? 14.352 -2.641 -28.707 1.00 88.94 403 ILE A N 1
ATOM 3378 C CA . ILE A 1 403 ? 12.974 -2.433 -29.119 1.00 88.94 403 ILE A CA 1
ATOM 3379 C C . ILE A 1 403 ? 12.461 -3.778 -29.600 1.00 88.94 403 ILE A C 1
ATOM 3381 O O . ILE A 1 403 ? 12.869 -4.240 -30.668 1.00 88.94 403 ILE A O 1
ATOM 3385 N N . ASP A 1 404 ? 11.566 -4.376 -28.817 1.00 87.00 404 ASP A N 1
ATOM 3386 C CA . ASP A 1 404 ? 10.803 -5.546 -29.225 1.00 87.00 404 ASP A CA 1
ATOM 3387 C C . ASP A 1 404 ? 9.401 -5.120 -29.669 1.00 87.00 404 ASP A C 1
ATOM 3389 O O . ASP A 1 404 ? 8.634 -4.556 -28.884 1.00 87.00 404 ASP A O 1
ATOM 3393 N N . HIS A 1 405 ? 9.056 -5.377 -30.932 1.00 85.44 405 HIS A N 1
ATOM 3394 C CA . HIS A 1 405 ? 7.753 -5.029 -31.505 1.00 85.44 405 HIS A CA 1
ATOM 3395 C C . HIS A 1 405 ? 6.849 -6.247 -31.674 1.00 85.44 405 HIS A C 1
ATOM 3397 O O . HIS A 1 405 ? 7.250 -7.280 -32.210 1.00 85.44 405 HIS A O 1
ATOM 3403 N N . PHE A 1 406 ? 5.590 -6.080 -31.275 1.00 83.38 406 PHE A N 1
ATOM 3404 C CA . PHE A 1 406 ? 4.540 -7.076 -31.387 1.00 83.38 406 PHE A CA 1
ATOM 3405 C C . PHE A 1 406 ? 3.279 -6.446 -31.973 1.00 83.38 406 PHE A C 1
ATOM 3407 O O . PHE A 1 406 ? 2.881 -5.337 -31.606 1.00 83.38 406 PHE A O 1
ATOM 3414 N N . LEU A 1 407 ? 2.595 -7.198 -32.832 1.00 81.19 407 LEU A N 1
ATOM 3415 C CA . LEU A 1 407 ? 1.211 -6.912 -33.189 1.00 81.19 407 LEU A CA 1
ATOM 3416 C C . LEU A 1 407 ? 0.322 -7.933 -32.482 1.00 81.19 407 LEU A C 1
ATOM 3418 O O . LEU A 1 407 ? 0.472 -9.141 -32.683 1.00 81.19 407 LEU A O 1
ATOM 3422 N N . MET A 1 408 ? -0.594 -7.449 -31.649 1.00 81.44 408 MET A N 1
ATOM 3423 C CA . MET A 1 408 ? -1.423 -8.302 -30.802 1.00 81.44 408 MET A CA 1
ATOM 3424 C C . MET A 1 408 ? -2.906 -7.982 -30.923 1.00 81.44 408 MET A C 1
ATOM 3426 O O . MET A 1 408 ? -3.302 -6.842 -31.172 1.00 81.44 408 MET A O 1
ATOM 3430 N N . SER A 1 409 ? -3.743 -9.000 -30.750 1.00 79.31 409 SER A N 1
ATOM 3431 C CA . SER A 1 409 ? -5.188 -8.817 -30.631 1.00 79.31 409 SER A CA 1
ATOM 3432 C C . SER A 1 409 ? -5.570 -8.239 -29.266 1.00 79.31 409 SER A C 1
ATOM 3434 O O . SER A 1 409 ? -4.853 -8.391 -28.275 1.00 79.31 409 SER A O 1
ATOM 3436 N N . GLN A 1 410 ? -6.736 -7.595 -29.199 1.00 79.62 410 GLN A N 1
ATOM 3437 C CA . GLN A 1 410 ? -7.228 -6.917 -27.994 1.00 79.62 410 GLN A CA 1
ATOM 3438 C C . GLN A 1 410 ? -7.286 -7.822 -26.747 1.00 79.62 410 GLN A C 1
ATOM 3440 O O . GLN A 1 410 ? -7.007 -7.363 -25.643 1.00 79.62 410 GLN A O 1
ATOM 3445 N N . ASN A 1 411 ? -7.617 -9.108 -26.900 1.00 79.88 411 ASN A N 1
ATOM 3446 C CA . ASN A 1 411 ? -7.621 -10.073 -25.794 1.00 79.88 411 ASN A CA 1
ATOM 3447 C C . ASN A 1 411 ? -6.214 -10.420 -25.281 1.00 79.88 411 ASN A C 1
ATOM 3449 O O . ASN A 1 411 ? -6.037 -10.610 -24.083 1.00 79.88 411 ASN A O 1
ATOM 3453 N N . VAL A 1 412 ? -5.204 -10.469 -26.154 1.00 82.50 412 VAL A N 1
ATOM 3454 C CA . VAL A 1 412 ? -3.804 -10.692 -25.753 1.00 82.50 412 VAL A CA 1
ATOM 3455 C C . VAL A 1 412 ? -3.254 -9.453 -25.049 1.00 82.50 412 VAL A C 1
ATOM 3457 O O . VAL A 1 412 ? -2.624 -9.582 -23.999 1.00 82.50 412 VAL A O 1
ATOM 3460 N N . LEU A 1 413 ? -3.568 -8.256 -25.561 1.00 86.38 413 LEU A N 1
ATOM 3461 C CA . LEU A 1 413 ? -3.244 -7.005 -24.875 1.00 86.38 413 LEU A CA 1
ATOM 3462 C C . LEU A 1 413 ? -3.896 -6.947 -23.490 1.00 86.38 413 LEU A C 1
ATOM 3464 O O . LEU A 1 413 ? -3.228 -6.587 -22.528 1.00 86.38 413 LEU A O 1
ATOM 3468 N N . LEU A 1 414 ? -5.169 -7.341 -23.366 1.00 86.81 414 LEU A N 1
ATOM 3469 C CA . LEU A 1 414 ? -5.859 -7.396 -22.075 1.00 86.81 414 LEU A CA 1
ATOM 3470 C C . LEU A 1 414 ? -5.084 -8.240 -21.056 1.00 86.81 414 LEU A C 1
ATOM 3472 O O . LEU A 1 414 ? -4.914 -7.805 -19.923 1.00 86.81 414 LEU A O 1
ATOM 3476 N N . VAL A 1 415 ? -4.582 -9.414 -21.452 1.00 86.50 415 VAL A N 1
ATOM 3477 C CA . VAL A 1 415 ? -3.786 -10.260 -20.548 1.00 86.50 415 VAL A CA 1
ATOM 3478 C C . VAL A 1 415 ? -2.468 -9.590 -20.159 1.00 86.50 415 VAL A C 1
ATOM 3480 O O . VAL A 1 415 ? -2.116 -9.625 -18.985 1.00 86.50 415 VAL A O 1
ATOM 3483 N N . LYS A 1 416 ? -1.783 -8.905 -21.085 1.00 88.00 416 LYS A N 1
ATOM 3484 C CA . LYS A 1 416 ? -0.587 -8.112 -20.746 1.00 88.00 416 LYS A CA 1
ATOM 3485 C C . LYS A 1 416 ? -0.888 -6.944 -19.805 1.00 88.00 416 LYS A C 1
ATOM 3487 O O . LYS A 1 416 ? -0.099 -6.650 -18.917 1.00 88.00 416 LYS A O 1
ATOM 3492 N N . LEU A 1 417 ? -2.037 -6.294 -19.941 1.00 89.06 417 LEU A N 1
ATOM 3493 C CA . LEU A 1 417 ? -2.439 -5.235 -19.013 1.00 89.06 417 LEU A CA 1
ATOM 3494 C C . LEU A 1 417 ? -2.837 -5.792 -17.637 1.00 89.06 417 LEU A C 1
ATOM 3496 O O . LEU A 1 417 ? -2.563 -5.150 -16.626 1.00 89.06 417 LEU A O 1
ATOM 3500 N N . LEU A 1 418 ? -3.421 -6.994 -17.583 1.00 88.50 418 LEU A N 1
ATOM 3501 C CA . LEU A 1 418 ? -3.655 -7.715 -16.327 1.00 88.50 418 LEU A CA 1
ATOM 3502 C C . LEU A 1 418 ? -2.341 -8.132 -15.654 1.00 88.50 418 LEU A C 1
ATOM 3504 O O . LEU A 1 418 ? -2.243 -8.039 -14.439 1.00 88.50 418 LEU A O 1
ATOM 3508 N N . GLU A 1 419 ? -1.328 -8.538 -16.421 1.00 87.56 419 GLU A N 1
ATOM 3509 C CA . GLU A 1 419 ? 0.029 -8.794 -15.914 1.00 87.56 419 GLU A CA 1
ATOM 3510 C C . GLU A 1 419 ? 0.626 -7.534 -15.283 1.00 87.56 419 GLU A C 1
ATOM 3512 O O . GLU A 1 419 ? 1.105 -7.579 -14.156 1.00 87.56 419 GLU A O 1
ATOM 3517 N N . LEU A 1 420 ? 0.499 -6.380 -15.945 1.00 85.44 420 LEU A N 1
ATOM 3518 C CA . LEU A 1 420 ? 0.947 -5.104 -15.384 1.00 85.44 420 LEU A CA 1
ATOM 3519 C C . LEU A 1 420 ? 0.230 -4.776 -14.063 1.00 85.44 420 LEU A C 1
ATOM 3521 O O . LEU A 1 420 ? 0.878 -4.361 -13.106 1.00 85.44 420 LEU A O 1
ATOM 3525 N N . LYS A 1 421 ? -1.084 -5.019 -13.980 1.00 87.50 421 LYS A N 1
ATOM 3526 C CA . LYS A 1 421 ? -1.860 -4.862 -12.739 1.00 87.50 421 LYS A CA 1
ATOM 3527 C C . LYS A 1 421 ? -1.449 -5.849 -11.647 1.00 87.50 421 LYS A C 1
ATOM 3529 O O . LYS A 1 421 ? -1.404 -5.469 -10.485 1.00 87.50 421 LYS A O 1
ATOM 3534 N N . ALA A 1 422 ? -1.127 -7.088 -12.006 1.00 85.56 422 ALA A N 1
ATOM 3535 C CA . ALA A 1 422 ? -0.639 -8.083 -11.058 1.00 85.56 422 ALA A CA 1
ATOM 3536 C C . ALA A 1 422 ? 0.733 -7.689 -10.490 1.00 85.56 422 ALA A C 1
ATOM 3538 O O . ALA A 1 422 ? 0.948 -7.818 -9.290 1.00 85.56 422 ALA A O 1
ATOM 3539 N N . ILE A 1 423 ? 1.626 -7.143 -11.325 1.00 81.25 423 ILE A N 1
ATOM 3540 C CA . ILE A 1 423 ? 2.919 -6.595 -10.886 1.00 81.25 423 ILE A CA 1
ATOM 3541 C C . ILE A 1 423 ? 2.713 -5.419 -9.921 1.00 81.25 423 ILE A C 1
ATOM 3543 O O . ILE A 1 423 ? 3.396 -5.349 -8.902 1.00 81.25 423 ILE A O 1
ATOM 3547 N N . GLU A 1 424 ? 1.781 -4.506 -10.222 1.00 80.44 424 GLU A N 1
ATOM 3548 C CA . GLU A 1 424 ? 1.415 -3.400 -9.321 1.00 80.44 424 GLU A CA 1
ATOM 3549 C C . GLU A 1 424 ? 0.900 -3.926 -7.967 1.00 80.44 424 GLU A C 1
ATOM 3551 O O . GLU A 1 424 ? 1.344 -3.456 -6.922 1.00 80.44 424 GLU A O 1
ATOM 3556 N N . GLU A 1 425 ? 0.026 -4.936 -7.972 1.00 83.56 425 GLU A N 1
ATOM 3557 C CA . GLU A 1 425 ? -0.570 -5.497 -6.753 1.00 83.56 425 GLU A CA 1
ATOM 3558 C C . GLU A 1 425 ? 0.435 -6.296 -5.911 1.00 83.56 425 GLU A C 1
ATOM 3560 O O . GLU A 1 425 ? 0.486 -6.102 -4.704 1.00 83.56 425 GLU A O 1
ATOM 3565 N N . GLU A 1 426 ? 1.281 -7.148 -6.503 1.00 79.69 426 GLU A N 1
ATOM 3566 C CA . GLU A 1 426 ? 2.349 -7.836 -5.751 1.00 79.69 426 GLU A CA 1
ATOM 3567 C C . GLU A 1 426 ? 3.320 -6.837 -5.131 1.00 79.69 426 GLU A C 1
ATOM 3569 O O . GLU A 1 426 ? 3.781 -6.998 -3.997 1.00 79.69 426 GLU A O 1
ATOM 3574 N N . PHE A 1 427 ? 3.605 -5.768 -5.874 1.00 68.12 427 PHE A N 1
ATOM 3575 C CA . PHE A 1 427 ? 4.416 -4.683 -5.378 1.00 68.12 427 PHE A CA 1
ATOM 3576 C C . PHE A 1 427 ? 3.765 -4.016 -4.149 1.00 68.12 427 PHE A C 1
ATOM 3578 O O . PHE A 1 427 ? 4.478 -3.749 -3.178 1.00 68.12 427 PHE A O 1
ATOM 3585 N N . GLU A 1 428 ? 2.442 -3.809 -4.149 1.00 69.31 428 GLU A N 1
ATOM 3586 C CA . GLU A 1 428 ? 1.671 -3.310 -3.000 1.00 69.31 428 GLU A CA 1
ATOM 3587 C C . GLU A 1 428 ? 1.528 -4.328 -1.853 1.00 69.31 428 GLU A C 1
ATOM 3589 O O . GLU A 1 428 ? 1.657 -3.954 -0.685 1.00 69.31 428 GLU A O 1
ATOM 3594 N N . GLU A 1 429 ? 1.301 -5.611 -2.134 1.00 71.75 429 GLU A N 1
ATOM 3595 C CA . GLU A 1 429 ? 1.186 -6.660 -1.115 1.00 71.75 429 GLU A CA 1
ATOM 3596 C C . GLU A 1 429 ? 2.472 -6.811 -0.313 1.00 71.75 429 GLU A C 1
ATOM 3598 O O . GLU A 1 429 ? 2.426 -6.894 0.914 1.00 71.75 429 GLU A O 1
ATOM 3603 N N . ASP A 1 430 ? 3.618 -6.807 -0.986 1.00 62.97 430 ASP A N 1
ATOM 3604 C CA . ASP A 1 430 ? 4.909 -6.843 -0.312 1.00 62.97 430 ASP A CA 1
ATOM 3605 C C . ASP A 1 430 ? 5.197 -5.569 0.514 1.00 62.97 430 ASP A C 1
ATOM 3607 O O . ASP A 1 430 ? 6.173 -5.534 1.262 1.00 62.97 430 ASP A O 1
ATOM 3611 N N . ILE A 1 431 ? 4.456 -4.475 0.300 1.00 56.75 431 ILE A N 1
ATOM 3612 C CA . ILE A 1 431 ? 4.529 -3.274 1.149 1.00 56.75 431 ILE A CA 1
ATOM 3613 C C . ILE A 1 431 ? 3.636 -3.435 2.384 1.00 56.75 431 ILE A C 1
ATOM 3615 O O . ILE A 1 431 ? 3.940 -2.881 3.440 1.00 56.75 431 ILE A O 1
ATOM 3619 N N . ASN A 1 432 ? 2.520 -4.150 2.236 1.00 54.31 432 ASN A N 1
ATOM 3620 C CA . ASN A 1 432 ? 1.496 -4.301 3.265 1.00 54.31 432 ASN A CA 1
ATOM 3621 C C . ASN A 1 432 ? 1.762 -5.467 4.235 1.00 54.31 432 ASN A C 1
ATOM 3623 O O . ASN A 1 432 ? 1.254 -5.427 5.359 1.00 54.31 432 ASN A O 1
ATOM 3627 N N . LYS A 1 433 ? 2.502 -6.495 3.803 1.00 50.69 433 LYS A N 1
ATOM 3628 C CA . LYS A 1 433 ? 3.026 -7.590 4.640 1.00 50.69 433 LYS A CA 1
ATOM 3629 C C . LYS A 1 433 ? 4.335 -7.179 5.303 1.00 50.69 433 LYS A C 1
ATOM 3631 O O . LYS A 1 433 ? 4.498 -7.527 6.494 1.00 50.69 433 LYS A O 1
#

Radius of gyration: 37.52 Å; chains: 1; bounding box: 86×40×111 Å

Organism: NCBI:txid2056631

Sequence (433 aa):
MGYILKDMKGDGYKTWSKYLDCSPGGVGKFSGWALLLYPPDTRTALNSTALLQMNMWQRLYYSTLFWLNNQEYKVRKVDEMIEISPTHRAYYELVMGQKDALAAQIRTTVDEIVRQIADLELLKHDYRRYKEILDYFEKNMEHNLKAMFIDQVDFYSGEGAPGRLSMSFMQQRNIFPTIIQDFFDMKSLEDLEKNPRLKELPRVEKDVLRVKFNAYQEWKEMFRREVETRVKELERLIKTKEAVINDMREGLKPKVARFKMIKHGFSKDTERKSAPTLFHRPGAEATSFTRITAWAWKEFFAPEFYKSGEIRAFRPVNPYDEFTRKNLIFNEKIGLKAEYKWITKEWVEKCVDDIKSDLLITRKRHESEPPPSPYYSFFILEFERYTLRSATGSELEDITIYIDHFLMSQNVLLVKLLELKAIEEEFEEDINK

pLDDT: mean 75.93, std 14.86, range [37.41, 95.25]

Foldseek 3Di:
DEEDDDECPPVPPDDPCQQQVPAFLDDRPQVQYWYKYADVCLKDKDKDKDFVVVVVQVVVVVVVVVVLVVVLKDKDWQAKAKAWFVVQVVVCCVLVVLLVVLVVVLVVLVVVLVVLVVVLVVLVVVLVVLVVVLVCVVVVVVLVLLVCCQVPPQQQPDDDDGRPRGPVNCCVVVVPVCLSVLLSVDPDLCCCCVPPVNVPDDPVSNVSSVVSVVVSVVCVVVVSVVSVVSSVVSVVVSVVSVVVSVVSLVVSLVSLVSSVSHDHLVPDPVSVVCQVVDPDNRHPFGKMKMKIKMKIKDFDDDVVNVVDVRQPNDDDHDLPDPCLVDPADPPCCHHPCVVVVPDDPVNLVVLLVVCLVPPQDSDDDDPPHDDGHQKMKMKIWMWMWMWTQDPVRTIMIIIMIIIRIIMTGPNNVSRVSVNSVSSVVVSSVVSVD